Protein AF-A0A3A9SEF0-F1 (afdb_monomer_lite)

Foldseek 3Di:
DDDDDDDDPVRVVVVVVVVPPDDDDDDPPPDPPPPDDDDQAEQDDQHEAAEDDDPHEHAEYNYEYAEYNYEYAEYCEEYAEYCEEYAEFQDEYAEYVYEYAEQDCNGEYAEYPDEYAEYNHEYAEYCEEYAEYCEEYAEYCAEYAAYAQYEYAEYNYEYQEDLHEYAEFQDYYAAQNYEYAEQEANGEYAQHHPDPPDPGAGDYEYAEYHAYEYEFHQDQRGEYEHEHEDDHAYDQWDQDPNDIRGHNHAYEYAEYAAAPVRQPDPRYHYAWYKAFEAEPPCPFKDKDKDQWDQDPPPRTTIFIQDHGNHGDFTPMKMKIGGDPQKAKDAPPDQWDDDPQWGWGWDQDPNRIIMIDTRGHGHYDYDYCVSNRMDMAGADPPPVDGDGPDVDPDDDDDDDDDDDDDDDDDDDDDPLVVLLVLQVVQLQVVCVVQPNDLVSDQEGEAEPEAPFKDALSNVCSCQPVNQHWYWYWYQDPNFIKTWTQHRDDCVDPLNVQLNVVCCPDPVNIDGSVVSCVSSVVNPTDMDTDPPPPPPPPDD

Structure (mmCIF, N/CA/C/O backbone):
data_AF-A0A3A9SEF0-F1
#
_entry.id   AF-A0A3A9SEF0-F1
#
loop_
_atom_site.group_PDB
_atom_site.id
_atom_site.type_symbol
_atom_site.label_atom_id
_atom_site.label_alt_id
_atom_site.label_comp_id
_atom_site.label_asym_id
_atom_site.label_entity_id
_atom_site.label_seq_id
_atom_site.pdbx_PDB_ins_code
_atom_site.Cartn_x
_atom_site.Cartn_y
_atom_site.Cartn_z
_atom_site.occupancy
_atom_site.B_iso_or_equiv
_atom_site.auth_seq_id
_atom_site.auth_comp_id
_atom_site.auth_asym_id
_atom_site.auth_atom_id
_atom_site.pdbx_PDB_model_num
ATOM 1 N N . MET A 1 1 ? 21.571 -16.683 -48.144 1.00 37.19 1 MET A N 1
ATOM 2 C CA . MET A 1 1 ? 22.209 -15.752 -49.106 1.00 37.19 1 MET A CA 1
ATOM 3 C C . MET A 1 1 ? 23.625 -15.440 -48.639 1.00 37.19 1 MET A C 1
ATOM 5 O O . MET A 1 1 ? 23.860 -15.429 -47.441 1.00 37.19 1 MET A O 1
ATOM 9 N N . ARG A 1 2 ? 24.587 -15.261 -49.555 1.00 32.47 2 ARG A N 1
ATOM 10 C CA . ARG A 1 2 ? 25.983 -14.930 -49.212 1.00 32.47 2 ARG A CA 1
ATOM 11 C C . ARG A 1 2 ? 26.045 -13.504 -48.649 1.00 32.47 2 ARG A C 1
ATOM 13 O O . ARG A 1 2 ? 25.887 -12.568 -49.422 1.00 32.47 2 ARG A O 1
ATOM 20 N N . ARG A 1 3 ? 26.303 -13.353 -47.345 1.00 38.88 3 ARG A N 1
ATOM 21 C CA . ARG A 1 3 ? 26.643 -12.060 -46.728 1.00 38.88 3 ARG A CA 1
ATOM 22 C C . ARG A 1 3 ? 27.961 -11.555 -47.329 1.00 38.88 3 ARG A C 1
ATOM 24 O O . ARG A 1 3 ? 28.998 -12.214 -47.213 1.00 38.88 3 ARG A O 1
ATOM 31 N N . SER A 1 4 ? 27.924 -10.413 -48.009 1.00 37.19 4 SER A N 1
ATOM 32 C CA . SER A 1 4 ? 29.120 -9.624 -48.297 1.00 37.19 4 SER A CA 1
ATOM 33 C C . SER A 1 4 ? 29.639 -9.072 -46.973 1.00 37.19 4 SER A C 1
ATOM 35 O O . SER A 1 4 ? 28.920 -8.370 -46.275 1.00 37.19 4 SER A O 1
ATOM 37 N N . LYS A 1 5 ? 30.874 -9.420 -46.602 1.00 34.25 5 LYS A N 1
ATOM 38 C CA . LYS A 1 5 ? 31.543 -8.841 -45.431 1.00 34.25 5 LYS A CA 1
ATOM 39 C C . LYS A 1 5 ? 31.724 -7.343 -45.676 1.00 34.25 5 LYS A C 1
ATOM 41 O O . LYS A 1 5 ? 32.528 -6.972 -46.532 1.00 34.25 5 LYS A O 1
ATOM 46 N N . TYR A 1 6 ? 30.977 -6.502 -44.969 1.00 54.25 6 TYR A N 1
ATOM 47 C CA . TYR A 1 6 ? 31.164 -5.059 -45.034 1.00 54.25 6 TYR A CA 1
ATOM 48 C C . TYR A 1 6 ? 32.347 -4.653 -44.156 1.00 54.25 6 TYR A C 1
ATOM 50 O O . TYR A 1 6 ? 32.542 -5.135 -43.044 1.00 54.25 6 TYR A O 1
ATOM 58 N N . VAL A 1 7 ? 33.201 -3.806 -44.718 1.00 43.72 7 VAL A N 1
ATOM 59 C CA . VAL A 1 7 ? 34.386 -3.261 -44.057 1.00 43.72 7 VAL A CA 1
ATOM 60 C C . VAL A 1 7 ? 33.956 -1.996 -43.320 1.00 43.72 7 VAL A C 1
ATOM 62 O O . VAL A 1 7 ? 33.447 -1.074 -43.955 1.00 43.72 7 VAL A O 1
ATOM 65 N N . SER A 1 8 ? 34.153 -1.935 -41.998 1.00 49.50 8 SER A N 1
ATOM 66 C CA . SER A 1 8 ? 33.741 -0.771 -41.200 1.00 49.50 8 SER A CA 1
ATOM 67 C C . SER A 1 8 ? 34.411 0.525 -41.682 1.00 49.50 8 SER A C 1
ATOM 69 O O . SER A 1 8 ? 35.550 0.511 -42.166 1.00 49.50 8 SER A O 1
ATOM 71 N N . LYS A 1 9 ? 33.732 1.673 -41.513 1.00 48.47 9 LYS A N 1
ATOM 72 C CA . LYS A 1 9 ? 34.239 3.005 -41.913 1.00 48.47 9 LYS A CA 1
ATOM 73 C C . LYS A 1 9 ? 35.654 3.273 -41.379 1.00 48.47 9 LYS A C 1
ATOM 75 O O . LYS A 1 9 ? 36.483 3.825 -42.099 1.00 48.47 9 LYS A O 1
ATOM 80 N N . LYS A 1 10 ? 35.968 2.823 -40.156 1.00 51.12 10 LYS A N 1
ATOM 81 C CA . LYS A 1 10 ? 37.308 2.965 -39.558 1.00 51.12 10 LYS A CA 1
ATOM 82 C C . LYS A 1 10 ? 38.362 2.144 -40.310 1.00 51.12 10 LYS A C 1
ATOM 84 O O . LYS A 1 10 ? 39.450 2.653 -40.565 1.00 51.12 10 LYS A O 1
ATOM 89 N N . LEU A 1 11 ? 38.035 0.921 -40.734 1.00 54.00 11 LEU A N 1
ATOM 90 C CA . LEU A 1 11 ? 38.952 0.067 -41.492 1.00 54.00 11 LEU A CA 1
ATOM 91 C C . LEU A 1 11 ? 39.141 0.567 -42.937 1.00 54.00 11 LEU A C 1
ATOM 93 O O . LEU A 1 11 ? 40.259 0.541 -43.447 1.00 54.00 11 LEU A O 1
ATOM 97 N N . ALA A 1 12 ? 38.094 1.113 -43.566 1.00 57.62 12 ALA A N 1
ATOM 98 C CA . ALA A 1 12 ? 38.183 1.740 -44.888 1.00 57.62 12 ALA A CA 1
ATOM 99 C C . ALA A 1 12 ? 39.040 3.022 -44.879 1.00 57.62 12 ALA A C 1
ATOM 101 O O . ALA A 1 12 ? 39.875 3.211 -45.765 1.00 57.62 12 ALA A O 1
ATOM 102 N N . VAL A 1 13 ? 38.894 3.875 -43.858 1.00 53.94 13 VAL A N 1
ATOM 103 C CA . VAL A 1 13 ? 39.716 5.088 -43.692 1.00 53.94 13 VAL A CA 1
ATOM 104 C C . VAL A 1 13 ? 41.182 4.730 -43.439 1.00 53.94 13 VAL A C 1
ATOM 106 O O . VAL A 1 13 ? 42.063 5.349 -44.036 1.00 53.94 13 VAL A O 1
ATOM 109 N N . VAL A 1 14 ? 41.461 3.700 -42.632 1.00 59.03 14 VAL A N 1
ATOM 110 C CA . VAL A 1 14 ? 42.827 3.206 -42.385 1.00 59.03 14 VAL A CA 1
ATOM 111 C C . VAL A 1 14 ? 43.455 2.605 -43.649 1.00 59.03 14 VAL A C 1
ATOM 113 O O . VAL A 1 14 ? 44.611 2.891 -43.956 1.00 59.03 14 VAL A O 1
ATOM 116 N N . LEU A 1 15 ? 42.695 1.843 -44.441 1.00 55.06 15 LEU A N 1
ATOM 117 C CA . LEU A 1 15 ? 43.168 1.302 -45.721 1.00 55.06 15 LEU A CA 1
ATOM 118 C C . LEU A 1 15 ? 43.449 2.405 -46.757 1.00 55.06 15 LEU A C 1
ATOM 120 O O . LEU A 1 15 ? 44.452 2.330 -47.465 1.00 55.06 15 LEU A O 1
ATOM 124 N N . MET A 1 16 ? 42.621 3.454 -46.824 1.00 57.03 16 MET A N 1
ATOM 125 C CA . MET A 1 16 ? 42.856 4.580 -47.740 1.00 57.03 16 MET A CA 1
ATOM 126 C C . MET A 1 16 ? 44.027 5.470 -47.314 1.00 57.03 16 MET A C 1
ATOM 128 O O . MET A 1 16 ? 44.790 5.929 -48.163 1.00 57.03 16 MET A O 1
ATOM 132 N N . SER A 1 17 ? 44.213 5.699 -46.013 1.00 54.53 17 SER A N 1
ATOM 133 C CA . SER A 1 17 ? 45.344 6.493 -45.515 1.00 54.53 17 SER A CA 1
ATOM 134 C C . SER A 1 17 ? 46.676 5.738 -45.614 1.00 54.53 17 SER A C 1
ATOM 136 O O . SER A 1 17 ? 47.700 6.360 -45.894 1.00 54.53 17 SER A O 1
ATOM 138 N N . ALA A 1 18 ? 46.668 4.402 -45.527 1.00 53.19 18 ALA A N 1
ATOM 139 C CA . ALA A 1 18 ? 47.838 3.574 -45.828 1.00 53.19 18 ALA A CA 1
ATOM 140 C C . ALA A 1 18 ? 48.226 3.587 -47.324 1.00 53.19 18 ALA A C 1
ATOM 142 O O . ALA A 1 18 ? 49.409 3.503 -47.654 1.00 53.19 18 ALA A O 1
ATOM 143 N N . ALA A 1 19 ? 47.260 3.739 -48.238 1.00 53.31 19 ALA A N 1
ATOM 144 C CA . ALA A 1 19 ? 47.514 3.757 -49.682 1.00 53.31 19 ALA A CA 1
ATOM 145 C C . ALA A 1 19 ? 48.164 5.062 -50.192 1.00 53.31 19 ALA A C 1
ATOM 147 O O . ALA A 1 19 ? 48.805 5.057 -51.241 1.00 53.31 19 ALA A O 1
ATOM 148 N N . LEU A 1 20 ? 48.056 6.171 -49.450 1.00 53.03 20 LEU A N 1
ATOM 149 C CA . LEU A 1 20 ? 48.604 7.482 -49.841 1.00 53.03 20 LEU A CA 1
ATOM 150 C C . LEU A 1 20 ? 50.083 7.693 -49.448 1.00 53.03 20 LEU A C 1
ATOM 152 O O . LEU A 1 20 ? 50.646 8.755 -49.710 1.00 53.03 20 LEU A O 1
ATOM 156 N N . GLY A 1 21 ? 50.733 6.695 -48.842 1.00 49.75 21 GLY A N 1
ATOM 157 C CA . GLY A 1 21 ? 52.095 6.806 -48.306 1.00 49.75 21 GLY A CA 1
ATOM 158 C C . GLY A 1 21 ? 53.255 6.548 -49.277 1.00 49.75 21 GLY A C 1
ATOM 159 O O . GLY A 1 21 ? 54.403 6.597 -48.837 1.00 49.75 21 GLY A O 1
ATOM 160 N N . VAL A 1 22 ? 53.028 6.253 -50.567 1.00 48.91 22 VAL A N 1
ATOM 161 C CA . VAL A 1 22 ? 54.121 5.831 -51.469 1.00 48.91 22 VAL A CA 1
ATOM 162 C C . VAL A 1 22 ? 54.124 6.596 -52.805 1.00 48.91 22 VAL A C 1
ATOM 164 O O . VAL A 1 22 ? 53.328 6.335 -53.699 1.00 48.91 22 VAL A O 1
ATOM 167 N N . THR A 1 23 ? 55.132 7.470 -52.941 1.00 42.75 23 THR A N 1
ATOM 168 C CA . THR A 1 23 ? 55.696 8.159 -54.134 1.00 42.75 23 THR A CA 1
ATOM 169 C C . THR A 1 23 ? 54.981 9.377 -54.763 1.00 42.75 23 THR A C 1
ATOM 171 O O . THR A 1 23 ? 53.791 9.320 -55.052 1.00 42.75 23 THR A O 1
ATOM 174 N N . PRO A 1 24 ? 55.721 10.472 -55.080 1.00 51.75 24 PRO A N 1
ATOM 175 C CA . PRO A 1 24 ? 55.198 11.621 -55.814 1.00 51.75 24 PRO A CA 1
ATOM 176 C C . PRO A 1 24 ? 55.570 11.533 -57.304 1.00 51.75 24 PRO A C 1
ATOM 178 O O . PRO A 1 24 ? 56.721 11.765 -57.666 1.00 51.75 24 PRO A O 1
ATOM 181 N N . VAL A 1 25 ? 54.609 11.257 -58.190 1.00 41.94 25 VAL A N 1
ATOM 182 C CA . VAL A 1 25 ? 54.730 11.600 -59.619 1.00 41.94 25 VAL A CA 1
ATOM 183 C C . VAL A 1 25 ? 53.389 12.113 -60.145 1.00 41.94 25 VAL A C 1
ATOM 185 O O . VAL A 1 25 ? 52.321 11.578 -59.873 1.00 41.94 25 VAL A O 1
ATOM 188 N N . VAL A 1 26 ? 53.502 13.209 -60.880 1.00 46.34 26 VAL A N 1
ATOM 189 C CA . VAL A 1 26 ? 52.485 14.099 -61.434 1.00 46.34 26 VAL A CA 1
ATOM 190 C C . VAL A 1 26 ? 51.491 13.382 -62.360 1.00 46.34 26 VAL A C 1
ATOM 192 O O . VAL A 1 26 ? 51.874 12.929 -63.433 1.00 46.34 26 VAL A O 1
ATOM 195 N N . ALA A 1 27 ? 50.210 13.376 -61.985 1.00 40.53 27 ALA A N 1
ATOM 196 C CA . ALA A 1 27 ? 49.047 13.448 -62.877 1.00 40.53 27 ALA A CA 1
ATOM 197 C C . ALA A 1 27 ? 47.799 13.684 -62.010 1.00 40.53 27 ALA A C 1
ATOM 199 O O . ALA A 1 27 ? 47.290 12.767 -61.370 1.00 40.53 27 ALA A O 1
ATOM 200 N N . SER A 1 28 ? 47.314 14.925 -61.949 1.00 42.28 28 SER A N 1
ATOM 201 C CA . SER A 1 28 ? 46.067 15.274 -61.265 1.00 42.28 28 SER A CA 1
ATOM 202 C C . SER A 1 28 ? 44.870 14.725 -62.046 1.00 42.28 28 SER A C 1
ATOM 204 O O . SER A 1 28 ? 44.246 15.436 -62.833 1.00 42.28 28 SER A O 1
ATOM 206 N N . VAL A 1 29 ? 44.555 13.448 -61.843 1.00 45.22 29 VAL A N 1
ATOM 207 C CA . VAL A 1 29 ? 43.246 12.893 -62.184 1.00 45.22 29 VAL A CA 1
ATOM 208 C C . VAL A 1 29 ? 42.349 13.188 -60.988 1.00 45.22 29 VAL A C 1
ATOM 210 O O . VAL A 1 29 ? 42.370 12.468 -59.994 1.00 45.22 29 VAL A O 1
ATOM 213 N N . ALA A 1 30 ? 41.605 14.292 -61.048 1.00 43.69 30 ALA A N 1
ATOM 214 C CA . ALA A 1 30 ? 40.516 14.533 -60.112 1.00 43.69 30 ALA A CA 1
ATOM 215 C C . ALA A 1 30 ? 39.418 13.500 -60.406 1.00 43.69 30 ALA A C 1
ATOM 217 O O . ALA A 1 30 ? 38.529 13.743 -61.218 1.00 43.69 30 ALA A O 1
ATOM 218 N N . MET A 1 31 ? 39.521 12.312 -59.810 1.00 47.44 31 MET A N 1
ATOM 219 C CA . MET A 1 31 ? 38.380 11.409 -59.735 1.00 47.44 31 MET A CA 1
ATOM 220 C C . MET A 1 31 ? 37.443 11.984 -58.670 1.00 47.44 31 MET A C 1
ATOM 222 O O . MET A 1 31 ? 37.882 12.150 -57.529 1.00 47.44 31 MET A O 1
ATOM 226 N N . PRO A 1 32 ? 36.191 12.340 -59.001 1.00 46.97 32 PRO A N 1
ATOM 227 C CA . PRO A 1 32 ? 35.225 12.696 -57.979 1.00 46.97 32 PRO A CA 1
ATOM 228 C C . PRO A 1 32 ? 35.036 11.477 -57.074 1.00 46.97 32 PRO A C 1
ATOM 230 O O . PRO A 1 32 ? 34.514 10.448 -57.497 1.00 46.97 32 PRO A O 1
ATOM 233 N N . VAL A 1 33 ? 35.507 11.573 -55.832 1.00 48.97 33 VAL A N 1
ATOM 234 C CA . VAL A 1 33 ? 35.167 10.608 -54.791 1.00 48.97 33 VAL A CA 1
ATOM 235 C C . VAL A 1 33 ? 33.745 10.946 -54.365 1.00 48.97 33 VAL A C 1
ATOM 237 O O . VAL A 1 33 ? 33.521 11.814 -53.526 1.00 48.97 33 VAL A O 1
ATOM 240 N N . SER A 1 34 ? 32.766 10.309 -55.000 1.00 51.81 34 SER A N 1
ATOM 241 C CA . SER A 1 34 ? 31.396 10.294 -54.499 1.00 51.81 34 SER A CA 1
ATOM 242 C C . SER A 1 34 ? 31.394 9.471 -53.211 1.00 51.81 34 SER A C 1
ATOM 244 O O . SER A 1 34 ? 31.445 8.244 -53.249 1.00 51.81 34 SER A O 1
ATOM 246 N N . ALA A 1 35 ? 31.408 10.145 -52.062 1.00 48.34 35 ALA A N 1
ATOM 247 C CA . ALA A 1 35 ? 31.145 9.507 -50.781 1.00 48.34 35 ALA A CA 1
ATOM 248 C C . ALA A 1 35 ? 29.652 9.160 -50.735 1.00 48.34 35 ALA A C 1
ATOM 250 O O . ALA A 1 35 ? 28.824 10.001 -50.396 1.00 48.34 35 ALA A O 1
ATOM 251 N N . PHE A 1 36 ? 29.298 7.942 -51.138 1.00 52.25 36 PHE A N 1
ATOM 252 C CA . PHE A 1 36 ? 27.974 7.406 -50.852 1.00 52.25 36 PHE A CA 1
ATOM 253 C C . PHE A 1 36 ? 27.934 7.082 -49.358 1.00 52.25 36 PHE A C 1
ATOM 255 O O . PHE A 1 36 ? 28.758 6.306 -48.867 1.00 52.25 36 PHE A O 1
ATOM 262 N N . ALA A 1 37 ? 27.031 7.725 -48.618 1.00 56.84 37 ALA A N 1
ATOM 263 C CA . ALA A 1 37 ? 26.688 7.265 -47.283 1.00 56.84 37 ALA A CA 1
ATOM 264 C C . ALA A 1 37 ? 26.154 5.834 -47.433 1.00 56.84 37 ALA A C 1
ATOM 266 O O . ALA A 1 37 ? 25.241 5.606 -48.219 1.00 56.84 37 ALA A O 1
ATOM 267 N N . ALA A 1 38 ? 26.789 4.866 -46.771 1.00 66.19 38 ALA A N 1
ATOM 268 C CA . ALA A 1 38 ? 26.232 3.523 -46.695 1.00 66.19 38 ALA A CA 1
ATOM 269 C C . ALA A 1 38 ? 24.936 3.612 -45.883 1.00 66.19 38 ALA A C 1
ATOM 271 O O . ALA A 1 38 ? 24.984 4.095 -44.749 1.00 66.19 38 ALA A O 1
ATOM 272 N N . GLU A 1 39 ? 23.825 3.210 -46.496 1.00 76.50 39 GLU A N 1
ATOM 273 C CA . GLU A 1 39 ? 22.538 3.013 -45.826 1.00 76.50 39 GLU A CA 1
ATOM 274 C C . GLU A 1 39 ? 22.720 1.954 -44.731 1.00 76.50 39 GLU A C 1
ATOM 276 O O . GLU A 1 39 ? 23.462 0.979 -44.919 1.00 76.50 39 GLU A O 1
ATOM 281 N N . LEU A 1 40 ? 22.126 2.200 -43.563 1.00 84.19 40 LEU A N 1
ATOM 282 C CA . LEU A 1 40 ? 22.068 1.204 -42.503 1.00 84.19 40 LEU A CA 1
ATOM 283 C C . LEU A 1 40 ? 21.086 0.101 -42.935 1.00 84.19 40 LEU A C 1
ATOM 285 O O . LEU A 1 40 ? 20.120 0.393 -43.636 1.00 84.19 40 LEU A O 1
ATOM 289 N N . PRO A 1 41 ? 21.354 -1.171 -42.610 1.00 91.38 41 PRO A N 1
ATOM 290 C CA . PRO A 1 41 ? 20.435 -2.250 -42.945 1.00 91.38 41 PRO A CA 1
ATOM 291 C C . PRO A 1 41 ? 19.150 -2.166 -42.109 1.00 91.38 41 PRO A C 1
ATOM 293 O O . PRO A 1 41 ? 19.205 -1.806 -40.934 1.00 91.38 41 PRO A O 1
ATOM 296 N N . ASP A 1 42 ? 18.035 -2.586 -42.707 1.00 94.75 42 ASP A N 1
ATOM 297 C CA . ASP A 1 42 ? 16.758 -2.855 -42.037 1.00 94.75 42 ASP A CA 1
ATOM 298 C C . ASP A 1 42 ? 16.554 -4.376 -41.863 1.00 94.75 42 ASP A C 1
ATOM 300 O O . ASP A 1 42 ? 17.124 -5.176 -42.613 1.00 94.75 42 ASP A O 1
ATOM 304 N N . ASN A 1 43 ? 15.744 -4.779 -40.878 1.00 95.81 43 ASN A N 1
ATOM 305 C CA . ASN A 1 43 ? 15.188 -6.131 -40.747 1.00 95.81 43 ASN A CA 1
ATOM 306 C C . ASN A 1 43 ? 13.698 -6.080 -41.085 1.00 95.81 43 ASN A C 1
ATOM 308 O O . ASN A 1 43 ? 12.888 -5.618 -40.280 1.00 95.81 43 ASN A O 1
ATOM 312 N N . GLU A 1 44 ? 13.350 -6.536 -42.280 1.00 96.19 44 GLU A N 1
ATOM 313 C CA . GLU A 1 44 ? 12.012 -6.381 -42.846 1.00 96.19 44 GLU A CA 1
ATOM 314 C C . GLU A 1 44 ? 10.971 -7.260 -42.131 1.00 96.19 44 GLU A C 1
ATOM 316 O O . GLU A 1 44 ? 11.273 -8.292 -41.520 1.00 96.19 44 GLU A O 1
ATOM 321 N N . GLY A 1 45 ? 9.696 -6.892 -42.263 1.00 95.69 45 GLY A N 1
ATOM 322 C CA . GLY A 1 45 ? 8.588 -7.660 -41.697 1.00 95.69 45 GLY A CA 1
ATOM 323 C C . GLY A 1 45 ? 8.579 -9.128 -42.151 1.00 95.69 45 GLY A C 1
ATOM 324 O O . GLY A 1 45 ? 8.547 -9.436 -43.344 1.00 95.69 45 GLY A O 1
ATOM 325 N N . GLY A 1 46 ? 8.556 -10.050 -41.185 1.00 92.88 46 GLY A N 1
ATOM 326 C CA . GLY A 1 46 ? 8.582 -11.500 -41.422 1.00 92.88 46 GLY A CA 1
ATOM 327 C C . GLY A 1 46 ? 9.982 -12.105 -41.566 1.00 92.88 46 GLY A C 1
ATOM 328 O O . GLY A 1 46 ? 10.099 -13.326 -41.694 1.00 92.88 46 GLY A O 1
ATOM 329 N N . GLU A 1 47 ? 11.037 -11.290 -41.517 1.00 96.44 47 GLU A N 1
ATOM 330 C CA . GLU A 1 47 ? 12.411 -11.770 -41.416 1.00 96.44 47 GLU A CA 1
ATOM 331 C C . GLU A 1 47 ? 12.783 -12.103 -39.964 1.00 96.44 47 GLU A C 1
ATOM 333 O O . GLU A 1 47 ? 12.157 -11.660 -38.998 1.00 96.44 47 GLU A O 1
ATOM 338 N N . THR A 1 48 ? 13.787 -12.964 -39.801 1.00 97.56 48 THR A N 1
ATOM 339 C CA . THR A 1 48 ? 14.327 -13.325 -38.488 1.00 97.56 48 THR A CA 1
ATOM 340 C C . THR A 1 48 ? 15.842 -13.270 -38.524 1.00 97.56 48 THR A C 1
ATOM 342 O O . THR A 1 48 ? 16.484 -13.953 -39.329 1.00 97.56 48 THR A O 1
ATOM 345 N N . ILE A 1 49 ? 16.407 -12.484 -37.616 1.00 96.69 49 ILE A N 1
ATOM 346 C CA . ILE A 1 49 ? 17.836 -12.435 -37.340 1.00 96.69 49 ILE A CA 1
ATOM 347 C C . ILE A 1 49 ? 18.058 -13.151 -36.012 1.00 96.69 49 ILE A C 1
ATOM 349 O O . ILE A 1 49 ? 17.619 -12.683 -34.967 1.00 96.69 49 ILE A O 1
ATOM 353 N N . SER A 1 50 ? 18.747 -14.290 -36.039 1.00 96.88 50 SER A N 1
ATOM 354 C CA . SER A 1 50 ? 19.052 -15.005 -34.795 1.00 96.88 50 SER A CA 1
ATOM 355 C C . SER A 1 50 ? 19.979 -14.212 -33.872 1.00 96.88 50 SER A C 1
ATOM 357 O O . SER A 1 50 ? 19.817 -14.239 -32.662 1.00 96.88 50 SER A O 1
ATOM 359 N N . GLU A 1 51 ? 20.939 -13.476 -34.431 1.00 96.56 51 GLU A N 1
ATOM 360 C CA . GLU A 1 51 ? 21.896 -12.699 -33.643 1.00 96.56 51 GLU A CA 1
ATOM 361 C C . GLU A 1 51 ? 22.310 -11.442 -34.416 1.00 96.56 51 GLU A C 1
ATOM 363 O O . GLU A 1 51 ? 22.768 -11.539 -35.564 1.00 96.56 51 GLU A O 1
ATOM 368 N N . LEU A 1 52 ? 22.107 -10.272 -33.805 1.00 95.25 52 LEU A N 1
ATOM 369 C CA . LEU A 1 52 ? 22.718 -9.014 -34.229 1.00 95.25 52 LEU A CA 1
ATOM 370 C C . LEU A 1 52 ? 24.013 -8.833 -33.435 1.00 95.25 52 LEU A C 1
ATOM 372 O O . LEU A 1 52 ? 23.967 -8.699 -32.215 1.00 95.25 52 LEU A O 1
ATOM 376 N N . GLU A 1 53 ? 25.158 -8.877 -34.116 1.00 94.62 53 GLU A N 1
ATOM 377 C CA . GLU A 1 53 ? 26.470 -8.889 -33.466 1.00 94.62 53 GLU A CA 1
ATOM 378 C C . GLU A 1 53 ? 26.859 -7.504 -32.920 1.00 94.62 53 GLU A C 1
ATOM 380 O O . GLU A 1 53 ? 26.461 -6.454 -33.427 1.00 94.62 53 GLU A O 1
ATOM 385 N N . ASN A 1 54 ? 27.724 -7.493 -31.906 1.00 93.00 54 ASN A N 1
ATOM 386 C CA . ASN A 1 54 ? 28.251 -6.257 -31.339 1.00 93.00 54 ASN A CA 1
ATOM 387 C C . ASN A 1 54 ? 29.004 -5.405 -32.376 1.00 93.00 54 ASN A C 1
ATOM 389 O O . ASN A 1 54 ? 29.961 -5.852 -33.015 1.00 93.00 54 ASN A O 1
ATOM 393 N N . GLY A 1 55 ? 28.608 -4.136 -32.472 1.00 88.12 55 GLY A N 1
ATOM 394 C CA . GLY A 1 55 ? 29.146 -3.160 -33.414 1.00 88.12 55 GLY A CA 1
ATOM 395 C C . GLY A 1 55 ? 28.393 -3.095 -34.742 1.00 88.12 55 GLY A C 1
ATOM 396 O O . GLY A 1 55 ? 28.710 -2.212 -35.545 1.00 88.12 55 GLY A O 1
ATOM 397 N N . ASP A 1 56 ? 27.415 -3.980 -34.958 1.00 93.50 56 ASP A N 1
ATOM 398 C CA . ASP A 1 56 ? 26.420 -3.820 -36.011 1.00 93.50 56 ASP A CA 1
ATOM 399 C C . ASP A 1 56 ? 25.319 -2.854 -35.552 1.00 93.50 56 ASP A C 1
ATOM 401 O O . ASP A 1 56 ? 24.983 -2.771 -34.369 1.00 93.50 56 ASP A O 1
ATOM 405 N N . THR A 1 57 ? 24.760 -2.126 -36.518 1.00 95.00 57 THR A N 1
ATOM 406 C CA . THR A 1 57 ? 23.638 -1.207 -36.312 1.00 95.00 57 THR A CA 1
ATOM 407 C C . THR A 1 57 ? 22.564 -1.516 -37.349 1.00 95.00 57 THR A C 1
ATOM 409 O O . THR A 1 57 ? 22.885 -1.621 -38.537 1.00 95.00 57 THR A O 1
ATOM 412 N N . ILE A 1 58 ? 21.313 -1.633 -36.911 1.00 95.38 58 ILE A N 1
ATOM 413 C CA . ILE A 1 58 ? 20.118 -1.704 -37.759 1.00 95.38 58 ILE A CA 1
ATOM 414 C C . ILE A 1 58 ? 19.309 -0.423 -37.561 1.00 95.38 58 ILE A C 1
ATOM 416 O O . ILE A 1 58 ? 19.138 0.040 -36.432 1.00 95.38 58 ILE A O 1
ATOM 420 N N . GLU A 1 59 ? 18.819 0.157 -38.655 1.00 96.31 59 GLU A N 1
ATOM 421 C CA . GLU A 1 59 ? 17.986 1.360 -38.585 1.00 96.31 59 GLU A CA 1
ATOM 422 C C . GLU A 1 59 ? 16.561 1.008 -38.154 1.00 96.31 59 GLU A C 1
ATOM 424 O O . GLU A 1 59 ? 16.099 1.519 -37.134 1.00 96.31 59 GLU A O 1
ATOM 429 N N . ASN A 1 60 ? 15.901 0.078 -38.850 1.00 97.50 60 ASN A N 1
ATOM 430 C CA . ASN A 1 60 ? 14.560 -0.383 -38.493 1.00 97.50 60 ASN A CA 1
ATOM 431 C C . ASN A 1 60 ? 14.500 -1.905 -38.336 1.00 97.50 60 ASN A C 1
ATOM 433 O O . ASN A 1 60 ? 14.893 -2.659 -39.225 1.00 97.50 60 ASN A O 1
ATOM 437 N N . ASN A 1 61 ? 13.966 -2.363 -37.208 1.00 97.94 61 ASN A N 1
ATOM 438 C CA . ASN A 1 61 ? 13.546 -3.742 -37.011 1.00 97.94 61 ASN A CA 1
ATOM 439 C C . ASN A 1 61 ? 12.022 -3.833 -37.102 1.00 97.94 61 ASN A C 1
ATOM 441 O O . ASN A 1 61 ? 11.342 -3.560 -36.119 1.00 97.94 61 ASN A O 1
ATOM 445 N N . ASP A 1 62 ? 11.499 -4.253 -38.251 1.00 98.06 62 ASP A N 1
ATOM 446 C CA . ASP A 1 62 ? 10.081 -4.580 -38.458 1.00 98.06 62 ASP A CA 1
ATOM 447 C C . ASP A 1 62 ? 9.818 -6.101 -38.366 1.00 98.06 62 ASP A C 1
ATOM 449 O O . ASP A 1 62 ? 8.669 -6.550 -38.343 1.00 98.06 62 ASP A O 1
ATOM 453 N N . GLY A 1 63 ? 10.885 -6.908 -38.339 1.00 97.69 63 GLY A N 1
ATOM 454 C CA . GLY A 1 63 ? 10.864 -8.363 -38.198 1.00 97.69 63 GLY A CA 1
ATOM 455 C C . GLY A 1 63 ? 11.127 -8.850 -36.769 1.00 97.69 63 GLY A C 1
ATOM 456 O O . GLY A 1 63 ? 10.766 -8.215 -35.779 1.00 97.69 63 GLY A O 1
ATOM 457 N N . LYS A 1 64 ? 11.757 -10.023 -36.653 1.00 98.31 64 LYS A N 1
ATOM 458 C CA . LYS A 1 64 ? 12.152 -10.628 -35.373 1.00 98.31 64 LYS A CA 1
ATOM 459 C C . LYS A 1 64 ? 13.672 -10.646 -35.207 1.00 98.31 64 LYS A C 1
ATOM 461 O O . LYS A 1 64 ? 14.385 -11.034 -36.134 1.00 98.31 64 LYS A O 1
ATOM 466 N N . ILE A 1 65 ? 14.159 -10.323 -34.013 1.00 98.25 65 ILE A N 1
ATOM 467 C CA . ILE A 1 65 ? 15.551 -10.527 -33.595 1.00 98.25 65 ILE A CA 1
ATOM 468 C C . ILE A 1 65 ? 15.559 -11.405 -32.336 1.00 98.25 65 ILE A C 1
ATOM 470 O O . ILE A 1 65 ? 14.934 -11.059 -31.340 1.00 98.25 65 ILE A O 1
ATOM 474 N N . GLU A 1 66 ? 16.238 -12.554 -32.362 1.00 98.25 66 GLU A N 1
ATOM 475 C CA . GLU A 1 66 ? 16.287 -13.458 -31.192 1.00 98.25 66 GLU A CA 1
ATOM 476 C C . GLU A 1 66 ? 17.284 -12.943 -30.139 1.00 98.25 66 GLU A C 1
ATOM 478 O O . GLU A 1 66 ? 17.021 -12.972 -28.941 1.00 98.25 66 GLU A O 1
ATOM 483 N N . THR A 1 67 ? 18.438 -12.422 -30.557 1.00 98.06 67 THR A N 1
ATOM 484 C CA . THR A 1 67 ? 19.403 -11.783 -29.651 1.00 98.06 67 THR A CA 1
ATOM 485 C C . THR A 1 67 ? 20.011 -10.544 -30.291 1.00 98.06 67 THR A C 1
ATOM 487 O O . THR A 1 67 ? 20.556 -10.602 -31.393 1.00 98.06 67 THR A O 1
ATOM 490 N N . ASN A 1 68 ? 19.913 -9.416 -29.592 1.00 96.94 68 ASN A N 1
ATOM 491 C CA . ASN A 1 68 ? 20.533 -8.158 -29.967 1.00 96.94 68 ASN A CA 1
ATOM 492 C C . ASN A 1 68 ? 21.738 -7.848 -29.070 1.00 96.94 68 ASN A C 1
ATOM 494 O O . ASN A 1 68 ? 21.563 -7.377 -27.945 1.00 96.94 68 ASN A O 1
ATOM 498 N N . ASP A 1 69 ? 22.940 -8.035 -29.610 1.00 96.31 69 ASP A N 1
ATOM 499 C CA . ASP A 1 69 ? 24.197 -7.569 -29.018 1.00 96.31 69 ASP A CA 1
ATOM 500 C C . ASP A 1 69 ? 24.722 -6.288 -29.705 1.00 96.31 69 ASP A C 1
ATOM 502 O O . ASP A 1 69 ? 25.789 -5.787 -29.341 1.00 96.31 69 ASP A O 1
ATOM 506 N N . GLY A 1 70 ? 23.985 -5.757 -30.690 1.00 93.62 70 GLY A N 1
ATOM 507 C CA . GLY A 1 70 ? 24.281 -4.543 -31.453 1.00 93.62 70 GLY A CA 1
ATOM 508 C C . GLY A 1 70 ? 23.306 -3.389 -31.176 1.00 93.62 70 GLY A C 1
ATOM 509 O O . GLY A 1 70 ? 22.632 -3.327 -30.149 1.00 93.62 70 GLY A O 1
ATOM 510 N N . GLU A 1 71 ? 23.253 -2.411 -32.074 1.00 97.31 71 GLU A N 1
ATOM 511 C CA . GLU A 1 71 ? 22.419 -1.212 -31.920 1.00 97.31 71 GLU A CA 1
ATOM 512 C C . GLU A 1 71 ? 21.198 -1.258 -32.848 1.00 97.31 71 GLU A C 1
ATOM 514 O O . GLU A 1 71 ? 21.332 -1.471 -34.053 1.00 97.31 71 GLU A O 1
ATOM 519 N N . ILE A 1 72 ? 20.002 -1.041 -32.300 1.00 98.06 72 ILE A N 1
ATOM 520 C CA . ILE A 1 72 ? 18.756 -0.913 -33.067 1.00 98.06 72 ILE A CA 1
ATOM 521 C C . ILE A 1 72 ? 18.219 0.501 -32.856 1.00 98.06 72 ILE A C 1
ATOM 523 O O . ILE A 1 72 ? 17.930 0.883 -31.723 1.00 98.06 72 ILE A O 1
ATOM 527 N N . LEU A 1 73 ? 18.053 1.281 -33.925 1.00 98.00 73 LEU A N 1
ATOM 528 C CA . LEU A 1 73 ? 17.532 2.647 -33.791 1.00 98.00 73 LEU A CA 1
ATOM 529 C C . LEU A 1 73 ? 16.009 2.644 -33.577 1.00 98.00 73 LEU A C 1
ATOM 531 O O . LEU A 1 73 ? 15.502 3.319 -32.682 1.00 98.00 73 LEU A O 1
ATOM 535 N N . ASN A 1 74 ? 15.274 1.836 -34.345 1.00 98.12 74 ASN A N 1
ATOM 536 C CA . ASN A 1 74 ? 13.823 1.691 -34.214 1.00 98.12 74 ASN A CA 1
ATOM 537 C C . ASN A 1 74 ? 13.424 0.213 -34.176 1.00 98.12 74 ASN A C 1
ATOM 539 O O . ASN A 1 74 ? 13.573 -0.500 -35.165 1.00 98.12 74 ASN A O 1
ATOM 543 N N . ASN A 1 75 ? 12.875 -0.253 -33.057 1.00 98.38 75 ASN A N 1
ATOM 544 C CA . ASN A 1 75 ? 12.239 -1.561 -32.965 1.00 98.38 75 ASN A CA 1
ATOM 545 C C . ASN A 1 75 ? 10.726 -1.420 -33.146 1.00 98.38 75 ASN A C 1
ATOM 547 O O . ASN A 1 75 ? 10.055 -0.975 -32.225 1.00 98.38 75 ASN A O 1
ATOM 551 N N . ASN A 1 76 ? 10.184 -1.807 -34.298 1.00 98.19 76 ASN A N 1
ATOM 552 C CA . ASN A 1 76 ? 8.737 -1.900 -34.536 1.00 98.19 76 ASN A CA 1
ATOM 553 C C . ASN A 1 76 ? 8.228 -3.355 -34.512 1.00 98.19 76 ASN A C 1
ATOM 555 O O . ASN A 1 76 ? 7.021 -3.583 -34.474 1.00 98.19 76 ASN A O 1
ATOM 559 N N . GLY A 1 77 ? 9.140 -4.326 -34.578 1.00 97.94 77 GLY A N 1
ATOM 560 C CA . GLY A 1 77 ? 8.875 -5.757 -34.509 1.00 97.94 77 GLY A CA 1
ATOM 561 C C . GLY A 1 77 ? 9.157 -6.330 -33.121 1.00 97.94 77 GLY A C 1
ATOM 562 O O . GLY A 1 77 ? 8.814 -5.728 -32.106 1.00 97.94 77 GLY A O 1
ATOM 563 N N . THR A 1 78 ? 9.786 -7.503 -33.072 1.00 98.56 78 THR A N 1
ATOM 564 C CA . THR A 1 78 ? 10.054 -8.228 -31.819 1.00 98.56 78 THR A CA 1
ATOM 565 C C . THR A 1 78 ? 11.553 -8.406 -31.600 1.00 98.56 78 THR A C 1
ATOM 567 O O . THR A 1 78 ? 12.270 -8.821 -32.515 1.00 98.56 78 THR A O 1
ATOM 570 N N . VAL A 1 79 ? 12.018 -8.170 -30.374 1.00 98.62 79 VAL A N 1
ATOM 571 C CA . VAL A 1 79 ? 13.353 -8.552 -29.896 1.00 98.62 79 VAL A CA 1
ATOM 572 C C . VAL A 1 79 ? 13.194 -9.467 -28.683 1.00 98.62 79 VAL A C 1
ATOM 574 O O . VAL A 1 79 ? 12.750 -9.024 -27.632 1.00 98.62 79 VAL A O 1
ATOM 577 N N . GLU A 1 80 ? 13.570 -10.742 -28.784 1.00 98.56 80 GLU A N 1
ATOM 578 C CA . GLU A 1 80 ? 13.435 -11.654 -27.632 1.00 98.56 80 GLU A CA 1
ATOM 579 C C . GLU A 1 80 ? 14.427 -11.280 -26.520 1.00 98.56 80 GLU A C 1
ATOM 581 O O . GLU A 1 80 ? 14.097 -11.277 -25.337 1.00 98.56 80 GLU A O 1
ATOM 586 N N . LYS A 1 81 ? 15.658 -10.916 -26.888 1.00 98.56 81 LYS A N 1
ATOM 587 C CA . LYS A 1 81 ? 16.685 -10.548 -25.916 1.00 98.56 81 LYS A CA 1
ATOM 588 C C . LYS A 1 81 ? 17.528 -9.376 -26.383 1.00 98.56 81 LYS A C 1
ATOM 590 O O . LYS A 1 81 ? 18.297 -9.505 -27.329 1.00 98.56 81 LYS A O 1
ATOM 595 N N . ASN A 1 82 ? 17.448 -8.254 -25.679 1.00 97.88 82 ASN A N 1
ATOM 596 C CA . ASN A 1 82 ? 18.329 -7.109 -25.882 1.00 97.88 82 ASN A CA 1
ATOM 597 C C . ASN A 1 82 ? 19.457 -7.118 -24.850 1.00 97.88 82 ASN A C 1
ATOM 599 O O . ASN A 1 82 ? 19.181 -7.045 -23.659 1.00 97.88 82 ASN A O 1
ATOM 603 N N . THR A 1 83 ? 20.720 -7.169 -25.266 1.00 96.94 83 THR A N 1
ATOM 604 C CA . THR A 1 83 ? 21.878 -7.045 -24.358 1.00 96.94 83 THR A CA 1
ATOM 605 C C . THR A 1 83 ? 22.643 -5.735 -24.549 1.00 96.94 83 THR A C 1
ATOM 607 O O . THR A 1 83 ? 23.442 -5.354 -23.685 1.00 96.94 83 THR A O 1
ATOM 610 N N . TRP A 1 84 ? 22.371 -5.020 -25.646 1.00 96.50 84 TRP A N 1
ATOM 611 C CA . TRP A 1 84 ? 23.038 -3.773 -25.990 1.00 96.50 84 TRP A CA 1
ATOM 612 C C . TRP A 1 84 ? 22.080 -2.582 -26.036 1.00 96.50 84 TRP A C 1
ATOM 614 O O . TRP A 1 84 ? 21.620 -2.198 -24.968 1.00 96.50 84 TRP A O 1
ATOM 624 N N . ILE A 1 85 ? 21.816 -1.943 -27.180 1.00 97.50 85 ILE A N 1
ATOM 625 C CA . ILE A 1 85 ? 21.054 -0.681 -27.234 1.00 97.50 85 ILE A CA 1
ATOM 626 C C . ILE A 1 85 ? 19.878 -0.803 -28.203 1.00 97.50 85 ILE A C 1
ATOM 628 O O . ILE A 1 85 ? 20.054 -1.212 -29.351 1.00 97.50 85 ILE A O 1
ATOM 632 N N . ILE A 1 86 ? 18.701 -0.377 -27.741 1.00 98.44 86 ILE A N 1
ATOM 633 C CA . ILE A 1 86 ? 17.556 -0.009 -28.577 1.00 98.44 86 ILE A CA 1
ATOM 634 C C . ILE A 1 86 ? 17.264 1.472 -28.311 1.00 98.44 86 ILE A C 1
ATOM 636 O O . ILE A 1 86 ? 16.990 1.844 -27.171 1.00 98.44 86 ILE A O 1
ATOM 640 N N . GLU A 1 87 ? 17.323 2.336 -29.322 1.00 98.25 87 GLU A N 1
ATOM 641 C CA . GLU A 1 87 ? 16.996 3.752 -29.112 1.00 98.25 87 GLU A CA 1
ATOM 642 C C . GLU A 1 87 ? 15.486 3.940 -28.919 1.00 98.25 87 GLU A C 1
ATOM 644 O O . GLU A 1 87 ? 15.069 4.472 -27.895 1.00 98.25 87 GLU A O 1
ATOM 649 N N . ASN A 1 88 ? 14.663 3.448 -29.850 1.00 98.38 88 ASN A N 1
ATOM 650 C CA . ASN A 1 88 ? 13.206 3.581 -29.793 1.00 98.38 88 ASN A CA 1
ATOM 651 C C . ASN A 1 88 ? 12.524 2.214 -29.891 1.00 98.38 88 ASN A C 1
ATOM 653 O O . ASN A 1 88 ? 12.593 1.553 -30.927 1.00 98.38 88 ASN A O 1
ATOM 657 N N . ASN A 1 89 ? 11.823 1.800 -28.838 1.00 98.56 89 ASN A N 1
ATOM 658 C CA . ASN A 1 89 ? 10.988 0.607 -28.842 1.00 98.56 89 ASN A CA 1
ATOM 659 C C . ASN A 1 89 ? 9.520 0.965 -29.103 1.00 98.56 89 ASN A C 1
ATOM 661 O O . ASN A 1 89 ? 8.830 1.464 -28.220 1.00 98.56 89 ASN A O 1
ATOM 665 N N . ASN A 1 90 ? 9.044 0.689 -30.312 1.00 98.12 90 ASN A N 1
ATOM 666 C CA . ASN A 1 90 ? 7.638 0.774 -30.719 1.00 98.12 90 ASN A CA 1
ATOM 667 C C . ASN A 1 90 ? 6.961 -0.607 -30.812 1.00 98.12 90 ASN A C 1
ATOM 669 O O . ASN A 1 90 ? 5.757 -0.672 -31.046 1.00 98.12 90 ASN A O 1
ATOM 673 N N . GLY A 1 91 ? 7.732 -1.688 -30.698 1.00 98.12 91 GLY A N 1
ATOM 674 C CA . GLY A 1 91 ? 7.274 -3.070 -30.766 1.00 98.12 91 GLY A CA 1
ATOM 675 C C . GLY A 1 91 ? 7.435 -3.783 -29.426 1.00 98.12 91 GLY A C 1
ATOM 676 O O . GLY A 1 91 ? 7.184 -3.210 -28.368 1.00 98.12 91 GLY A O 1
ATOM 677 N N . GLU A 1 92 ? 7.865 -5.037 -29.469 1.00 98.69 92 GLU A N 1
ATOM 678 C CA . GLU A 1 92 ? 7.947 -5.910 -28.296 1.00 98.69 92 GLU A CA 1
ATOM 679 C C . GLU A 1 92 ? 9.405 -6.243 -27.961 1.00 98.69 92 GLU A C 1
ATOM 681 O O . GLU A 1 92 ? 10.203 -6.561 -28.851 1.00 98.69 92 GLU A O 1
ATOM 686 N N . VAL A 1 93 ? 9.747 -6.196 -26.672 1.00 98.75 93 VAL A N 1
ATOM 687 C CA . VAL A 1 93 ? 11.010 -6.712 -26.129 1.00 98.75 93 VAL A CA 1
ATOM 688 C C . VAL A 1 93 ? 10.710 -7.671 -24.980 1.00 98.75 93 VAL A C 1
ATOM 690 O O . VAL A 1 93 ? 10.151 -7.255 -23.967 1.00 98.75 93 VAL A O 1
ATOM 693 N N . ASP A 1 94 ? 11.103 -8.940 -25.085 1.00 98.56 94 ASP A N 1
ATOM 694 C CA . ASP A 1 94 ? 10.829 -9.897 -24.001 1.00 98.56 94 ASP A CA 1
ATOM 695 C C . ASP A 1 94 ? 11.784 -9.686 -22.816 1.00 98.56 94 ASP A C 1
ATOM 697 O O . ASP A 1 94 ? 11.348 -9.492 -21.680 1.00 98.56 94 ASP A O 1
ATOM 701 N N . GLU A 1 95 ? 13.094 -9.670 -23.063 1.00 98.38 95 GLU A N 1
ATOM 702 C CA . GLU A 1 95 ? 14.106 -9.462 -22.026 1.00 98.38 95 GLU A CA 1
ATOM 703 C C . GLU A 1 95 ? 15.074 -8.329 -22.396 1.00 98.38 95 GLU A C 1
ATOM 705 O O . GLU A 1 95 ? 15.879 -8.446 -23.322 1.00 98.38 95 GLU A O 1
ATOM 710 N N . ASN A 1 96 ? 15.062 -7.242 -21.622 1.00 97.31 96 ASN A N 1
ATOM 711 C CA . ASN A 1 96 ? 16.042 -6.165 -21.726 1.00 97.31 96 ASN A CA 1
ATOM 712 C C . ASN A 1 96 ? 17.161 -6.326 -20.684 1.00 97.31 96 ASN A C 1
ATOM 714 O O . ASN A 1 96 ? 17.025 -5.916 -19.535 1.00 97.31 96 ASN A O 1
ATOM 718 N N . LEU A 1 97 ? 18.296 -6.884 -21.101 1.00 96.69 97 LEU A N 1
ATOM 719 C CA . LEU A 1 97 ? 19.580 -6.863 -20.383 1.00 96.69 97 LEU A CA 1
ATOM 720 C C . LEU A 1 97 ? 20.480 -5.685 -20.812 1.00 96.69 97 LEU A C 1
ATOM 722 O O . LEU A 1 97 ? 21.622 -5.573 -20.356 1.00 96.69 97 LEU A O 1
ATOM 726 N N . GLY A 1 98 ? 20.000 -4.859 -21.743 1.00 95.69 98 GLY A N 1
ATOM 727 C CA . GLY A 1 98 ? 20.684 -3.731 -22.360 1.00 95.69 98 GLY A CA 1
ATOM 728 C C . GLY A 1 98 ? 20.104 -2.382 -21.929 1.00 95.69 98 GLY A C 1
ATOM 729 O O . GLY A 1 98 ? 19.617 -2.207 -20.819 1.00 95.69 98 GLY A O 1
ATOM 730 N N . PHE A 1 99 ? 20.181 -1.395 -22.803 1.00 97.94 99 PHE A N 1
ATOM 731 C CA . PHE A 1 99 ? 19.567 -0.090 -22.627 1.00 97.94 99 PHE A CA 1
ATOM 732 C C . PHE A 1 99 ? 18.443 0.063 -23.643 1.00 97.94 99 PHE A C 1
ATOM 734 O O . PHE A 1 99 ? 18.621 -0.260 -24.820 1.00 97.94 99 PHE A O 1
ATOM 741 N N . ILE A 1 100 ? 17.312 0.587 -23.183 1.00 98.62 100 ILE A N 1
ATOM 742 C CA . ILE A 1 100 ? 16.284 1.151 -24.052 1.00 98.62 100 ILE A CA 1
ATOM 743 C C . ILE A 1 100 ? 16.230 2.645 -23.752 1.00 98.62 100 ILE A C 1
ATOM 745 O O . ILE A 1 100 ? 15.987 3.037 -22.610 1.00 98.62 100 ILE A O 1
ATOM 749 N N . THR A 1 101 ? 16.476 3.497 -24.743 1.00 98.56 101 THR A N 1
ATOM 750 C CA . THR A 1 101 ? 16.388 4.946 -24.509 1.00 98.56 101 THR A CA 1
ATOM 751 C C . THR A 1 101 ? 14.925 5.350 -24.345 1.00 98.56 101 THR A C 1
ATOM 753 O O . THR A 1 101 ? 14.556 5.931 -23.330 1.00 98.56 101 THR A O 1
ATOM 756 N N . THR A 1 102 ? 14.061 4.958 -25.278 1.00 98.69 102 THR A N 1
ATOM 757 C CA . THR A 1 102 ? 12.633 5.273 -25.227 1.00 98.69 102 THR A CA 1
ATOM 758 C C . THR A 1 102 ? 11.799 4.029 -25.504 1.00 98.69 102 THR A C 1
ATOM 760 O O . THR A 1 102 ? 11.884 3.444 -26.580 1.00 98.69 102 THR A O 1
ATOM 763 N N . ASN A 1 103 ? 10.957 3.637 -24.549 1.00 98.56 103 ASN A N 1
ATOM 764 C CA . ASN A 1 103 ? 9.859 2.704 -24.781 1.00 98.56 103 ASN A CA 1
ATOM 765 C C . ASN A 1 103 ? 8.604 3.510 -25.124 1.00 98.56 103 ASN A C 1
ATOM 767 O O . ASN A 1 103 ? 8.011 4.139 -24.250 1.00 98.56 103 ASN A O 1
ATOM 771 N N . SER A 1 104 ? 8.236 3.551 -26.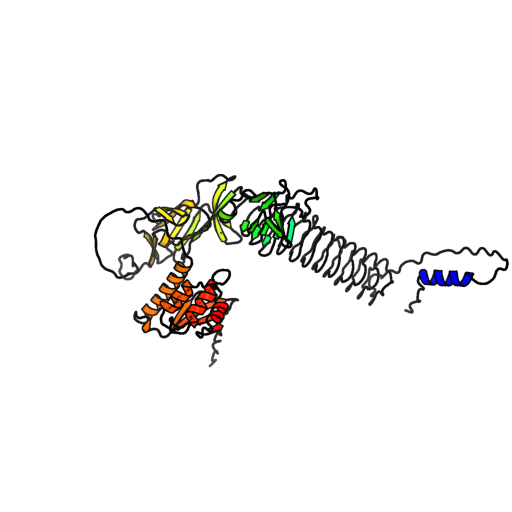400 1.00 98.00 104 SER A N 1
ATOM 772 C CA . SER A 1 104 ? 7.139 4.372 -26.915 1.00 98.00 104 SER A CA 1
ATOM 773 C C . SER A 1 104 ? 5.775 3.906 -26.407 1.00 98.00 104 SER A C 1
ATOM 775 O O . SER A 1 104 ? 5.623 2.806 -25.895 1.00 98.00 104 SER A O 1
ATOM 777 N N . ASN A 1 105 ? 4.738 4.716 -26.621 1.00 96.50 105 ASN A N 1
ATOM 778 C CA . ASN A 1 105 ? 3.367 4.458 -26.157 1.00 96.50 105 ASN A CA 1
ATOM 779 C C . ASN A 1 105 ? 2.707 3.160 -26.657 1.00 96.50 105 ASN A C 1
ATOM 781 O O . ASN A 1 105 ? 1.713 2.720 -26.086 1.00 96.50 105 ASN A O 1
ATOM 785 N N . VAL A 1 106 ? 3.223 2.579 -27.737 1.00 96.19 106 VAL A N 1
ATOM 786 C CA . VAL A 1 106 ? 2.795 1.282 -28.282 1.00 96.19 106 VAL A CA 1
ATOM 787 C C . VAL A 1 106 ? 3.793 0.160 -27.985 1.00 96.19 106 VAL A C 1
ATOM 789 O O . VAL A 1 106 ? 3.494 -0.997 -28.260 1.00 96.19 106 VAL A O 1
ATOM 792 N N . GLY A 1 107 ? 4.956 0.504 -27.427 1.00 97.88 107 GLY A N 1
ATOM 793 C CA . GLY A 1 107 ? 6.017 -0.430 -27.098 1.00 97.88 107 GLY A CA 1
ATOM 794 C C . GLY A 1 107 ? 5.735 -1.196 -25.810 1.00 97.88 107 GLY A C 1
ATOM 795 O O . GLY A 1 107 ? 5.179 -0.663 -24.841 1.00 97.88 107 GLY A O 1
ATOM 796 N N . THR A 1 108 ? 6.146 -2.457 -25.791 1.00 98.56 108 THR A N 1
ATOM 797 C CA . THR A 1 108 ? 6.075 -3.319 -24.613 1.00 98.56 108 THR A CA 1
ATOM 798 C C . THR A 1 108 ? 7.453 -3.873 -24.269 1.00 98.56 108 THR A C 1
ATOM 800 O O . THR A 1 108 ? 8.257 -4.198 -25.148 1.00 98.56 108 THR A O 1
ATOM 803 N N . VAL A 1 109 ? 7.733 -3.965 -22.970 1.00 98.75 109 VAL A N 1
ATOM 804 C CA . VAL A 1 109 ? 8.905 -4.651 -22.423 1.00 98.75 109 VAL A CA 1
ATOM 805 C C . VAL A 1 109 ? 8.427 -5.622 -21.350 1.00 98.75 109 VAL A C 1
ATOM 807 O O . VAL A 1 109 ? 7.912 -5.199 -20.315 1.00 98.75 109 VAL A O 1
ATOM 810 N N . SER A 1 110 ? 8.592 -6.924 -21.565 1.00 98.56 110 SER A N 1
ATOM 811 C CA . SER A 1 110 ? 8.127 -7.917 -20.589 1.00 98.56 110 SER A CA 1
ATOM 812 C C . SER A 1 110 ? 8.985 -7.877 -19.319 1.00 98.56 110 SER A C 1
ATOM 814 O O . SER A 1 110 ? 8.454 -7.799 -18.210 1.00 98.56 110 SER A O 1
ATOM 816 N N . VAL A 1 111 ? 10.316 -7.864 -19.460 1.00 98.44 111 VAL A N 1
ATOM 817 C CA . VAL A 1 111 ? 11.250 -7.777 -18.328 1.00 98.44 111 VAL A CA 1
ATOM 818 C C . VAL A 1 111 ? 12.381 -6.791 -18.614 1.00 98.44 111 VAL A C 1
ATOM 820 O O . VAL A 1 111 ? 13.177 -6.987 -19.530 1.00 98.44 111 VAL A O 1
ATOM 823 N N . ASN A 1 112 ? 12.511 -5.764 -17.775 1.00 97.69 112 ASN A N 1
ATOM 824 C CA . ASN A 1 112 ? 13.659 -4.867 -17.748 1.00 97.69 112 ASN A CA 1
ATOM 825 C C . ASN A 1 112 ? 14.639 -5.271 -16.642 1.00 97.69 112 ASN A C 1
ATOM 827 O O . ASN A 1 112 ? 14.376 -5.068 -15.462 1.00 97.69 112 ASN A O 1
ATOM 831 N N . ASN A 1 113 ? 15.795 -5.801 -17.026 1.00 97.50 113 ASN A N 1
ATOM 832 C CA . ASN A 1 113 ? 16.884 -6.201 -16.133 1.00 97.50 113 ASN A CA 1
ATOM 833 C C . ASN A 1 113 ? 18.086 -5.254 -16.234 1.00 97.50 113 ASN A C 1
ATOM 835 O O . ASN A 1 113 ? 19.204 -5.665 -15.920 1.00 97.50 113 ASN A O 1
ATOM 839 N N . LYS A 1 114 ? 17.896 -4.026 -16.733 1.00 97.19 114 LYS A N 1
ATOM 840 C CA . LYS A 1 114 ? 18.948 -3.007 -16.778 1.00 97.19 114 LYS A CA 1
ATOM 841 C C . LYS A 1 114 ? 18.402 -1.591 -16.744 1.00 97.19 114 LYS A C 1
ATOM 843 O O . LYS A 1 114 ? 18.195 -1.080 -15.651 1.00 97.19 114 LYS A O 1
ATOM 848 N N . GLU A 1 115 ? 18.203 -0.940 -17.884 1.00 98.44 115 GLU A N 1
ATOM 849 C CA . GLU A 1 115 ? 17.769 0.456 -17.886 1.00 98.44 115 GLU A CA 1
ATOM 850 C C . GLU A 1 115 ? 16.814 0.761 -19.039 1.00 98.44 115 GLU A C 1
ATOM 852 O O . GLU A 1 115 ? 17.085 0.420 -20.196 1.00 98.44 115 GLU A O 1
ATOM 857 N N . ILE A 1 116 ? 15.733 1.467 -18.701 1.00 98.69 116 ILE A N 1
ATOM 858 C CA . ILE A 1 116 ? 14.905 2.231 -19.636 1.00 98.69 116 ILE A CA 1
ATOM 859 C C . ILE A 1 116 ? 15.014 3.707 -19.241 1.00 98.69 116 ILE A C 1
ATOM 861 O O . ILE A 1 116 ? 14.802 4.044 -18.075 1.00 98.69 116 ILE A O 1
ATOM 865 N N . THR A 1 117 ? 15.356 4.599 -20.174 1.00 98.69 117 THR A N 1
ATOM 866 C CA . THR A 1 117 ? 15.397 6.037 -19.850 1.00 98.69 117 THR A CA 1
ATOM 867 C C . THR A 1 117 ? 13.984 6.611 -19.772 1.00 98.69 117 THR A C 1
ATOM 869 O O . THR A 1 117 ? 13.582 7.044 -18.699 1.00 98.69 117 THR A O 1
ATOM 872 N N . ASP A 1 118 ? 13.197 6.523 -20.843 1.00 98.62 118 ASP A N 1
ATOM 873 C CA . ASP A 1 118 ? 11.819 7.020 -20.859 1.00 98.62 118 ASP A CA 1
ATOM 874 C C . ASP A 1 118 ? 10.829 5.897 -21.186 1.00 98.62 118 ASP A C 1
ATOM 876 O O . ASP A 1 118 ? 10.910 5.272 -22.246 1.00 98.62 118 ASP A O 1
ATOM 880 N N . ASN A 1 119 ? 9.871 5.649 -20.294 1.00 98.62 119 ASN A N 1
ATOM 881 C CA . ASN A 1 119 ? 8.795 4.686 -20.499 1.00 98.62 119 ASN A CA 1
ATOM 882 C C . ASN A 1 119 ? 7.453 5.383 -20.747 1.00 98.62 119 ASN A C 1
ATOM 884 O O . ASN A 1 119 ? 6.767 5.788 -19.813 1.00 98.62 119 ASN A O 1
ATOM 888 N N . PHE A 1 120 ? 7.046 5.458 -22.010 1.00 98.38 120 PHE A N 1
ATOM 889 C CA . PHE A 1 120 ? 5.693 5.834 -22.427 1.00 98.38 120 PHE A CA 1
ATOM 890 C C . PHE A 1 120 ? 4.805 4.613 -22.710 1.00 98.38 120 PHE A C 1
ATOM 892 O O . PHE A 1 120 ? 3.590 4.757 -22.845 1.00 98.38 120 PHE A O 1
ATOM 899 N N . GLY A 1 121 ? 5.401 3.427 -22.827 1.00 98.06 121 GLY A N 1
ATOM 900 C CA . GLY A 1 121 ? 4.727 2.165 -23.109 1.00 98.06 121 GLY A CA 1
ATOM 901 C C . GLY A 1 121 ? 4.377 1.360 -21.863 1.00 98.06 121 GLY A C 1
ATOM 902 O O . GLY A 1 121 ? 4.119 1.903 -20.789 1.00 98.06 121 GLY A O 1
ATOM 903 N N . ILE A 1 122 ? 4.358 0.040 -22.025 1.00 98.38 122 ILE A N 1
ATOM 904 C CA . ILE A 1 122 ? 4.086 -0.913 -20.945 1.00 98.38 122 ILE A CA 1
ATOM 905 C C . ILE A 1 122 ? 5.377 -1.634 -20.569 1.00 98.38 122 ILE A C 1
ATOM 907 O O . ILE A 1 122 ? 6.065 -2.168 -21.441 1.00 98.38 122 ILE A O 1
ATOM 911 N N . VAL A 1 123 ? 5.666 -1.705 -19.271 1.00 98.75 123 VAL A N 1
ATOM 912 C CA . VAL A 1 123 ? 6.697 -2.587 -18.712 1.00 98.75 123 VAL A CA 1
ATOM 913 C C . VAL A 1 123 ? 6.041 -3.534 -17.715 1.00 98.75 123 VAL A C 1
ATOM 915 O O . VAL A 1 123 ? 5.491 -3.082 -16.715 1.00 98.75 123 VAL A O 1
ATOM 918 N N . SER A 1 124 ? 6.097 -4.845 -17.947 1.00 98.44 124 SER A N 1
ATOM 919 C CA . SER A 1 124 ? 5.513 -5.797 -16.989 1.00 98.44 124 SER A CA 1
ATOM 920 C C . SER A 1 124 ? 6.374 -5.931 -15.731 1.00 98.44 124 SER A C 1
ATOM 922 O O . SER A 1 124 ? 5.872 -5.848 -14.618 1.00 98.44 124 SER A O 1
ATOM 924 N N . LYS A 1 125 ? 7.693 -6.081 -15.864 1.00 98.56 125 LYS A N 1
ATOM 925 C CA . LYS A 1 125 ? 8.569 -6.220 -14.694 1.00 98.56 125 LYS A CA 1
ATOM 926 C C . LYS A 1 125 ? 9.814 -5.360 -14.820 1.00 98.56 125 LYS A C 1
ATOM 928 O O . LYS A 1 125 ? 10.631 -5.586 -15.709 1.00 98.56 125 LYS A O 1
ATOM 933 N N . ASN A 1 126 ? 9.995 -4.415 -13.905 1.00 98.19 126 ASN A N 1
ATOM 934 C CA . ASN A 1 126 ? 11.233 -3.663 -13.753 1.00 98.19 126 ASN A CA 1
ATOM 935 C C . ASN A 1 126 ? 12.073 -4.243 -12.610 1.00 98.19 126 ASN A C 1
ATOM 937 O O . ASN A 1 126 ? 11.693 -4.134 -11.451 1.00 98.19 126 ASN A O 1
ATOM 941 N N . ASN A 1 127 ? 13.216 -4.845 -12.928 1.00 97.19 127 ASN A N 1
ATOM 942 C CA . ASN A 1 127 ? 14.144 -5.418 -11.949 1.00 97.19 127 ASN A CA 1
ATOM 943 C C . ASN A 1 127 ? 15.391 -4.567 -11.711 1.00 97.19 127 ASN A C 1
ATOM 945 O O . ASN A 1 127 ? 16.186 -4.939 -10.857 1.00 97.19 127 ASN A O 1
ATOM 949 N N . LEU A 1 128 ? 15.595 -3.498 -12.485 1.00 97.12 128 LEU A N 1
ATOM 950 C CA . LEU A 1 128 ? 16.639 -2.505 -12.238 1.00 97.12 128 LEU A CA 1
ATOM 951 C C . LEU A 1 128 ? 16.047 -1.096 -12.385 1.00 97.12 128 LEU A C 1
ATOM 953 O O . LEU A 1 128 ? 15.185 -0.714 -11.598 1.00 97.12 128 LEU A O 1
ATOM 957 N N . VAL A 1 129 ? 16.452 -0.318 -13.390 1.00 98.38 129 VAL A N 1
ATOM 958 C CA . VAL A 1 129 ? 16.144 1.117 -13.429 1.00 98.38 129 VAL A CA 1
ATOM 959 C C . VAL A 1 129 ? 15.178 1.476 -14.555 1.00 98.38 129 VAL A C 1
ATOM 961 O O . VAL A 1 129 ? 15.389 1.124 -15.718 1.00 98.38 129 VAL A O 1
ATOM 964 N N . ILE A 1 130 ? 14.165 2.274 -14.221 1.00 98.75 130 ILE A N 1
ATOM 965 C CA . ILE A 1 130 ? 13.480 3.168 -15.163 1.00 98.75 130 ILE A CA 1
ATOM 966 C C . ILE A 1 130 ? 13.744 4.599 -14.695 1.00 98.75 130 ILE A C 1
ATOM 968 O O . ILE A 1 130 ? 13.503 4.913 -13.531 1.00 98.75 130 ILE A O 1
ATOM 972 N N . LYS A 1 131 ? 14.243 5.484 -15.564 1.00 98.69 131 LYS A N 1
ATOM 973 C CA . LYS A 1 131 ? 14.471 6.880 -15.153 1.00 98.69 131 LYS A CA 1
ATOM 974 C C . LYS A 1 131 ? 13.157 7.648 -15.084 1.00 98.69 131 LYS A C 1
ATOM 976 O O . LYS A 1 131 ? 12.802 8.134 -14.020 1.00 98.69 131 LYS A O 1
ATOM 981 N N . ASN A 1 132 ? 12.406 7.680 -16.180 1.00 98.56 132 ASN A N 1
ATOM 982 C CA . ASN A 1 132 ? 11.135 8.389 -16.260 1.00 98.56 132 ASN A CA 1
ATOM 983 C C . ASN A 1 132 ? 10.022 7.425 -16.667 1.00 98.56 132 ASN A C 1
ATOM 985 O O . ASN A 1 132 ? 10.025 6.893 -17.778 1.00 98.56 132 ASN A O 1
ATOM 989 N N . ASN A 1 133 ? 9.054 7.203 -15.782 1.00 98.69 133 ASN A N 1
ATOM 990 C CA . ASN A 1 133 ? 7.830 6.491 -16.116 1.00 98.69 133 ASN A CA 1
ATOM 991 C C . ASN A 1 133 ? 6.698 7.481 -16.400 1.00 98.69 133 ASN A C 1
ATOM 993 O O . ASN A 1 133 ? 6.328 8.257 -15.524 1.00 98.69 133 ASN A O 1
ATOM 997 N N . HIS A 1 134 ? 6.132 7.403 -17.603 1.00 98.38 134 HIS A N 1
ATOM 998 C CA . HIS A 1 134 ? 5.016 8.223 -18.083 1.00 98.38 134 HIS A CA 1
ATOM 999 C C . HIS A 1 134 ? 3.752 7.416 -18.387 1.00 98.38 134 HIS A C 1
ATOM 1001 O O . HIS A 1 134 ? 2.760 7.952 -18.877 1.00 98.38 134 HIS A O 1
ATOM 1007 N N . SER A 1 135 ? 3.803 6.105 -18.174 1.00 98.12 135 SER A N 1
ATOM 1008 C CA . SER A 1 135 ? 2.731 5.186 -18.532 1.00 98.12 135 SER A CA 1
ATOM 1009 C C . SER A 1 135 ? 2.719 4.039 -17.533 1.00 98.12 135 SER A C 1
ATOM 1011 O O . SER A 1 135 ? 2.736 4.300 -16.336 1.00 98.12 135 SER A O 1
ATOM 1013 N N . PHE A 1 136 ? 2.668 2.784 -17.962 1.00 98.38 136 PHE A N 1
ATOM 1014 C CA . PHE A 1 136 ? 2.370 1.674 -17.069 1.00 98.38 136 PHE A CA 1
ATOM 1015 C C . PHE A 1 136 ? 3.597 0.820 -16.743 1.00 98.38 136 PHE A C 1
ATOM 1017 O O . PHE A 1 136 ? 4.291 0.335 -17.642 1.00 98.38 136 PHE A O 1
ATOM 1024 N N . VAL A 1 137 ? 3.800 0.582 -15.447 1.00 98.69 137 VAL A N 1
ATOM 1025 C CA . VAL A 1 137 ? 4.675 -0.462 -14.909 1.00 98.69 137 VAL A CA 1
ATOM 1026 C C . VAL A 1 137 ? 3.825 -1.385 -14.043 1.00 98.69 137 VAL A C 1
ATOM 1028 O O . VAL A 1 137 ? 3.209 -0.941 -13.075 1.00 98.69 137 VAL A O 1
ATOM 1031 N N . GLU A 1 138 ? 3.764 -2.669 -14.375 1.00 97.88 138 GLU A N 1
ATOM 1032 C CA . GLU A 1 138 ? 2.981 -3.627 -13.587 1.00 97.88 138 GLU A CA 1
ATOM 1033 C C . GLU A 1 138 ? 3.681 -3.931 -12.253 1.00 97.88 138 GLU A C 1
ATOM 1035 O O . GLU A 1 138 ? 3.080 -3.776 -11.193 1.00 97.88 138 GLU A O 1
ATOM 1040 N N . GLU A 1 139 ? 4.972 -4.267 -12.282 1.00 98.12 139 GLU A N 1
ATOM 1041 C CA . GLU A 1 139 ? 5.759 -4.587 -11.088 1.00 98.12 139 GLU A CA 1
ATOM 1042 C C . GLU A 1 139 ? 7.117 -3.867 -11.108 1.00 98.12 139 GLU A C 1
ATOM 1044 O O . GLU A 1 139 ? 7.941 -4.092 -11.999 1.00 98.12 139 GLU A O 1
ATOM 1049 N N . ASN A 1 140 ? 7.379 -3.027 -10.105 1.00 98.56 140 ASN A N 1
ATOM 1050 C CA . ASN A 1 140 ? 8.690 -2.429 -9.854 1.00 98.56 140 ASN A CA 1
ATOM 1051 C C . ASN A 1 140 ? 9.396 -3.138 -8.692 1.00 98.56 140 ASN A C 1
ATOM 1053 O O . ASN A 1 140 ? 8.927 -3.066 -7.562 1.00 98.56 140 ASN A O 1
ATOM 1057 N N . ASN A 1 141 ? 10.534 -3.780 -8.951 1.00 98.00 141 ASN A N 1
ATOM 1058 C CA . ASN A 1 141 ? 11.314 -4.528 -7.958 1.00 98.00 141 ASN A CA 1
ATOM 1059 C C . ASN A 1 141 ? 12.634 -3.875 -7.558 1.00 98.00 141 ASN A C 1
ATOM 1061 O O . ASN A 1 141 ? 13.269 -4.361 -6.626 1.00 98.00 141 ASN A O 1
ATOM 1065 N N . ASP A 1 142 ? 13.060 -2.821 -8.251 1.00 98.19 142 ASP A N 1
ATOM 1066 C CA . ASP A 1 142 ? 14.273 -2.091 -7.885 1.00 98.19 142 ASP A CA 1
ATOM 1067 C C . ASP A 1 142 ? 14.012 -0.591 -7.875 1.00 98.19 142 ASP A C 1
ATOM 1069 O O . ASP A 1 142 ? 13.598 -0.091 -6.838 1.00 98.19 142 ASP A O 1
ATOM 1073 N N . PHE A 1 143 ? 14.169 0.144 -8.979 1.00 98.50 143 PHE A N 1
ATOM 1074 C CA . PHE A 1 143 ? 14.068 1.601 -8.899 1.00 98.50 143 PHE A CA 1
ATOM 1075 C C . PHE A 1 143 ? 13.382 2.266 -10.094 1.00 98.50 143 PHE A C 1
ATOM 1077 O O . PHE A 1 143 ? 13.732 2.036 -11.255 1.00 98.50 143 PHE A O 1
ATOM 1084 N N . ILE A 1 144 ? 12.445 3.168 -9.791 1.00 98.69 144 ILE A N 1
ATOM 1085 C CA . ILE A 1 144 ? 11.946 4.183 -10.723 1.00 98.69 144 ILE A CA 1
ATOM 1086 C C . ILE A 1 144 ? 12.406 5.543 -10.203 1.00 98.69 144 ILE A C 1
ATOM 1088 O O . ILE A 1 144 ? 12.009 5.957 -9.119 1.00 98.69 144 ILE A O 1
ATOM 1092 N N . GLN A 1 145 ? 13.231 6.260 -10.964 1.00 98.31 145 GLN A N 1
ATOM 1093 C CA . GLN A 1 145 ? 13.746 7.553 -10.507 1.00 98.31 145 GLN A CA 1
ATOM 1094 C C . GLN A 1 145 ? 12.643 8.615 -10.445 1.00 98.31 145 GLN A C 1
ATOM 1096 O O . GLN A 1 145 ? 12.582 9.396 -9.496 1.00 98.31 145 GLN A O 1
ATOM 1101 N N . THR A 1 146 ? 11.769 8.657 -11.447 1.00 98.25 146 THR A N 1
ATOM 1102 C CA . THR A 1 146 ? 10.667 9.613 -11.516 1.00 98.25 146 THR A CA 1
ATOM 1103 C C . THR A 1 146 ? 9.452 8.954 -12.167 1.00 98.25 146 THR A C 1
ATOM 1105 O O . THR A 1 146 ? 9.520 8.464 -13.294 1.00 98.25 146 THR A O 1
ATOM 1108 N N . ASN A 1 147 ? 8.326 8.933 -11.461 1.00 98.38 147 ASN A N 1
ATOM 1109 C CA . ASN A 1 147 ? 7.031 8.500 -11.971 1.00 98.38 147 ASN A CA 1
ATOM 1110 C C . ASN A 1 147 ? 6.154 9.737 -12.197 1.00 98.38 147 ASN A C 1
ATOM 1112 O O . ASN A 1 147 ? 5.621 10.284 -11.236 1.00 98.38 147 ASN A O 1
ATOM 1116 N N . VAL A 1 148 ? 6.024 10.190 -13.445 1.00 96.06 148 VAL A N 1
ATOM 1117 C CA . VAL A 1 148 ? 5.301 11.419 -13.820 1.00 96.06 148 VAL A CA 1
ATOM 1118 C C . VAL A 1 148 ? 4.108 11.043 -14.675 1.00 96.06 148 VAL A C 1
ATOM 1120 O O . VAL A 1 148 ? 4.305 10.552 -15.782 1.00 96.06 148 VAL A O 1
ATOM 1123 N N . ASP A 1 149 ? 2.885 11.246 -14.185 1.00 94.25 149 ASP A N 1
ATOM 1124 C CA . ASP A 1 149 ? 1.633 10.820 -14.842 1.00 94.25 149 ASP A CA 1
ATOM 1125 C C . ASP A 1 149 ? 1.498 9.299 -15.092 1.00 94.25 149 ASP A C 1
ATOM 1127 O O . ASP A 1 149 ? 0.445 8.825 -15.526 1.00 94.25 149 ASP A O 1
ATOM 1131 N N . GLY A 1 150 ? 2.542 8.516 -14.808 1.00 97.56 150 GLY A N 1
ATOM 1132 C CA . GLY A 1 150 ? 2.555 7.070 -14.945 1.00 97.56 150 GLY A CA 1
ATOM 1133 C C . GLY A 1 150 ? 1.834 6.346 -13.808 1.00 97.56 150 GLY A C 1
ATOM 1134 O O . GLY A 1 150 ? 1.633 6.874 -12.714 1.00 97.56 150 GLY A O 1
ATOM 1135 N N . VAL A 1 151 ? 1.464 5.097 -14.069 1.00 98.56 151 VAL A N 1
ATOM 1136 C CA . VAL A 1 151 ? 0.865 4.167 -13.117 1.00 98.56 151 VAL A CA 1
ATOM 1137 C C . VAL A 1 151 ? 1.851 3.041 -12.817 1.00 98.56 151 VAL A C 1
ATOM 1139 O O . VAL A 1 151 ? 2.314 2.360 -13.732 1.00 98.56 151 VAL A O 1
ATOM 1142 N N . VAL A 1 152 ? 2.118 2.806 -11.535 1.00 98.69 152 VAL A N 1
ATOM 1143 C CA . VAL A 1 152 ? 2.831 1.624 -11.038 1.00 98.69 152 VAL A CA 1
ATOM 1144 C C . VAL A 1 152 ? 1.828 0.755 -10.286 1.00 98.69 152 VAL A C 1
ATOM 1146 O O . VAL A 1 152 ? 1.273 1.185 -9.275 1.00 98.69 152 VAL A O 1
ATOM 1149 N N . SER A 1 153 ? 1.550 -0.455 -10.771 1.00 98.06 153 SER A N 1
ATOM 1150 C CA . SER A 1 153 ? 0.561 -1.312 -10.106 1.00 98.06 153 SER A CA 1
ATOM 1151 C C . SER A 1 153 ? 1.097 -1.853 -8.781 1.00 98.06 153 SER A C 1
ATOM 1153 O O . SER A 1 153 ? 0.408 -1.766 -7.769 1.00 98.06 153 SER A O 1
ATOM 1155 N N . VAL A 1 154 ? 2.323 -2.375 -8.765 1.00 98.19 154 VAL A N 1
ATOM 1156 C CA . VAL A 1 154 ? 2.972 -2.901 -7.559 1.00 98.19 154 VAL A CA 1
ATOM 1157 C C . VAL A 1 154 ? 4.381 -2.336 -7.440 1.00 98.19 154 VAL A C 1
ATOM 1159 O O . VAL A 1 154 ? 5.208 -2.535 -8.330 1.00 98.19 154 VAL A O 1
ATOM 1162 N N . ASN A 1 155 ? 4.669 -1.661 -6.329 1.00 98.56 155 ASN A N 1
ATOM 1163 C CA . ASN A 1 155 ? 5.998 -1.166 -5.995 1.00 98.56 155 ASN A CA 1
ATOM 1164 C C . ASN A 1 155 ? 6.619 -1.971 -4.843 1.00 98.56 155 ASN A C 1
ATOM 1166 O O . ASN A 1 155 ? 6.273 -1.763 -3.684 1.00 98.56 155 ASN A O 1
ATOM 1170 N N . ASN A 1 156 ? 7.556 -2.861 -5.170 1.00 97.75 156 ASN A N 1
ATOM 1171 C CA . ASN A 1 156 ? 8.416 -3.581 -4.222 1.00 97.75 156 ASN A CA 1
ATOM 1172 C C . ASN A 1 156 ? 9.809 -2.936 -4.080 1.00 97.75 156 ASN A C 1
ATOM 1174 O O . ASN A 1 156 ? 10.582 -3.340 -3.212 1.00 97.75 156 ASN A O 1
ATOM 1178 N N . GLY A 1 157 ? 10.147 -1.982 -4.949 1.00 97.44 157 GLY A N 1
ATOM 1179 C CA . GLY A 1 157 ? 11.404 -1.239 -4.955 1.00 97.44 157 GLY A CA 1
ATOM 1180 C C . GLY A 1 157 ? 11.249 0.211 -4.476 1.00 97.44 157 GLY A C 1
ATOM 1181 O O . GLY A 1 157 ? 10.283 0.561 -3.808 1.00 97.44 157 GLY A O 1
ATOM 1182 N N . GLY A 1 158 ? 12.186 1.081 -4.831 1.00 97.88 158 GLY A N 1
ATOM 1183 C CA . GLY A 1 158 ? 12.072 2.520 -4.618 1.00 97.88 158 GLY A CA 1
ATOM 1184 C C . GLY A 1 158 ? 11.397 3.236 -5.789 1.00 97.88 158 GLY A C 1
ATOM 1185 O O . GLY A 1 158 ? 11.652 2.929 -6.959 1.00 97.88 158 GLY A O 1
ATOM 1186 N N . VAL A 1 159 ? 10.586 4.240 -5.476 1.00 98.56 159 VAL A N 1
ATOM 1187 C CA . VAL A 1 159 ? 10.238 5.321 -6.400 1.00 98.56 159 VAL A CA 1
ATOM 1188 C C . VAL A 1 159 ? 10.812 6.604 -5.819 1.00 98.56 159 VAL A C 1
ATOM 1190 O O . VAL A 1 159 ? 10.440 6.970 -4.710 1.00 98.56 159 VAL A O 1
ATOM 1193 N N . GLY A 1 160 ? 11.721 7.254 -6.550 1.00 96.62 160 GLY A N 1
ATOM 1194 C CA . GLY A 1 160 ? 12.281 8.550 -6.167 1.00 96.62 160 GLY A CA 1
ATOM 1195 C C . GLY A 1 160 ? 11.170 9.591 -6.143 1.00 96.62 160 GLY A C 1
ATOM 1196 O O . GLY A 1 160 ? 10.453 9.704 -5.169 1.00 96.62 160 GLY A O 1
ATOM 1197 N N . LEU A 1 161 ? 10.932 10.289 -7.250 1.00 97.00 161 LEU A N 1
ATOM 1198 C CA . LEU A 1 161 ? 9.875 11.301 -7.312 1.00 97.00 161 LEU A CA 1
ATOM 1199 C C . LEU A 1 161 ? 8.572 10.715 -7.866 1.00 97.00 161 LEU A C 1
ATOM 1201 O O . LEU A 1 161 ? 8.516 10.318 -9.031 1.00 97.00 161 LEU A O 1
ATOM 1205 N N . ASN A 1 162 ? 7.509 10.700 -7.065 1.00 98.25 162 ASN A N 1
ATOM 1206 C CA . ASN A 1 162 ? 6.175 10.303 -7.507 1.00 98.25 162 ASN A CA 1
ATOM 1207 C C . ASN A 1 162 ? 5.248 11.515 -7.700 1.00 98.25 162 ASN A C 1
ATOM 1209 O O . ASN A 1 162 ? 4.843 12.176 -6.743 1.00 98.25 162 ASN A O 1
ATOM 1213 N N . ASP A 1 163 ? 4.871 11.746 -8.955 1.00 97.50 163 ASP A N 1
ATOM 1214 C CA . ASP A 1 163 ? 3.812 12.663 -9.404 1.00 97.50 163 ASP A CA 1
ATOM 1215 C C . ASP A 1 163 ? 2.734 11.922 -10.231 1.00 97.50 163 ASP A C 1
ATOM 1217 O O . ASP A 1 163 ? 1.843 12.511 -10.833 1.00 97.50 163 ASP A O 1
ATOM 1221 N N . GLY A 1 164 ? 2.823 10.590 -10.290 1.00 98.12 164 GLY A N 1
ATOM 1222 C CA . GLY A 1 164 ? 1.864 9.708 -10.950 1.00 98.12 164 GLY A CA 1
ATOM 1223 C C . GLY A 1 164 ? 0.952 8.994 -9.952 1.00 98.12 164 GLY A C 1
ATOM 1224 O O . GLY A 1 164 ? 0.515 9.551 -8.944 1.00 98.12 164 GLY A O 1
ATOM 1225 N N . HIS A 1 165 ? 0.644 7.729 -10.223 1.00 98.62 165 HIS A N 1
ATOM 1226 C CA . HIS A 1 165 ? -0.194 6.890 -9.369 1.00 98.62 165 HIS A CA 1
ATOM 1227 C C . HIS A 1 165 ? 0.496 5.559 -9.062 1.00 98.62 165 HIS A C 1
ATOM 1229 O O . HIS A 1 165 ? 0.938 4.857 -9.963 1.00 98.62 165 HIS A O 1
ATOM 1235 N N . ILE A 1 166 ? 0.555 5.186 -7.788 1.00 98.75 166 ILE A N 1
ATOM 1236 C CA . ILE A 1 166 ? 0.969 3.859 -7.332 1.00 98.75 166 ILE A CA 1
ATOM 1237 C C . ILE A 1 166 ? -0.252 3.162 -6.726 1.00 98.75 166 ILE A C 1
ATOM 1239 O O . ILE A 1 166 ? -0.933 3.730 -5.872 1.00 98.75 166 ILE A O 1
ATOM 1243 N N . ILE A 1 167 ? -0.570 1.945 -7.163 1.00 97.88 167 ILE A N 1
ATOM 1244 C CA . ILE A 1 167 ? -1.733 1.219 -6.632 1.00 97.88 167 ILE A CA 1
ATOM 1245 C C . ILE A 1 167 ? -1.362 0.550 -5.309 1.00 97.88 167 ILE A C 1
ATOM 1247 O O . ILE A 1 167 ? -1.959 0.868 -4.283 1.00 97.88 167 ILE A O 1
ATOM 1251 N N . ASP A 1 168 ? -0.360 -0.325 -5.314 1.00 97.56 168 ASP A N 1
ATOM 1252 C CA . ASP A 1 168 ? 0.129 -1.008 -4.120 1.00 97.56 168 ASP A CA 1
ATOM 1253 C C . ASP A 1 168 ? 1.599 -0.672 -3.868 1.00 97.56 168 ASP A C 1
ATOM 1255 O O . ASP A 1 168 ? 2.472 -1.003 -4.670 1.00 97.56 168 ASP A O 1
ATOM 1259 N N . ASN A 1 169 ? 1.872 -0.031 -2.733 1.00 98.62 169 ASN A N 1
ATOM 1260 C CA . ASN A 1 169 ? 3.218 0.276 -2.280 1.00 98.62 169 ASN A CA 1
ATOM 1261 C C . ASN A 1 169 ? 3.642 -0.649 -1.134 1.00 98.62 169 ASN A C 1
ATOM 1263 O O . ASN A 1 169 ? 2.957 -0.718 -0.113 1.00 98.62 169 ASN A O 1
ATOM 1267 N N . TYR A 1 170 ? 4.779 -1.319 -1.304 1.00 98.00 170 TYR A N 1
ATOM 1268 C CA . TYR A 1 170 ? 5.396 -2.219 -0.326 1.00 98.00 170 TYR A CA 1
ATOM 1269 C C . TYR A 1 170 ? 6.808 -1.781 0.082 1.00 98.00 170 TYR A C 1
ATOM 1271 O O . TYR A 1 170 ? 7.469 -2.502 0.824 1.00 98.00 170 TYR A O 1
ATOM 1279 N N . ASN A 1 171 ? 7.297 -0.649 -0.432 1.00 98.00 171 ASN A N 1
ATOM 1280 C CA . ASN A 1 171 ? 8.638 -0.143 -0.143 1.00 98.00 171 ASN A CA 1
ATOM 1281 C C . ASN A 1 171 ? 8.654 1.401 -0.277 1.00 98.00 171 ASN A C 1
ATOM 1283 O O . ASN A 1 171 ? 7.632 2.039 -0.032 1.00 98.00 171 ASN A O 1
ATOM 1287 N N . GLN A 1 172 ? 9.785 2.028 -0.583 1.00 97.69 172 GLN A N 1
ATOM 1288 C CA . GLN A 1 172 ? 9.987 3.473 -0.472 1.00 97.69 172 GLN A CA 1
ATOM 1289 C C . GLN A 1 172 ? 9.399 4.281 -1.643 1.00 97.69 172 GLN A C 1
ATOM 1291 O O . GLN A 1 172 ? 9.592 3.932 -2.809 1.00 97.69 172 GLN A O 1
ATOM 1296 N N . VAL A 1 173 ? 8.742 5.405 -1.328 1.00 98.44 173 VAL A N 1
ATOM 1297 C CA . VAL A 1 173 ? 8.241 6.403 -2.291 1.00 98.44 173 VAL A CA 1
ATOM 1298 C C . VAL A 1 173 ? 8.437 7.830 -1.764 1.00 98.44 173 VAL A C 1
ATOM 1300 O O . VAL A 1 173 ? 7.906 8.150 -0.700 1.00 98.44 173 VAL A O 1
ATOM 1303 N N . GLU A 1 174 ? 9.087 8.723 -2.521 1.00 97.38 174 GLU A N 1
ATOM 1304 C CA . GLU A 1 174 ? 9.006 10.177 -2.271 1.00 97.38 174 GLU A CA 1
ATOM 1305 C C . GLU A 1 174 ? 7.806 10.756 -3.033 1.00 97.38 174 GLU A C 1
ATOM 1307 O O . GLU A 1 174 ? 7.800 10.907 -4.259 1.00 97.38 174 GLU A O 1
ATOM 1312 N N . ASN A 1 175 ? 6.720 11.025 -2.312 1.00 95.38 175 ASN A N 1
ATOM 1313 C CA . ASN A 1 175 ? 5.445 11.397 -2.905 1.00 95.38 175 ASN A CA 1
ATOM 1314 C C . ASN A 1 175 ? 5.288 12.917 -2.987 1.00 95.38 175 ASN A C 1
ATOM 1316 O O . ASN A 1 175 ? 4.806 13.559 -2.053 1.00 95.38 175 ASN A O 1
ATOM 1320 N N . ILE A 1 176 ? 5.683 13.479 -4.130 1.00 94.00 176 ILE A N 1
ATOM 1321 C CA . ILE A 1 176 ? 5.651 14.922 -4.367 1.00 94.00 176 ILE A CA 1
ATOM 1322 C C . ILE A 1 176 ? 4.239 15.389 -4.674 1.00 94.00 176 ILE A C 1
ATOM 1324 O O . ILE A 1 176 ? 3.739 16.239 -3.969 1.00 94.00 176 ILE A O 1
ATOM 1328 N N . GLY A 1 177 ? 3.576 14.839 -5.684 1.00 94.75 177 GLY A N 1
ATOM 1329 C CA . GLY A 1 177 ? 2.202 15.226 -6.042 1.00 94.75 177 GLY A CA 1
ATOM 1330 C C . GLY A 1 177 ? 1.334 14.055 -6.468 1.00 94.75 177 GLY A C 1
ATOM 1331 O O . GLY A 1 177 ? 0.164 14.213 -6.828 1.00 94.75 177 GLY A O 1
ATOM 1332 N N . GLY A 1 178 ? 1.903 12.855 -6.392 1.00 97.38 178 GLY A N 1
ATOM 1333 C CA . GLY A 1 178 ? 1.257 11.648 -6.835 1.00 97.38 178 GLY A CA 1
ATOM 1334 C C . GLY A 1 178 ? 0.254 11.091 -5.833 1.00 97.38 178 GLY A C 1
ATOM 1335 O O . GLY A 1 178 ? 0.066 11.550 -4.701 1.00 97.38 178 GLY A O 1
ATOM 1336 N N . LYS A 1 179 ? -0.407 10.036 -6.291 1.00 98.38 179 LYS A N 1
ATOM 1337 C CA . LYS A 1 179 ? -1.416 9.295 -5.539 1.00 98.38 179 LYS A CA 1
ATOM 1338 C C . LYS A 1 179 ? -0.898 7.912 -5.209 1.00 98.38 179 LYS A C 1
ATOM 1340 O O . LYS A 1 179 ? -0.279 7.266 -6.052 1.00 98.38 179 LYS A O 1
ATOM 1345 N N . ILE A 1 180 ? -1.228 7.426 -4.023 1.00 98.69 180 ILE A N 1
ATOM 1346 C CA . ILE A 1 180 ? -0.989 6.048 -3.604 1.00 98.69 180 ILE A CA 1
ATOM 1347 C C . ILE A 1 180 ? -2.329 5.461 -3.168 1.00 98.69 180 ILE A C 1
ATOM 1349 O O . ILE A 1 180 ? -3.001 6.031 -2.315 1.00 98.69 180 ILE A O 1
ATOM 1353 N N . THR A 1 181 ? -2.773 4.346 -3.749 1.00 97.69 181 THR A N 1
ATOM 1354 C CA . THR A 1 181 ? -4.041 3.729 -3.320 1.00 97.69 181 THR A CA 1
ATOM 1355 C C . THR A 1 181 ? -3.860 2.984 -2.004 1.00 97.69 181 THR A C 1
ATOM 1357 O O . THR A 1 181 ? -4.588 3.257 -1.054 1.00 97.69 181 THR A O 1
ATOM 1360 N N . ASN A 1 182 ? -2.874 2.094 -1.928 1.00 96.12 182 ASN A N 1
ATOM 1361 C CA . ASN A 1 182 ? -2.590 1.288 -0.750 1.00 96.12 182 ASN A CA 1
ATOM 1362 C C . ASN A 1 182 ? -1.113 1.425 -0.377 1.00 96.12 182 ASN A C 1
ATOM 1364 O O . ASN A 1 182 ? -0.252 0.915 -1.092 1.00 96.12 182 ASN A O 1
ATOM 1368 N N . ASN A 1 183 ? -0.816 2.054 0.756 1.00 97.81 183 ASN A N 1
ATOM 1369 C CA . ASN A 1 183 ? 0.494 1.930 1.388 1.00 97.81 183 ASN A CA 1
ATOM 1370 C C . ASN A 1 183 ? 0.449 0.774 2.387 1.00 97.81 183 ASN A C 1
ATOM 1372 O O . ASN A 1 183 ? -0.260 0.852 3.389 1.00 97.81 183 ASN A O 1
ATOM 1376 N N . ARG A 1 184 ? 1.118 -0.333 2.079 1.00 95.00 184 ARG A N 1
ATOM 1377 C CA . ARG A 1 184 ? 1.005 -1.588 2.832 1.00 95.00 184 ARG A CA 1
ATOM 1378 C C . ARG A 1 184 ? 2.141 -1.731 3.837 1.00 95.00 184 ARG A C 1
ATOM 1380 O O . ARG A 1 184 ? 3.070 -0.934 3.851 1.00 95.00 184 ARG A O 1
ATOM 1387 N N . GLU A 1 185 ? 2.061 -2.756 4.678 1.00 94.75 185 GLU A N 1
ATOM 1388 C CA . GLU A 1 185 ? 3.150 -3.137 5.581 1.00 94.75 185 GLU A CA 1
ATOM 1389 C C . GLU A 1 185 ? 4.482 -3.276 4.818 1.00 94.75 185 GLU A C 1
ATOM 1391 O O . GLU A 1 185 ? 4.544 -3.928 3.773 1.00 94.75 185 GLU A O 1
ATOM 1396 N N . GLY A 1 186 ? 5.529 -2.627 5.336 1.00 95.06 186 GLY A N 1
ATOM 1397 C CA . GLY A 1 186 ? 6.838 -2.487 4.683 1.00 95.06 186 GLY A CA 1
ATOM 1398 C C . GLY A 1 186 ? 6.963 -1.280 3.744 1.00 95.06 186 GLY A C 1
ATOM 1399 O O . GLY A 1 186 ? 8.078 -0.875 3.432 1.00 95.06 186 GLY A O 1
ATOM 1400 N N . GLY A 1 187 ? 5.845 -0.676 3.332 1.00 98.00 187 GLY A N 1
ATOM 1401 C CA . GLY A 1 187 ? 5.823 0.543 2.531 1.00 98.00 187 GLY A CA 1
ATOM 1402 C C . GLY A 1 187 ? 6.167 1.786 3.344 1.00 98.00 187 GLY A C 1
ATOM 1403 O O . GLY A 1 187 ? 5.627 1.997 4.430 1.00 98.00 187 GLY A O 1
ATOM 1404 N N . GLU A 1 188 ? 7.033 2.630 2.787 1.00 98.00 188 GLU A N 1
ATOM 1405 C CA . GLU A 1 188 ? 7.455 3.907 3.361 1.00 98.00 188 GLU A CA 1
ATOM 1406 C C . GLU A 1 188 ? 7.099 5.031 2.384 1.00 98.00 188 GLU A C 1
ATOM 1408 O O . GLU A 1 188 ? 7.522 5.012 1.227 1.00 98.00 188 GLU A O 1
ATOM 1413 N N . VAL A 1 189 ? 6.318 6.014 2.832 1.00 98.25 189 VAL A N 1
ATOM 1414 C CA . VAL A 1 189 ? 5.922 7.159 2.001 1.00 98.25 189 VAL A CA 1
ATOM 1415 C C . VAL A 1 189 ? 6.408 8.450 2.630 1.00 98.25 189 VAL A C 1
ATOM 1417 O O . VAL A 1 189 ? 6.016 8.788 3.745 1.00 98.25 189 VAL A O 1
ATOM 1420 N N . PHE A 1 190 ? 7.214 9.197 1.887 1.00 97.31 190 PHE A N 1
ATOM 1421 C CA . PHE A 1 190 ? 7.733 10.497 2.289 1.00 97.31 190 PHE A CA 1
ATOM 1422 C C . PHE A 1 190 ? 6.897 11.591 1.637 1.00 97.31 190 PHE A C 1
ATOM 1424 O O . PHE A 1 190 ? 6.699 11.585 0.424 1.00 97.31 190 PHE A O 1
ATOM 1431 N N . GLY A 1 191 ? 6.379 12.522 2.434 1.00 96.31 191 GLY A N 1
ATOM 1432 C CA . GLY A 1 191 ? 5.525 13.611 1.963 1.00 96.31 191 GLY A CA 1
ATOM 1433 C C . GLY A 1 191 ? 6.246 14.728 1.211 1.00 96.31 191 GLY A C 1
ATOM 1434 O O . GLY A 1 191 ? 5.908 15.878 1.431 1.00 96.31 191 GLY A O 1
ATOM 1435 N N . GLY A 1 192 ? 7.257 14.437 0.398 1.00 93.56 192 GLY A N 1
ATOM 1436 C CA . GLY A 1 192 ? 8.113 15.432 -0.250 1.00 93.56 192 GLY A CA 1
ATOM 1437 C C . GLY A 1 192 ? 9.450 14.826 -0.676 1.00 93.56 192 GLY A C 1
ATOM 1438 O O . GLY A 1 192 ? 9.685 13.645 -0.439 1.00 93.56 192 GLY A O 1
ATOM 1439 N N . SER A 1 193 ? 10.303 15.636 -1.309 1.00 91.62 193 SER A N 1
ATOM 1440 C CA . SER A 1 193 ? 11.629 15.230 -1.808 1.00 91.62 193 SER A CA 1
ATOM 1441 C C . SER A 1 193 ? 12.626 15.075 -0.657 1.00 91.62 193 SER A C 1
ATOM 1443 O O . SER A 1 193 ? 12.597 15.870 0.286 1.00 91.62 193 SER A O 1
ATOM 1445 N N . PHE A 1 194 ? 13.532 14.094 -0.740 1.00 87.75 194 PHE A N 1
ATOM 1446 C CA . PHE A 1 194 ? 14.660 13.969 0.197 1.00 87.75 194 PHE A CA 1
ATOM 1447 C C . PHE A 1 194 ? 15.715 15.062 0.028 1.00 87.75 194 PHE A C 1
ATOM 1449 O O . PHE A 1 194 ? 16.520 15.271 0.938 1.00 87.75 194 PHE A O 1
ATOM 1456 N N . ASP A 1 195 ? 15.759 15.722 -1.129 1.00 87.19 195 ASP A N 1
ATOM 1457 C CA . ASP A 1 195 ? 16.719 16.786 -1.387 1.00 87.19 195 ASP A CA 1
ATOM 1458 C C . ASP A 1 195 ? 16.195 18.113 -0.802 1.00 87.19 195 ASP A C 1
ATOM 1460 O O . ASP A 1 195 ? 15.247 18.695 -1.338 1.00 87.19 195 ASP A O 1
ATOM 1464 N N . PRO A 1 196 ? 16.784 18.625 0.299 1.00 76.31 196 PRO A N 1
ATOM 1465 C CA . PRO A 1 196 ? 16.328 19.866 0.917 1.00 76.31 196 PRO A CA 1
ATOM 1466 C C . PRO A 1 196 ? 16.589 21.099 0.039 1.00 76.31 196 PRO A C 1
ATOM 1468 O O . PRO A 1 196 ? 15.996 22.148 0.300 1.00 76.31 196 PRO A O 1
ATOM 1471 N N . ASP A 1 197 ? 17.473 20.986 -0.961 1.00 85.69 197 ASP A N 1
ATOM 1472 C CA . ASP A 1 197 ? 17.774 22.045 -1.926 1.00 85.69 197 ASP A CA 1
ATOM 1473 C C . ASP A 1 197 ? 16.841 22.001 -3.152 1.00 85.69 197 ASP A C 1
ATOM 1475 O O . ASP A 1 197 ? 16.872 22.921 -3.976 1.00 85.69 197 ASP A O 1
ATOM 1479 N N . ASP A 1 198 ? 16.008 20.963 -3.288 1.00 87.94 198 ASP A N 1
ATOM 1480 C CA . ASP A 1 198 ? 14.939 20.927 -4.285 1.00 87.94 198 ASP A CA 1
ATOM 1481 C C . ASP A 1 198 ? 13.931 22.049 -3.988 1.00 87.94 198 ASP A C 1
ATOM 1483 O O . ASP A 1 198 ? 13.715 22.401 -2.833 1.00 87.94 198 ASP A O 1
ATOM 1487 N N . ASP A 1 199 ? 13.272 22.611 -5.000 1.00 90.69 199 ASP A N 1
ATOM 1488 C CA . ASP A 1 199 ? 12.213 23.620 -4.846 1.00 90.69 199 ASP A CA 1
ATOM 1489 C C . ASP A 1 199 ? 10.805 22.984 -4.847 1.00 90.69 199 ASP A C 1
ATOM 1491 O O . ASP A 1 199 ? 9.819 23.667 -4.560 1.00 90.69 199 ASP A O 1
ATOM 1495 N N . LEU A 1 200 ? 10.689 21.682 -5.136 1.00 93.44 200 LEU A N 1
ATOM 1496 C CA . LEU A 1 200 ? 9.416 20.956 -5.154 1.00 93.44 200 LEU A CA 1
ATOM 1497 C C . LEU A 1 200 ? 8.762 20.905 -3.766 1.00 93.44 200 LEU A C 1
ATOM 1499 O O . LEU A 1 200 ? 9.429 20.642 -2.766 1.00 93.44 200 LEU A O 1
ATOM 1503 N N . ILE A 1 201 ? 7.454 21.156 -3.712 1.00 93.75 201 ILE A N 1
ATOM 1504 C CA . ILE A 1 201 ? 6.644 21.057 -2.492 1.00 93.75 201 ILE A CA 1
ATOM 1505 C C . ILE A 1 201 ? 5.796 19.795 -2.575 1.00 93.75 201 ILE A C 1
ATOM 1507 O O . ILE A 1 201 ? 5.079 19.607 -3.560 1.00 93.75 201 ILE A O 1
ATOM 1511 N N . GLY A 1 202 ? 5.866 18.966 -1.539 1.00 94.12 202 GLY A N 1
ATOM 1512 C CA . GLY A 1 202 ? 5.036 17.785 -1.379 1.00 94.12 202 GLY A CA 1
ATOM 1513 C C . GLY A 1 202 ? 3.571 18.149 -1.128 1.00 94.12 202 GLY A C 1
ATOM 1514 O O . GLY A 1 202 ? 3.249 18.919 -0.231 1.00 94.12 202 GLY A O 1
ATOM 1515 N N . ASN A 1 203 ? 2.669 17.607 -1.930 1.00 96.69 203 ASN A N 1
ATOM 1516 C CA . ASN A 1 203 ? 1.218 17.672 -1.812 1.00 96.69 203 ASN A CA 1
ATOM 1517 C C . ASN A 1 203 ? 0.540 16.345 -2.223 1.00 96.69 203 ASN A C 1
ATOM 1519 O O . ASN A 1 203 ? -0.628 16.343 -2.623 1.00 96.69 203 ASN A O 1
ATOM 1523 N N . GLY A 1 204 ? 1.270 15.226 -2.155 1.00 97.50 204 GLY A N 1
ATOM 1524 C CA . GLY A 1 204 ? 0.774 13.905 -2.532 1.00 97.50 204 GLY A CA 1
ATOM 1525 C C . GLY A 1 204 ? -0.342 13.376 -1.621 1.00 97.50 204 GLY A C 1
ATOM 1526 O O . GLY A 1 204 ? -0.599 13.892 -0.526 1.00 97.50 204 GLY A O 1
ATOM 1527 N N . SER A 1 205 ? -1.005 12.300 -2.055 1.00 98.00 205 SER A N 1
ATOM 1528 C CA . SER A 1 205 ? -2.038 11.635 -1.252 1.00 98.00 205 SER A CA 1
ATOM 1529 C C . SER A 1 205 ? -1.922 10.113 -1.199 1.00 98.00 205 SER A C 1
ATOM 1531 O O . SER A 1 205 ? -1.388 9.467 -2.101 1.00 98.00 205 SER A O 1
ATOM 1533 N N . ILE A 1 206 ? -2.449 9.544 -0.117 1.00 98.12 206 ILE A N 1
ATOM 1534 C CA . ILE A 1 206 ? -2.586 8.118 0.157 1.00 98.12 206 ILE A CA 1
ATOM 1535 C C . ILE A 1 206 ? -4.069 7.858 0.435 1.00 98.12 206 ILE A C 1
ATOM 1537 O O . ILE A 1 206 ? -4.645 8.456 1.340 1.00 98.12 206 ILE A O 1
ATOM 1541 N N . LEU A 1 207 ? -4.712 6.958 -0.305 1.00 94.88 207 LEU A N 1
ATOM 1542 C CA . LEU A 1 207 ? -6.106 6.611 -0.028 1.00 94.88 207 LEU A CA 1
ATOM 1543 C C . LEU A 1 207 ? -6.209 5.762 1.246 1.00 94.88 207 LEU A C 1
ATOM 1545 O O . LEU A 1 207 ? -6.977 6.096 2.150 1.00 94.88 207 LEU A O 1
ATOM 1549 N N . LEU A 1 208 ? -5.432 4.676 1.313 1.00 92.94 208 LEU A N 1
ATOM 1550 C CA . LEU A 1 208 ? -5.405 3.724 2.421 1.00 92.94 208 LEU A CA 1
ATOM 1551 C C . LEU A 1 208 ? -3.956 3.494 2.880 1.00 92.94 208 LEU A C 1
ATOM 1553 O O . LEU A 1 208 ? -3.147 2.939 2.139 1.00 92.94 208 LEU A O 1
ATOM 1557 N N . ASN A 1 209 ? -3.631 3.871 4.116 1.00 94.38 209 ASN A N 1
ATOM 1558 C CA . ASN A 1 209 ? -2.422 3.421 4.805 1.00 94.38 209 ASN A CA 1
ATOM 1559 C C . ASN A 1 209 ? -2.771 2.187 5.649 1.00 94.38 209 ASN A C 1
ATOM 1561 O O . ASN A 1 209 ? -3.529 2.290 6.611 1.00 94.38 209 ASN A O 1
ATOM 1565 N N . ILE A 1 210 ? -2.269 1.019 5.253 1.00 91.06 210 ILE A N 1
ATOM 1566 C CA . ILE A 1 210 ? -2.620 -0.307 5.779 1.00 91.06 210 ILE A CA 1
ATOM 1567 C C . ILE A 1 210 ? -1.352 -0.986 6.321 1.00 91.06 210 ILE A C 1
ATOM 1569 O O . ILE A 1 210 ? -0.882 -1.997 5.801 1.00 91.06 210 ILE A O 1
ATOM 1573 N N . GLY A 1 211 ? -0.783 -0.396 7.366 1.00 90.38 211 GLY A N 1
ATOM 1574 C CA . GLY A 1 211 ? 0.389 -0.891 8.090 1.00 90.38 211 GLY A CA 1
ATOM 1575 C C . GLY A 1 211 ? 1.722 -0.288 7.645 1.00 90.38 211 GLY A C 1
ATOM 1576 O O . GLY A 1 211 ? 2.741 -0.610 8.246 1.00 90.38 211 GLY A O 1
ATOM 1577 N N . GLY A 1 212 ? 1.734 0.564 6.618 1.00 95.38 212 GLY A N 1
ATOM 1578 C CA . GLY A 1 212 ? 2.943 1.256 6.168 1.00 95.38 212 GLY A CA 1
ATOM 1579 C C . GLY A 1 212 ? 3.323 2.455 7.043 1.00 95.38 212 GLY A C 1
ATOM 1580 O O . GLY A 1 212 ? 2.521 2.942 7.850 1.00 95.38 212 GLY A O 1
ATOM 1581 N N . ALA A 1 213 ? 4.546 2.942 6.855 1.00 96.50 213 ALA A N 1
ATOM 1582 C CA . ALA A 1 213 ? 5.053 4.162 7.468 1.00 96.50 213 ALA A CA 1
ATOM 1583 C C . ALA A 1 213 ? 4.806 5.374 6.559 1.00 96.50 213 ALA A C 1
ATOM 1585 O O . ALA A 1 213 ? 4.979 5.301 5.338 1.00 96.50 213 ALA A O 1
ATOM 1586 N N . VAL A 1 214 ? 4.406 6.494 7.158 1.00 97.44 214 VAL A N 1
ATOM 1587 C CA . VAL A 1 214 ? 4.211 7.776 6.475 1.00 97.44 214 VAL A CA 1
ATOM 1588 C C . VAL A 1 214 ? 4.996 8.857 7.206 1.00 97.44 214 VAL A C 1
ATOM 1590 O O . VAL A 1 214 ? 4.836 9.042 8.415 1.00 97.44 214 VAL A O 1
ATOM 1593 N N . TYR A 1 215 ? 5.816 9.586 6.457 1.00 97.25 215 TYR A N 1
ATOM 1594 C CA . TYR A 1 215 ? 6.666 10.651 6.968 1.00 97.25 215 TYR A CA 1
ATOM 1595 C C . TYR A 1 215 ? 6.132 12.021 6.544 1.00 97.25 215 TYR A C 1
ATOM 1597 O O . TYR A 1 215 ? 5.776 12.212 5.374 1.00 97.25 215 TYR A O 1
ATOM 1605 N N . SER A 1 216 ? 6.079 12.981 7.474 1.00 93.06 216 SER A N 1
ATOM 1606 C CA . SER A 1 216 ? 5.875 14.393 7.122 1.00 93.06 216 SER A CA 1
ATOM 1607 C C . SER A 1 216 ? 7.013 14.825 6.183 1.00 93.06 216 SER A C 1
ATOM 1609 O O . SER A 1 216 ? 8.107 14.288 6.269 1.00 93.06 216 SER A O 1
ATOM 1611 N N . GLY A 1 217 ? 6.793 15.693 5.194 1.00 92.88 217 GLY A N 1
ATOM 1612 C CA . GLY A 1 217 ? 7.871 16.063 4.258 1.00 92.88 217 GLY A CA 1
ATOM 1613 C C . GLY A 1 217 ? 9.000 16.875 4.915 1.00 92.88 217 GLY A C 1
ATOM 1614 O O . GLY A 1 217 ? 8.884 17.328 6.055 1.00 92.88 217 GLY A O 1
ATOM 1615 N N . PHE A 1 218 ? 10.120 17.085 4.219 1.00 92.12 218 PHE A N 1
ATOM 1616 C CA . PHE A 1 218 ? 11.264 17.825 4.777 1.00 92.12 218 PHE A CA 1
ATOM 1617 C C . PHE A 1 218 ? 10.943 19.292 5.061 1.00 92.12 218 PHE A C 1
ATOM 1619 O O . PHE A 1 218 ?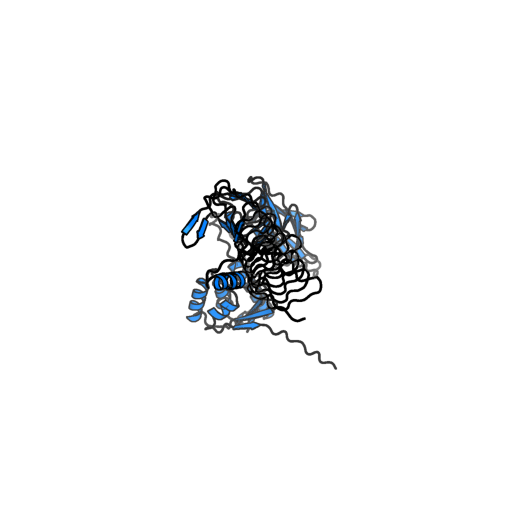 11.469 19.876 6.020 1.00 92.12 218 PHE A O 1
ATOM 1626 N N . LYS A 1 219 ? 10.091 19.896 4.232 1.00 93.50 219 LYS A N 1
ATOM 1627 C CA . LYS A 1 219 ? 9.789 21.323 4.280 1.00 93.50 219 LYS A CA 1
ATOM 1628 C C . LYS A 1 219 ? 8.513 21.597 5.068 1.00 93.50 219 LYS A C 1
ATOM 1630 O O . LYS A 1 219 ? 7.578 20.808 5.006 1.00 93.50 219 LYS A O 1
ATOM 1635 N N . PRO A 1 220 ? 8.416 22.749 5.748 1.00 94.88 220 PRO A N 1
ATOM 1636 C CA . PRO A 1 220 ? 7.187 23.161 6.425 1.00 94.88 220 PRO A CA 1
ATOM 1637 C C . PRO A 1 220 ? 5.951 23.246 5.520 1.00 94.88 220 PRO A C 1
ATOM 1639 O O . PRO A 1 220 ? 4.826 23.131 5.998 1.00 94.88 220 PRO A O 1
ATOM 1642 N N . GLU A 1 221 ? 6.150 23.496 4.227 1.00 95.75 221 GLU A N 1
ATOM 1643 C CA . GLU A 1 221 ? 5.088 23.586 3.227 1.00 95.75 221 GLU A CA 1
ATOM 1644 C C . GLU A 1 221 ? 4.627 22.222 2.700 1.00 95.75 221 GLU A C 1
ATOM 1646 O O . GLU A 1 221 ? 3.587 22.160 2.043 1.00 95.75 221 GLU A O 1
ATOM 1651 N N . ASP A 1 222 ? 5.383 21.158 2.974 1.00 97.06 222 ASP A N 1
ATOM 1652 C CA . ASP A 1 222 ? 5.066 19.813 2.522 1.00 97.06 222 ASP A CA 1
ATOM 1653 C C . ASP A 1 222 ? 3.847 19.264 3.271 1.00 97.06 222 ASP A C 1
ATOM 1655 O O . ASP A 1 222 ? 3.784 19.280 4.504 1.00 97.06 222 ASP A O 1
ATOM 1659 N N . ILE A 1 223 ? 2.876 18.742 2.526 1.00 97.56 223 ILE A N 1
ATOM 1660 C CA . ILE A 1 223 ? 1.654 18.138 3.049 1.00 97.56 223 ILE A CA 1
ATOM 1661 C C . ILE A 1 223 ? 1.448 16.781 2.378 1.00 97.56 223 ILE A C 1
ATOM 1663 O O . ILE A 1 223 ? 1.219 16.706 1.176 1.00 97.56 223 ILE A O 1
ATOM 1667 N N . ILE A 1 224 ? 1.432 15.703 3.158 1.00 98.12 224 ILE A N 1
ATOM 1668 C CA . ILE A 1 224 ? 0.962 14.393 2.691 1.00 98.12 224 ILE A CA 1
ATOM 1669 C C . ILE A 1 224 ? -0.438 14.144 3.235 1.00 98.12 224 ILE A C 1
ATOM 1671 O O . ILE A 1 224 ? -0.669 14.243 4.440 1.00 98.12 224 ILE A O 1
ATOM 1675 N N . THR A 1 225 ? -1.389 13.835 2.353 1.00 98.00 225 THR A N 1
ATOM 1676 C CA . THR A 1 225 ? -2.783 13.598 2.759 1.00 98.00 225 THR A CA 1
ATOM 1677 C C . THR A 1 225 ? -3.098 12.107 2.830 1.00 98.00 225 THR A C 1
ATOM 1679 O O . THR A 1 225 ? -2.796 11.374 1.896 1.00 98.00 225 THR A O 1
ATOM 1682 N N . ILE A 1 226 ? -3.741 11.654 3.905 1.00 96.50 226 ILE A N 1
ATOM 1683 C CA . ILE A 1 226 ? -4.352 10.327 4.017 1.00 96.50 226 ILE A CA 1
ATOM 1684 C C . ILE A 1 226 ? -5.874 10.496 3.948 1.00 96.50 226 ILE A C 1
ATOM 1686 O O . ILE A 1 226 ? -6.496 11.038 4.866 1.00 96.50 226 ILE A O 1
ATOM 1690 N N . ASP A 1 227 ? -6.476 10.054 2.845 1.00 92.56 227 ASP A N 1
ATOM 1691 C CA . ASP A 1 227 ? -7.856 10.410 2.494 1.00 92.56 227 ASP A CA 1
ATOM 1692 C C . ASP A 1 227 ? -8.903 9.583 3.251 1.00 92.56 227 ASP A C 1
ATOM 1694 O O . ASP A 1 227 ? -9.941 10.107 3.672 1.00 92.56 227 ASP A O 1
ATOM 1698 N N . ASN A 1 228 ? -8.676 8.275 3.393 1.00 86.69 228 ASN A N 1
ATOM 1699 C CA . ASN A 1 228 ? -9.693 7.375 3.922 1.00 86.69 228 ASN A CA 1
ATOM 1700 C C . ASN A 1 228 ? -9.215 6.597 5.139 1.00 86.69 228 ASN A C 1
ATOM 1702 O O . ASN A 1 228 ? -9.676 6.893 6.224 1.00 86.69 228 ASN A O 1
ATOM 1706 N N . TYR A 1 229 ? -8.327 5.618 5.003 1.00 85.38 229 TYR A N 1
ATOM 1707 C CA . TYR A 1 229 ? -7.987 4.729 6.119 1.00 85.38 229 TYR A CA 1
ATOM 1708 C C . TYR A 1 229 ? -6.541 4.911 6.561 1.00 85.38 229 TYR A C 1
ATOM 1710 O O . TYR A 1 229 ? -5.646 4.995 5.722 1.00 85.38 229 TYR A O 1
ATOM 1718 N N . TYR A 1 230 ? -6.316 4.918 7.876 1.00 88.69 230 TYR A N 1
ATOM 1719 C CA . TYR A 1 230 ? -4.983 4.936 8.464 1.00 88.69 230 TYR A CA 1
ATOM 1720 C C . TYR A 1 230 ? -4.829 3.859 9.543 1.00 88.69 230 TYR A C 1
ATOM 1722 O O . TYR A 1 230 ? -5.558 3.829 10.537 1.00 88.69 230 TYR A O 1
ATOM 1730 N N . TYR A 1 231 ? -3.812 3.031 9.342 1.00 85.56 231 TYR A N 1
ATOM 1731 C CA . TYR A 1 231 ? -3.189 2.124 10.292 1.00 85.56 231 TYR A CA 1
ATOM 1732 C C . TYR A 1 231 ? -1.704 2.036 9.923 1.00 85.56 231 TYR A C 1
ATOM 1734 O O . TYR A 1 231 ? -1.405 1.896 8.740 1.00 85.56 231 TYR A O 1
ATOM 1742 N N . GLY A 1 232 ? -0.773 2.133 10.872 1.00 89.12 232 GLY A N 1
ATOM 1743 C CA . GLY A 1 232 ? 0.665 2.075 10.584 1.00 89.12 232 GLY A CA 1
ATOM 1744 C C . GLY A 1 232 ? 1.487 3.020 11.451 1.00 89.12 232 GLY A C 1
ATOM 1745 O O . GLY A 1 232 ? 1.115 3.280 12.592 1.00 89.12 232 GLY A O 1
ATOM 1746 N N . GLU A 1 233 ? 2.600 3.512 10.912 1.00 92.88 233 GLU A N 1
ATOM 1747 C CA . GLU A 1 233 ? 3.484 4.468 11.584 1.00 92.88 233 GLU A CA 1
ATOM 1748 C C . GLU A 1 233 ? 3.344 5.863 10.958 1.00 92.88 233 GLU A C 1
ATOM 1750 O O . GLU A 1 233 ? 3.303 6.004 9.736 1.00 92.88 233 GLU A O 1
ATOM 1755 N N . LEU A 1 234 ? 3.294 6.898 11.800 1.00 95.38 234 LEU A N 1
ATOM 1756 C CA . LEU A 1 234 ? 3.443 8.302 11.402 1.00 95.38 234 LEU A CA 1
ATOM 1757 C C . LEU A 1 234 ? 4.702 8.847 12.057 1.00 95.38 234 LEU A C 1
ATOM 1759 O O . LEU A 1 234 ? 4.813 8.766 13.284 1.00 95.38 234 LEU A O 1
ATOM 1763 N N . SER A 1 235 ? 5.602 9.446 11.290 1.00 95.56 235 SER A N 1
ATOM 1764 C CA . SER A 1 235 ? 6.843 10.000 11.832 1.00 95.56 235 SER A CA 1
ATOM 1765 C C . SER A 1 235 ? 7.207 11.328 11.175 1.00 95.56 235 SER A C 1
ATOM 1767 O O . SER A 1 235 ? 6.868 11.587 10.026 1.00 95.56 235 SER A O 1
ATOM 1769 N N . ASP A 1 236 ? 7.910 12.170 11.912 1.00 95.94 236 ASP A N 1
ATOM 1770 C CA . ASP A 1 236 ? 8.633 13.343 11.432 1.00 95.94 236 ASP A CA 1
ATOM 1771 C C . ASP A 1 236 ? 10.147 13.170 11.615 1.00 95.94 236 ASP A C 1
ATOM 1773 O O . ASP A 1 236 ? 10.920 14.118 11.494 1.00 95.94 236 ASP A O 1
ATOM 1777 N N . GLU A 1 237 ? 10.599 11.938 11.854 1.00 95.12 237 GLU A N 1
ATOM 1778 C CA . GLU A 1 237 ? 12.009 11.581 11.959 1.00 95.12 237 GLU A CA 1
ATOM 1779 C C . GLU A 1 237 ? 12.308 10.253 11.243 1.00 95.12 237 GLU A C 1
ATOM 1781 O O . GLU A 1 237 ? 11.511 9.312 11.269 1.00 95.12 237 GLU A O 1
ATOM 1786 N N . MET A 1 238 ? 13.492 10.143 10.637 1.00 93.12 238 MET A N 1
ATOM 1787 C CA . MET A 1 238 ? 14.011 8.900 10.051 1.00 93.12 238 MET A CA 1
ATOM 1788 C C . MET A 1 238 ? 15.491 8.747 10.388 1.00 93.12 238 MET A C 1
ATOM 1790 O O . MET A 1 238 ? 16.253 9.709 10.344 1.00 93.12 238 MET A O 1
ATOM 1794 N N . VAL A 1 239 ? 15.930 7.522 10.680 1.00 91.19 239 VAL A N 1
ATOM 1795 C CA . VAL A 1 239 ? 17.357 7.215 10.831 1.00 91.19 239 VAL A CA 1
ATOM 1796 C C . VAL A 1 239 ? 17.915 6.726 9.498 1.00 91.19 239 VAL A C 1
ATOM 1798 O O . VAL A 1 239 ? 17.655 5.597 9.089 1.00 91.19 239 VAL A O 1
ATOM 1801 N N . TYR A 1 240 ? 18.734 7.547 8.846 1.00 87.56 240 TYR A N 1
ATOM 1802 C CA . TYR A 1 240 ? 19.396 7.212 7.588 1.00 87.56 240 TYR A CA 1
ATOM 1803 C C . TYR A 1 240 ? 20.914 7.229 7.765 1.00 87.56 240 TYR A C 1
ATOM 1805 O O . TYR A 1 240 ? 21.494 8.208 8.227 1.00 87.56 240 TYR A O 1
ATOM 1813 N N . ASN A 1 241 ? 21.582 6.117 7.442 1.00 90.69 241 ASN A N 1
ATOM 1814 C CA . ASN A 1 241 ? 23.032 5.948 7.627 1.00 90.69 241 ASN A CA 1
ATOM 1815 C C . ASN A 1 241 ? 23.549 6.292 9.045 1.00 90.69 241 ASN A C 1
ATOM 1817 O O . ASN A 1 241 ? 24.706 6.670 9.222 1.00 90.69 241 ASN A O 1
ATOM 1821 N N . GLY A 1 242 ? 22.705 6.110 10.067 1.00 92.12 242 GLY A N 1
ATOM 1822 C CA . GLY A 1 242 ? 23.032 6.397 11.468 1.00 92.12 242 GLY A CA 1
ATOM 1823 C C . GLY A 1 242 ? 22.854 7.860 11.885 1.00 92.12 242 GLY A C 1
ATOM 1824 O O . GLY A 1 242 ? 23.147 8.188 13.033 1.00 92.12 242 GLY A O 1
ATOM 1825 N N . GLU A 1 243 ? 22.364 8.717 10.991 1.00 93.25 243 GLU A N 1
ATOM 1826 C CA . GLU A 1 243 ? 21.984 10.097 11.281 1.00 93.25 243 GLU A CA 1
ATOM 1827 C C . GLU A 1 243 ? 20.457 10.215 11.332 1.00 93.25 243 GLU A C 1
ATOM 1829 O O . GLU A 1 243 ? 19.753 9.597 10.535 1.00 93.25 243 GLU A O 1
ATOM 1834 N N . THR A 1 244 ? 19.940 10.993 12.284 1.00 94.06 244 THR A N 1
ATOM 1835 C CA . THR A 1 244 ? 18.510 11.312 12.350 1.00 94.06 244 THR A CA 1
ATOM 1836 C C . THR A 1 244 ? 18.220 12.487 11.426 1.00 94.06 244 THR A C 1
ATOM 1838 O O . THR A 1 244 ? 18.710 13.598 11.646 1.00 94.06 244 THR A O 1
ATOM 1841 N N . LEU A 1 245 ? 17.416 12.232 10.403 1.00 92.56 245 LEU A N 1
ATOM 1842 C CA . LEU A 1 245 ? 16.803 13.234 9.549 1.00 92.56 245 LEU A CA 1
ATOM 1843 C C . LEU A 1 245 ? 15.495 13.675 10.205 1.00 92.56 245 LEU A C 1
ATOM 1845 O O . LEU A 1 245 ? 14.719 12.826 10.633 1.00 92.56 245 LEU A O 1
ATOM 1849 N N . ASN A 1 246 ? 15.285 14.988 10.296 1.00 94.00 246 ASN A N 1
ATOM 1850 C CA . ASN A 1 246 ? 14.059 15.573 10.837 1.00 94.00 246 ASN A CA 1
ATOM 1851 C C . ASN A 1 246 ? 13.266 16.182 9.689 1.00 94.00 246 ASN A C 1
ATOM 1853 O O . ASN A 1 246 ? 13.826 16.889 8.844 1.00 94.00 246 ASN A O 1
ATOM 1857 N N . PHE A 1 247 ? 11.973 15.940 9.715 1.00 94.38 247 PHE A N 1
ATOM 1858 C CA . PHE A 1 247 ? 11.003 16.397 8.751 1.00 94.38 247 PHE A CA 1
ATOM 1859 C C . PHE A 1 247 ? 10.126 17.474 9.393 1.00 94.38 247 PHE A C 1
ATOM 1861 O O . PHE A 1 247 ? 9.860 17.439 10.589 1.00 94.38 247 PHE A O 1
ATOM 1868 N N . ASN A 1 248 ? 9.705 18.473 8.619 1.00 94.44 248 ASN A N 1
ATOM 1869 C CA . ASN A 1 248 ? 8.973 19.633 9.149 1.00 94.44 248 ASN A CA 1
ATOM 1870 C C . ASN A 1 248 ? 7.587 19.815 8.523 1.00 94.44 248 ASN A C 1
ATOM 1872 O O . ASN A 1 248 ? 6.910 20.792 8.838 1.00 94.44 248 ASN A O 1
ATOM 1876 N N . GLY A 1 249 ? 7.190 18.926 7.615 1.00 96.25 249 GLY A N 1
ATOM 1877 C CA . GLY A 1 249 ? 5.912 18.989 6.923 1.00 96.25 249 GLY A CA 1
ATOM 1878 C C . GLY A 1 249 ? 4.735 18.580 7.803 1.00 96.25 249 GLY A C 1
ATOM 1879 O O . GLY A 1 249 ? 4.849 18.368 9.009 1.00 96.25 249 GLY A O 1
ATOM 1880 N N . THR A 1 250 ? 3.579 18.423 7.169 1.00 97.62 250 THR A N 1
ATOM 1881 C CA . THR A 1 250 ? 2.336 18.011 7.824 1.00 97.62 250 THR A CA 1
ATOM 1882 C C . THR A 1 250 ? 1.800 16.724 7.210 1.00 97.62 250 THR A C 1
ATOM 1884 O O . THR A 1 250 ? 1.709 16.585 5.993 1.00 97.62 250 THR A O 1
ATOM 1887 N N . ILE A 1 251 ? 1.370 15.797 8.058 1.00 97.69 251 ILE A N 1
ATOM 1888 C CA . ILE A 1 251 ? 0.533 14.667 7.662 1.00 97.69 251 ILE A CA 1
ATOM 1889 C C . ILE A 1 251 ? -0.919 15.061 7.931 1.00 97.69 251 ILE A C 1
ATOM 1891 O O . ILE A 1 251 ? -1.318 15.265 9.079 1.00 97.69 251 ILE A O 1
ATOM 1895 N N . TYR A 1 252 ? -1.718 15.181 6.874 1.00 97.12 252 TYR A N 1
ATOM 1896 C CA . TYR A 1 252 ? -3.129 15.530 6.970 1.00 97.12 252 TYR A CA 1
ATOM 1897 C C . TYR A 1 252 ? -4.018 14.301 6.796 1.00 97.12 252 TYR A C 1
ATOM 1899 O O . TYR A 1 252 ? -4.022 13.678 5.745 1.00 97.12 252 TYR A O 1
ATOM 1907 N N . ILE A 1 253 ? -4.803 13.949 7.808 1.00 95.62 253 ILE A N 1
ATOM 1908 C CA . ILE A 1 253 ? -5.695 12.788 7.793 1.00 95.62 253 ILE A CA 1
ATOM 1909 C C . ILE A 1 253 ? -7.137 13.280 7.701 1.00 95.62 253 ILE A C 1
ATOM 1911 O O . ILE A 1 253 ? -7.660 13.873 8.648 1.00 95.62 253 ILE A O 1
ATOM 1915 N N . ILE A 1 254 ? -7.809 13.007 6.581 1.00 93.56 254 ILE A N 1
ATOM 1916 C CA . ILE A 1 254 ? -9.204 13.426 6.386 1.00 93.56 254 ILE A CA 1
ATOM 1917 C C . ILE A 1 254 ? -10.132 12.577 7.251 1.00 93.56 254 ILE A C 1
ATOM 1919 O O . ILE A 1 254 ? -10.999 13.116 7.937 1.00 93.56 254 ILE A O 1
ATOM 1923 N N . ASN A 1 255 ? -9.954 11.256 7.241 1.00 89.06 255 ASN A N 1
ATOM 1924 C CA . ASN A 1 255 ? -10.727 10.330 8.061 1.00 89.06 255 ASN A CA 1
ATOM 1925 C C . ASN A 1 255 ? -9.772 9.434 8.858 1.00 89.06 255 ASN A C 1
ATOM 1927 O O . ASN A 1 255 ? -9.047 8.616 8.308 1.00 89.06 255 ASN A O 1
ATOM 1931 N N . SER A 1 256 ? -9.748 9.598 10.177 1.00 86.75 256 SER A N 1
ATOM 1932 C CA . SER A 1 256 ? -8.965 8.749 11.070 1.00 86.75 256 SER A CA 1
ATOM 1933 C C . SER A 1 256 ? -9.846 7.636 11.619 1.00 86.75 256 SER A C 1
ATOM 1935 O O . SER A 1 256 ? -10.732 7.896 12.430 1.00 86.75 256 SER A O 1
ATOM 1937 N N . TYR A 1 257 ? -9.595 6.403 11.180 1.00 81.88 257 TYR A N 1
ATOM 1938 C CA . TYR A 1 257 ? -10.241 5.177 11.676 1.00 81.88 257 TYR A CA 1
ATOM 1939 C C . TYR A 1 257 ? -9.341 4.396 12.664 1.00 81.88 257 TYR A C 1
ATOM 1941 O O . TYR A 1 257 ? -9.589 3.220 12.945 1.00 81.88 257 TYR A O 1
ATOM 1949 N N . GLY A 1 258 ? -8.275 5.032 13.165 1.00 69.75 258 GLY A N 1
ATOM 1950 C CA . GLY A 1 258 ? -7.259 4.437 14.041 1.00 69.75 258 GLY A CA 1
ATOM 1951 C C . GLY A 1 258 ? -7.381 4.829 15.521 1.00 69.75 258 GLY A C 1
ATOM 1952 O O . GLY A 1 258 ? -8.338 5.477 15.952 1.00 69.75 258 GLY A O 1
ATOM 1953 N N . GLU A 1 259 ? -6.392 4.423 16.321 1.00 64.19 259 GLU A N 1
ATOM 1954 C CA . GLU A 1 259 ? -6.283 4.811 17.733 1.00 64.19 259 GLU A CA 1
ATOM 1955 C C . GLU A 1 259 ? -5.818 6.272 17.882 1.00 64.19 259 GLU A C 1
ATOM 1957 O O . GLU A 1 259 ? -4.996 6.771 17.117 1.00 64.19 259 GLU A O 1
ATOM 1962 N N . GLU A 1 260 ? -6.348 6.983 18.882 1.00 60.62 260 GLU A N 1
ATOM 1963 C CA . GLU A 1 260 ? -6.105 8.425 19.069 1.00 60.62 260 GLU A CA 1
ATOM 1964 C C . GLU A 1 260 ? -4.641 8.751 19.423 1.00 60.62 260 GLU A C 1
ATOM 1966 O O . GLU A 1 260 ? -4.161 9.839 19.096 1.00 60.62 260 GLU A O 1
ATOM 1971 N N . SER A 1 261 ? -3.922 7.823 20.068 1.00 59.59 261 SER A N 1
ATOM 1972 C CA . SER A 1 261 ? -2.564 8.054 20.584 1.00 59.59 261 SER A CA 1
ATOM 1973 C C . SER A 1 261 ? -1.558 8.431 19.504 1.00 59.59 261 SER A C 1
ATOM 1975 O O . SER A 1 261 ? -0.684 9.255 19.764 1.00 59.59 261 SER A O 1
ATOM 1977 N N . ASP A 1 262 ? -1.710 7.889 18.297 1.00 70.38 262 ASP A N 1
ATOM 1978 C CA . ASP A 1 262 ? -0.732 8.084 17.223 1.00 70.38 262 ASP A CA 1
ATOM 1979 C C . ASP A 1 262 ? -0.974 9.373 16.437 1.00 70.38 262 ASP A C 1
ATOM 1981 O O . ASP A 1 262 ? -0.088 9.856 15.736 1.00 70.38 262 ASP A O 1
ATOM 1985 N N . THR A 1 263 ? -2.159 9.964 16.599 1.00 79.44 263 THR A N 1
ATOM 1986 C CA . THR A 1 263 ? -2.571 11.191 15.908 1.00 79.44 263 THR A CA 1
ATOM 1987 C C . THR A 1 263 ? -2.375 12.470 16.719 1.00 79.44 263 THR A C 1
ATOM 1989 O O . THR A 1 263 ? -2.508 13.560 16.174 1.00 79.44 263 THR A O 1
ATOM 1992 N N . ASN A 1 264 ? -2.034 12.372 18.009 1.00 82.69 264 ASN A N 1
ATOM 1993 C CA . ASN A 1 264 ? -1.779 13.534 18.865 1.00 82.69 264 ASN A CA 1
ATOM 1994 C C . ASN A 1 264 ? -0.315 13.998 18.761 1.00 82.69 264 AS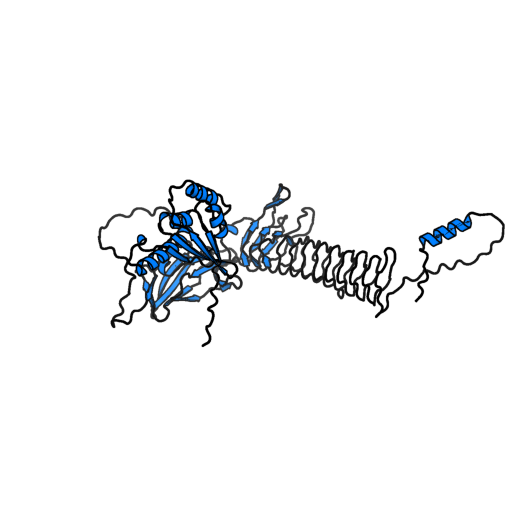N A C 1
ATOM 1996 O O . ASN A 1 264 ? 0.421 14.011 19.752 1.00 82.69 264 ASN A O 1
ATOM 2000 N N . LYS A 1 265 ? 0.105 14.327 17.540 1.00 88.94 265 LYS A N 1
ATOM 2001 C CA . LYS A 1 265 ? 1.440 14.837 17.209 1.00 88.94 265 LYS A CA 1
ATOM 2002 C C . LYS A 1 265 ? 1.292 16.209 16.558 1.00 88.94 265 LYS A C 1
ATOM 2004 O O . LYS A 1 265 ? 0.289 16.477 15.909 1.00 88.94 265 LYS A O 1
ATOM 2009 N N . ASP A 1 266 ? 2.262 17.091 16.750 1.00 93.75 266 ASP A N 1
ATOM 2010 C CA . ASP A 1 266 ? 2.231 18.459 16.219 1.00 93.75 266 ASP A CA 1
ATOM 2011 C C . ASP A 1 266 ? 2.329 18.524 14.687 1.00 93.75 266 ASP A C 1
ATOM 2013 O O . ASP A 1 266 ? 1.768 19.439 14.088 1.00 93.75 266 ASP A O 1
ATOM 2017 N N . PHE A 1 267 ? 2.955 17.527 14.060 1.00 94.81 267 PHE A N 1
ATOM 2018 C CA . PHE A 1 267 ? 3.010 17.357 12.604 1.00 94.81 267 PHE A CA 1
ATOM 2019 C C . PHE A 1 267 ? 1.809 16.600 12.007 1.00 94.81 267 PHE A C 1
ATOM 2021 O O . PHE A 1 267 ? 1.779 16.356 10.800 1.00 94.81 267 PHE A O 1
ATOM 2028 N N . VAL A 1 268 ? 0.818 16.205 12.816 1.00 95.62 268 VAL A N 1
ATOM 2029 C CA . VAL A 1 268 ? -0.378 15.483 12.354 1.00 95.62 268 VAL A CA 1
ATOM 2030 C C . VAL A 1 268 ? -1.617 16.352 12.539 1.00 95.62 268 VAL A C 1
ATOM 2032 O O . VAL A 1 268 ? -1.908 16.839 13.628 1.00 95.62 268 VAL A O 1
ATOM 2035 N N . MET A 1 269 ? -2.401 16.504 11.474 1.00 94.75 269 MET A N 1
ATOM 2036 C CA . MET A 1 269 ? -3.700 17.170 11.514 1.00 94.75 269 MET A CA 1
ATOM 2037 C C . MET A 1 269 ? -4.796 16.177 11.135 1.00 94.75 269 MET A C 1
ATOM 2039 O O . MET A 1 269 ? -4.733 15.564 10.076 1.00 94.75 269 MET A O 1
ATOM 2043 N N . VAL A 1 270 ? -5.819 16.035 11.981 1.00 93.69 270 VAL A N 1
ATOM 2044 C CA . VAL A 1 270 ? -6.966 15.146 11.733 1.00 93.69 270 VAL A CA 1
ATOM 2045 C C . VAL A 1 270 ? -8.230 15.973 11.523 1.00 93.69 270 VAL A C 1
ATOM 2047 O O . VAL A 1 270 ? -8.619 16.750 12.395 1.00 93.69 270 VAL A O 1
ATOM 2050 N N . GLU A 1 271 ? -8.897 15.789 10.384 1.00 94.00 271 GLU A N 1
ATOM 2051 C CA . GLU A 1 271 ? -10.167 16.456 10.094 1.00 94.00 271 GLU A CA 1
ATOM 2052 C C . GLU A 1 271 ? -11.333 15.729 10.771 1.00 94.00 271 GLU A C 1
ATOM 2054 O O . GLU A 1 271 ? -12.047 16.313 11.585 1.00 94.00 271 GLU A O 1
ATOM 2059 N N . ASN A 1 272 ? -11.518 14.444 10.475 1.00 91.94 272 ASN A N 1
ATOM 2060 C CA . ASN A 1 272 ? -12.613 13.638 11.003 1.00 91.94 272 ASN A CA 1
ATOM 2061 C C . ASN A 1 272 ? -12.064 12.450 11.783 1.00 91.94 272 ASN A C 1
ATOM 2063 O O . ASN A 1 272 ? -11.236 11.700 11.271 1.00 91.94 272 ASN A O 1
ATOM 2067 N N . GLN A 1 273 ? -12.556 12.249 13.004 1.00 91.12 273 GLN A N 1
ATOM 2068 C CA . GLN A 1 273 ? -12.151 11.120 13.836 1.00 91.12 273 GLN A CA 1
ATOM 2069 C C . GLN A 1 273 ? -13.290 10.121 13.970 1.00 91.12 273 GLN A C 1
ATOM 2071 O O . GLN A 1 273 ? -14.436 10.501 14.222 1.00 91.12 273 GLN A O 1
ATOM 2076 N N . TYR A 1 274 ? -12.952 8.848 13.809 1.00 91.81 274 TYR A N 1
ATOM 2077 C CA . TYR A 1 274 ? -13.843 7.715 13.941 1.00 91.81 274 TYR A CA 1
ATOM 2078 C C . TYR A 1 274 ? -13.266 6.718 14.937 1.00 91.81 274 TYR A C 1
ATOM 2080 O O . TYR A 1 274 ? -12.060 6.495 15.016 1.00 91.81 274 TYR A O 1
ATOM 2088 N N . HIS A 1 275 ? -14.156 6.074 15.679 1.00 92.00 275 HIS A N 1
ATOM 2089 C CA . HIS A 1 275 ? -13.803 5.030 16.628 1.00 92.00 275 HIS A CA 1
ATOM 2090 C C . HIS A 1 275 ? -14.662 3.794 16.402 1.00 92.00 275 HIS A C 1
ATOM 2092 O O . HIS A 1 275 ? -15.812 3.900 15.969 1.00 92.00 275 HIS A O 1
ATOM 2098 N N . ALA A 1 276 ? -14.087 2.624 16.666 1.00 92.44 276 ALA A N 1
ATOM 2099 C CA . ALA A 1 276 ? -14.719 1.345 16.388 1.00 92.44 276 ALA A CA 1
ATOM 2100 C C . ALA A 1 276 ? -15.275 0.691 17.650 1.00 92.44 276 ALA A C 1
ATOM 2102 O O . ALA A 1 276 ? -14.701 0.780 18.738 1.00 92.44 276 ALA A O 1
ATOM 2103 N N . LEU A 1 277 ? -16.369 -0.047 17.466 1.00 91.38 277 LEU A N 1
ATOM 2104 C CA . LEU A 1 277 ? -16.885 -0.978 18.460 1.00 91.38 277 LEU A CA 1
ATOM 2105 C C . LEU A 1 277 ? -16.940 -2.391 17.893 1.00 91.38 277 LEU A C 1
ATOM 2107 O O . LEU A 1 277 ? -17.482 -2.620 16.813 1.00 91.38 277 LEU A O 1
ATOM 2111 N N . LEU A 1 278 ? -16.418 -3.347 18.659 1.00 91.50 278 LEU A N 1
ATOM 2112 C CA . LEU A 1 278 ? -16.472 -4.769 18.337 1.00 91.50 278 LEU A CA 1
ATOM 2113 C C . LEU A 1 278 ? -17.303 -5.498 19.390 1.00 91.50 278 LEU A C 1
ATOM 2115 O O . LEU A 1 278 ? -17.020 -5.418 20.587 1.00 91.50 278 LEU A O 1
ATOM 2119 N N . VAL A 1 279 ? -18.310 -6.246 18.943 1.00 92.12 279 VAL A N 1
ATOM 2120 C CA . VAL A 1 279 ? -19.128 -7.085 19.827 1.00 92.12 279 VAL A CA 1
ATOM 2121 C C . VAL A 1 279 ? -18.637 -8.525 19.741 1.00 92.12 279 VAL A C 1
ATOM 2123 O O . VAL A 1 279 ? -18.925 -9.248 18.792 1.00 92.12 279 VAL A O 1
ATOM 2126 N N . ASN A 1 280 ? -17.894 -8.943 20.758 1.00 89.56 280 ASN A N 1
ATOM 2127 C CA . ASN A 1 280 ? -17.360 -10.291 20.890 1.00 89.56 280 ASN A CA 1
ATOM 2128 C C . ASN A 1 280 ? -18.386 -11.246 21.517 1.00 89.56 280 ASN A C 1
ATOM 2130 O O . ASN A 1 280 ? -19.275 -10.842 22.273 1.00 89.56 280 ASN A O 1
ATOM 2134 N N . SER A 1 281 ? -18.210 -12.545 21.250 1.00 77.12 281 SER A N 1
ATOM 2135 C CA . SER A 1 281 ? -19.020 -13.632 21.825 1.00 77.12 281 SER A CA 1
ATOM 2136 C C . SER A 1 281 ? -20.528 -13.470 21.583 1.00 77.12 281 SER A C 1
ATOM 2138 O O . SER A 1 281 ? -21.351 -13.781 22.446 1.00 77.12 281 SER A O 1
ATOM 2140 N N . ALA A 1 282 ? -20.895 -12.988 20.393 1.00 73.38 282 ALA A N 1
ATOM 2141 C CA . ALA A 1 282 ? -22.276 -12.757 19.977 1.00 73.38 282 ALA A CA 1
ATOM 2142 C C . ALA A 1 282 ? -22.951 -14.000 19.358 1.00 73.38 282 ALA A C 1
ATOM 2144 O O . ALA A 1 282 ? -23.972 -13.886 18.688 1.00 73.38 282 ALA A O 1
ATOM 2145 N N . ASP A 1 283 ? -22.442 -15.215 19.580 1.00 87.31 283 ASP A N 1
ATOM 2146 C CA .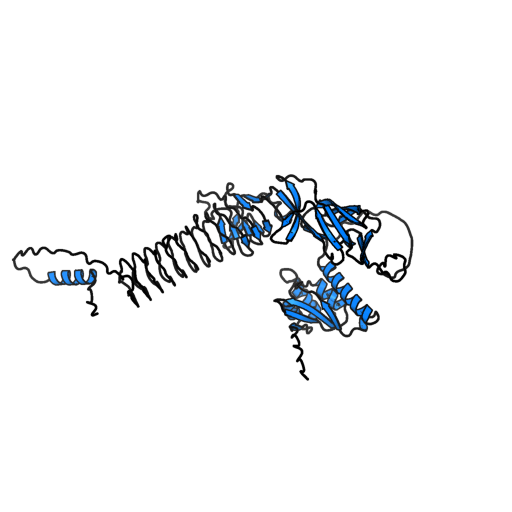 ASP A 1 283 ? -22.977 -16.421 18.922 1.00 87.31 283 ASP A CA 1
ATOM 2147 C C . ASP A 1 283 ? -24.477 -16.630 19.185 1.00 87.31 283 ASP A C 1
ATOM 2149 O O . ASP A 1 283 ? -25.201 -17.113 18.313 1.00 87.31 283 ASP A O 1
ATOM 2153 N N . ASN A 1 284 ? -24.956 -16.182 20.349 1.00 93.44 284 ASN A N 1
ATOM 2154 C CA . ASN A 1 284 ? -26.345 -16.300 20.802 1.00 93.44 284 ASN A CA 1
ATOM 2155 C C . ASN A 1 284 ? -27.132 -14.978 20.731 1.00 93.44 284 ASN A C 1
ATOM 2157 O O . ASN A 1 284 ? -28.241 -14.890 21.263 1.00 93.44 284 ASN A O 1
ATOM 2161 N N . VAL A 1 285 ? -26.552 -13.939 20.123 1.00 95.06 285 VAL A N 1
ATOM 2162 C CA . VAL A 1 285 ? -27.111 -12.586 20.070 1.00 95.06 285 VAL A CA 1
ATOM 2163 C C . VAL A 1 285 ? -26.981 -12.032 18.653 1.00 95.06 285 VAL A C 1
ATOM 2165 O O . VAL A 1 285 ? -25.894 -11.983 18.093 1.00 95.06 285 VAL A O 1
ATOM 2168 N N . ASP A 1 286 ? -28.082 -11.583 18.072 1.00 96.12 286 ASP A N 1
ATOM 2169 C CA . ASP A 1 286 ? -28.060 -10.753 16.878 1.00 96.12 286 ASP A CA 1
ATOM 2170 C C . ASP A 1 286 ? -27.683 -9.319 17.266 1.00 96.12 286 ASP A C 1
ATOM 2172 O O . ASP A 1 286 ? -28.247 -8.736 18.198 1.00 96.12 286 ASP A O 1
ATOM 2176 N N . VAL A 1 287 ? -26.712 -8.759 16.547 1.00 96.19 287 VAL A N 1
ATOM 2177 C CA . VAL A 1 287 ? -26.184 -7.412 16.776 1.00 96.19 287 VAL A CA 1
ATOM 2178 C C . VAL A 1 287 ? -26.573 -6.533 15.598 1.00 96.19 287 VAL A C 1
ATOM 2180 O O . VAL A 1 287 ? -26.375 -6.903 14.444 1.00 96.19 287 VAL A O 1
ATOM 2183 N N . THR A 1 288 ? -27.140 -5.364 15.873 1.00 96.62 288 THR A N 1
ATOM 2184 C CA . THR A 1 288 ? -27.479 -4.370 14.848 1.00 96.62 288 THR A CA 1
ATOM 2185 C C . THR A 1 288 ? -26.865 -3.029 15.209 1.00 96.62 288 THR A C 1
ATOM 2187 O O . THR A 1 288 ? -27.099 -2.518 16.302 1.00 96.62 288 THR A O 1
ATOM 2190 N N . PHE A 1 289 ? -26.108 -2.454 14.281 1.00 96.38 289 PHE A N 1
ATOM 2191 C CA . PHE A 1 289 ? -25.476 -1.148 14.426 1.00 96.38 289 PHE A CA 1
ATOM 2192 C C . PHE A 1 289 ? -26.303 -0.092 13.686 1.00 96.38 289 PHE A C 1
ATOM 2194 O O . PHE A 1 289 ? -26.655 -0.282 12.525 1.00 96.38 289 PHE A O 1
ATOM 2201 N N . ASN A 1 290 ? -26.617 1.022 14.348 1.00 96.31 290 ASN A N 1
ATOM 2202 C CA . ASN A 1 290 ? -27.308 2.164 13.748 1.00 96.31 290 ASN A CA 1
ATOM 2203 C C . ASN A 1 290 ? -26.449 3.419 13.898 1.00 96.31 290 ASN A C 1
ATOM 2205 O O . ASN A 1 290 ? -26.031 3.739 15.010 1.00 96.31 290 ASN A O 1
ATOM 2209 N N . GLY A 1 291 ? -26.228 4.152 12.805 1.00 94.00 291 GLY A N 1
ATOM 2210 C CA . GLY A 1 291 ? -25.352 5.332 12.809 1.00 94.00 291 GLY A CA 1
ATOM 2211 C C . GLY A 1 291 ? -23.859 4.991 12.794 1.00 94.00 291 GLY A C 1
ATOM 2212 O O . GLY A 1 291 ? -23.050 5.819 13.201 1.00 94.00 291 GLY A O 1
ATOM 2213 N N . PHE A 1 292 ? -23.515 3.783 12.342 1.00 94.56 292 PHE A N 1
ATOM 2214 C CA . PHE A 1 292 ? -22.145 3.345 12.103 1.00 94.56 292 PHE A CA 1
ATOM 2215 C C . PHE A 1 292 ? -21.890 3.210 10.602 1.00 94.56 292 PHE A C 1
ATOM 2217 O O . PHE A 1 292 ? -22.808 2.912 9.833 1.00 94.56 292 PHE A O 1
ATOM 2224 N N . THR A 1 293 ? -20.637 3.403 10.214 1.00 91.00 293 THR A N 1
ATOM 2225 C CA . THR A 1 293 ? -20.104 3.079 8.895 1.00 91.00 293 THR A CA 1
ATOM 2226 C C . THR A 1 293 ? -19.286 1.803 9.028 1.00 91.00 293 THR A C 1
ATOM 2228 O O . THR A 1 293 ? -18.385 1.736 9.864 1.00 91.00 293 THR A O 1
ATOM 2231 N N . GLU A 1 294 ? -19.600 0.789 8.227 1.00 88.31 294 GLU A N 1
ATOM 2232 C CA . GLU A 1 294 ? -18.750 -0.395 8.125 1.00 88.31 294 GLU A CA 1
ATOM 2233 C C . GLU A 1 294 ? -17.535 -0.061 7.261 1.00 88.31 294 GLU A C 1
ATOM 2235 O O . GLU A 1 294 ? -17.689 0.413 6.134 1.00 88.31 294 GLU A O 1
ATOM 2240 N N . ASP A 1 295 ? -16.339 -0.305 7.783 1.00 81.94 295 ASP A N 1
ATOM 2241 C CA . ASP A 1 295 ? -15.118 -0.182 6.999 1.00 81.94 295 ASP A CA 1
ATOM 2242 C C . ASP A 1 295 ? -14.964 -1.375 6.049 1.00 81.94 295 ASP A C 1
ATOM 2244 O O . ASP A 1 295 ? -15.149 -2.538 6.421 1.00 81.94 295 ASP A O 1
ATOM 2248 N N . GLU A 1 296 ? -14.615 -1.102 4.794 1.00 76.56 296 GLU A N 1
ATOM 2249 C CA . GLU A 1 296 ? -14.525 -2.153 3.785 1.00 76.56 296 GLU A CA 1
ATOM 2250 C C . GLU A 1 296 ? -13.313 -3.072 3.985 1.00 76.56 296 GLU A C 1
ATOM 2252 O O . GLU A 1 296 ? -13.376 -4.225 3.541 1.00 76.56 296 GLU A O 1
ATOM 2257 N N . VAL A 1 297 ? -12.260 -2.598 4.663 1.00 73.50 297 VAL A N 1
ATOM 2258 C CA . VAL A 1 297 ? -10.975 -3.287 4.834 1.00 73.50 297 VAL A CA 1
ATOM 2259 C C . VAL A 1 297 ? -11.032 -4.261 6.008 1.00 73.50 297 VAL A C 1
ATOM 2261 O O . VAL A 1 297 ? -10.788 -5.453 5.824 1.00 73.50 297 VAL A O 1
ATOM 2264 N N . ASN A 1 298 ? -11.384 -3.788 7.205 1.00 80.00 298 ASN A N 1
ATOM 2265 C CA . ASN A 1 298 ? -11.381 -4.595 8.430 1.00 80.00 298 ASN A CA 1
ATOM 2266 C C . ASN A 1 298 ? -12.776 -5.059 8.885 1.00 80.00 298 ASN A C 1
ATOM 2268 O O . ASN A 1 298 ? -12.874 -5.866 9.811 1.00 80.00 298 ASN A O 1
ATOM 2272 N N . LYS A 1 299 ? -13.847 -4.597 8.222 1.00 83.81 299 LYS A N 1
ATOM 2273 C CA . LYS A 1 299 ? -15.254 -4.905 8.551 1.00 83.81 299 LYS A CA 1
ATOM 2274 C C . LYS A 1 299 ? -15.689 -4.442 9.942 1.00 83.81 299 LYS A C 1
ATOM 2276 O O . LYS A 1 299 ? -16.685 -4.930 10.477 1.00 83.81 299 LYS A O 1
ATOM 2281 N N . PHE A 1 300 ? -14.958 -3.513 10.554 1.00 88.12 300 PHE A N 1
ATOM 2282 C CA . PHE A 1 300 ? -15.352 -2.927 11.827 1.00 88.12 300 PHE A CA 1
ATOM 2283 C C . PHE A 1 300 ? -16.434 -1.878 11.611 1.00 88.12 300 PHE A C 1
ATOM 2285 O O . PHE A 1 300 ? -16.563 -1.275 10.547 1.00 88.12 300 PHE A O 1
ATOM 2292 N N . GLN A 1 301 ? -17.217 -1.663 12.661 1.00 92.00 301 GLN A N 1
ATOM 2293 C CA . GLN A 1 301 ? -18.287 -0.681 12.686 1.00 92.00 301 GLN A CA 1
ATOM 2294 C C . GLN A 1 301 ? -17.761 0.577 13.366 1.00 92.00 301 GLN A C 1
ATOM 2296 O O . GLN A 1 301 ? -17.481 0.575 14.569 1.00 92.00 301 GLN A O 1
ATOM 2301 N N . TYR A 1 302 ? -17.632 1.644 12.588 1.00 92.44 302 TYR A N 1
ATOM 2302 C CA . TYR A 1 302 ? -17.075 2.918 13.012 1.00 92.44 302 TYR A CA 1
ATOM 2303 C C . TYR A 1 302 ? -18.150 3.968 13.226 1.00 92.44 302 TYR A C 1
ATOM 2305 O O . TYR A 1 302 ? -19.091 4.081 12.447 1.00 92.44 302 TYR A O 1
ATOM 2313 N N . VAL A 1 303 ? -17.988 4.786 14.257 1.00 94.38 303 VAL A N 1
ATOM 2314 C CA . VAL A 1 303 ? -18.830 5.957 14.500 1.00 94.38 303 VAL A CA 1
ATOM 2315 C C . VAL A 1 303 ? -17.959 7.200 14.589 1.00 94.38 303 VAL A C 1
ATOM 2317 O O . VAL A 1 303 ? -16.875 7.169 15.171 1.00 94.38 303 VAL A O 1
ATOM 2320 N N . LYS A 1 304 ? -18.430 8.292 13.986 1.00 93.81 304 LYS A N 1
ATOM 2321 C CA . LYS A 1 304 ? -17.744 9.585 14.000 1.00 93.81 304 LYS A CA 1
ATOM 2322 C C . LYS A 1 304 ? -17.797 10.185 15.406 1.00 93.81 304 LYS A C 1
ATOM 2324 O O . LYS A 1 304 ? -18.875 10.290 15.989 1.00 93.81 304 LYS A O 1
ATOM 2329 N N . THR A 1 305 ? -16.646 10.580 15.935 1.00 92.81 305 THR A N 1
ATOM 2330 C CA . THR A 1 305 ? -16.479 11.153 17.281 1.00 92.81 305 THR A CA 1
ATOM 2331 C C . THR A 1 305 ? -15.888 12.559 17.262 1.00 92.81 305 THR A C 1
ATOM 2333 O O . THR A 1 305 ? -16.055 13.294 18.235 1.00 92.81 305 THR A O 1
ATOM 2336 N N . ALA A 1 306 ? -15.289 12.984 16.144 1.00 92.00 306 ALA A N 1
ATOM 2337 C CA . ALA A 1 306 ? -14.912 14.375 15.904 1.00 92.00 306 ALA A CA 1
ATOM 2338 C C . ALA A 1 306 ? -15.126 14.790 14.439 1.00 92.00 306 ALA A C 1
ATOM 2340 O O . ALA A 1 306 ? -15.050 13.970 13.522 1.00 92.00 306 ALA A O 1
ATOM 2341 N N . GLU A 1 307 ? -15.376 16.080 14.223 1.00 93.31 307 GLU A N 1
ATOM 2342 C CA . GLU A 1 307 ? -15.550 16.705 12.911 1.00 93.31 307 GLU A CA 1
ATOM 2343 C C . GLU A 1 307 ? -14.810 18.047 12.856 1.00 93.31 307 GLU A C 1
ATOM 2345 O O . GLU A 1 307 ? -14.957 18.894 13.742 1.00 93.31 307 GLU A O 1
ATOM 2350 N N . ASN A 1 308 ? -14.011 18.248 11.808 1.00 90.19 308 ASN A N 1
ATOM 2351 C CA . ASN A 1 308 ? -13.088 19.378 11.669 1.00 90.19 308 ASN A CA 1
ATOM 2352 C C . ASN A 1 308 ? -12.199 19.571 12.915 1.00 90.19 308 ASN A C 1
ATOM 2354 O O . ASN A 1 308 ? -12.064 20.687 13.421 1.00 90.19 308 ASN A O 1
ATOM 2358 N N . GLY A 1 309 ? -11.690 18.470 13.473 1.00 86.69 309 GLY A N 1
ATOM 2359 C CA . GLY A 1 309 ? -10.883 18.447 14.697 1.00 86.69 309 GLY A CA 1
ATOM 2360 C C . GLY A 1 309 ? -11.647 18.737 15.997 1.00 86.69 309 GLY A C 1
ATOM 2361 O O . GLY A 1 309 ? -11.040 18.767 17.065 1.00 86.69 309 GLY A O 1
ATOM 2362 N N . ASN A 1 310 ? -12.968 18.949 15.951 1.00 90.06 310 ASN A N 1
ATOM 2363 C CA . ASN A 1 310 ? -13.776 19.234 17.138 1.00 90.06 310 ASN A CA 1
ATOM 2364 C C . ASN A 1 310 ? -14.563 17.991 17.576 1.00 90.06 310 ASN A C 1
ATOM 2366 O O . ASN A 1 310 ? -15.268 17.417 16.744 1.00 90.06 310 ASN A O 1
ATOM 2370 N N . PRO A 1 311 ? -14.519 17.597 18.862 1.00 91.19 311 PRO A N 1
ATOM 2371 C CA . PRO A 1 311 ? -15.346 16.508 19.373 1.00 91.19 311 PRO A CA 1
ATOM 2372 C C . PRO A 1 311 ? -16.841 16.752 19.131 1.00 91.19 311 PRO A C 1
ATOM 2374 O O . PRO A 1 311 ? -17.339 17.861 19.343 1.00 91.19 311 PRO A O 1
ATOM 2377 N N . ILE A 1 312 ? -17.560 15.703 18.733 1.00 92.81 312 ILE A N 1
ATOM 2378 C CA . ILE A 1 312 ? -19.014 15.706 18.537 1.00 92.81 312 ILE A CA 1
ATOM 2379 C C . ILE A 1 312 ? -19.690 14.669 19.440 1.00 92.81 312 ILE A C 1
ATOM 2381 O O . ILE A 1 312 ? -19.050 13.766 19.978 1.00 92.81 312 ILE A O 1
ATOM 2385 N N . GLU A 1 313 ? -21.004 14.795 19.620 1.00 91.94 313 GLU A N 1
ATOM 2386 C CA . GLU A 1 313 ? -21.797 13.774 20.308 1.00 91.94 313 GLU A CA 1
ATOM 2387 C C . GLU A 1 313 ? -21.842 12.480 19.479 1.00 91.94 313 GLU A C 1
ATOM 2389 O O . GLU A 1 313 ? -22.084 12.512 18.270 1.00 91.94 313 GLU A O 1
ATOM 2394 N N . VAL A 1 314 ? -21.631 11.332 20.131 1.00 92.69 314 VAL A N 1
ATOM 2395 C CA . VAL A 1 314 ? -21.645 10.025 19.466 1.00 92.69 314 VAL A CA 1
ATOM 2396 C C . VAL A 1 314 ? -23.091 9.615 19.180 1.00 92.69 314 VAL A C 1
ATOM 2398 O O . VAL A 1 314 ? -23.814 9.164 20.061 1.00 92.69 314 VAL A O 1
ATOM 2401 N N . ALA A 1 315 ? -23.521 9.751 17.927 1.00 90.12 315 ALA A N 1
ATOM 2402 C CA . ALA A 1 315 ? -24.900 9.456 17.522 1.00 90.12 315 ALA A CA 1
ATOM 2403 C C . ALA A 1 315 ? -25.206 7.950 17.331 1.00 90.12 315 ALA A C 1
ATOM 2405 O O . ALA A 1 315 ? -26.357 7.580 17.086 1.00 90.12 315 ALA A O 1
ATOM 2406 N N . GLY A 1 316 ? -24.192 7.081 17.405 1.00 92.56 316 GLY A N 1
ATOM 2407 C CA . GLY A 1 316 ? -24.319 5.644 17.158 1.00 92.56 316 GLY A CA 1
ATOM 2408 C C . GLY A 1 316 ? -25.055 4.891 18.273 1.00 92.56 316 GLY A C 1
ATOM 2409 O O . GLY A 1 316 ? -24.866 5.160 19.460 1.00 92.56 316 GLY A O 1
ATOM 2410 N N . THR A 1 317 ? -25.868 3.899 17.900 1.00 96.69 317 THR A N 1
ATOM 2411 C CA . THR A 1 317 ? -26.492 2.954 18.847 1.00 96.69 317 THR A CA 1
ATOM 2412 C C . THR A 1 317 ? -26.314 1.507 18.400 1.00 96.69 317 THR A C 1
ATOM 2414 O O . THR A 1 317 ? -26.256 1.219 17.203 1.00 96.69 317 THR A O 1
ATOM 2417 N N . ILE A 1 318 ? -26.251 0.584 19.361 1.00 97.44 318 ILE A N 1
ATOM 2418 C CA . ILE A 1 318 ? -26.120 -0.857 19.099 1.00 97.44 318 ILE A CA 1
ATOM 2419 C C . ILE A 1 318 ? -27.307 -1.580 19.722 1.00 97.44 318 ILE A C 1
ATOM 2421 O O . ILE A 1 318 ? -27.562 -1.438 20.910 1.00 97.44 318 ILE A O 1
ATOM 2425 N N . THR A 1 319 ? -28.038 -2.370 18.943 1.00 97.81 319 THR A N 1
ATOM 2426 C CA . THR A 1 319 ? -29.114 -3.225 19.460 1.00 97.81 319 THR A CA 1
ATOM 2427 C C . THR A 1 319 ? -28.622 -4.658 19.583 1.00 97.81 319 THR A C 1
ATOM 2429 O O . THR A 1 319 ? -28.110 -5.225 18.621 1.00 97.81 319 THR A O 1
ATOM 2432 N N . LEU A 1 320 ? -28.795 -5.236 20.769 1.00 97.50 320 LEU A N 1
ATOM 2433 C CA . LEU A 1 320 ? -28.466 -6.616 21.102 1.00 97.50 320 LEU A CA 1
ATOM 2434 C C . LEU A 1 320 ? -29.763 -7.393 21.304 1.00 97.50 320 LEU A C 1
ATOM 2436 O O . LEU A 1 320 ? -30.530 -7.105 22.229 1.00 97.50 320 LEU A O 1
ATOM 2440 N N . LYS A 1 321 ? -30.013 -8.388 20.457 1.00 97.31 321 LYS A N 1
ATOM 2441 C CA . LYS A 1 321 ? -31.217 -9.218 20.508 1.00 97.31 321 LYS A CA 1
ATOM 2442 C C . LYS A 1 321 ? -30.853 -10.685 20.663 1.00 97.31 321 LYS A C 1
ATOM 2444 O O . LYS A 1 321 ? -30.026 -11.192 19.925 1.00 97.31 321 LYS A O 1
ATOM 2449 N N . ALA A 1 322 ? -31.462 -11.382 21.617 1.00 96.25 322 ALA A N 1
ATOM 2450 C CA . ALA A 1 322 ? -31.228 -12.817 21.761 1.00 96.25 322 ALA A CA 1
ATOM 2451 C C . ALA A 1 322 ? -31.708 -13.562 20.505 1.00 96.25 322 ALA A C 1
ATOM 2453 O O . ALA A 1 322 ? -32.797 -13.272 20.006 1.00 96.25 322 ALA A O 1
ATOM 2454 N N . LYS A 1 323 ? -30.930 -14.542 20.041 1.00 96.12 323 LYS A N 1
ATOM 2455 C CA . LYS A 1 323 ? -31.382 -15.478 19.004 1.00 96.12 323 LYS A CA 1
ATOM 2456 C C . LYS A 1 323 ? -32.459 -16.419 19.544 1.00 96.12 323 LYS A C 1
ATOM 2458 O O . LYS A 1 323 ? -32.617 -16.583 20.757 1.00 96.12 323 LYS A O 1
ATOM 2463 N N . ASP A 1 324 ? -33.161 -17.093 18.637 1.00 94.06 324 ASP A N 1
ATOM 2464 C CA . ASP A 1 324 ? -34.165 -18.098 18.990 1.00 94.06 324 ASP A CA 1
ATOM 2465 C C . ASP A 1 324 ? -33.603 -19.152 19.961 1.00 94.06 324 ASP A C 1
ATOM 2467 O O . ASP A 1 324 ? -32.527 -19.716 19.762 1.00 94.06 324 ASP A O 1
ATOM 2471 N N . GLY A 1 325 ? -34.348 -19.422 21.038 1.00 94.12 325 GLY A N 1
ATOM 2472 C CA . GLY A 1 325 ? -33.922 -20.330 22.108 1.00 94.12 325 GLY A CA 1
ATOM 2473 C C . GLY A 1 325 ? -33.041 -19.689 23.186 1.00 94.12 325 GLY A C 1
ATOM 2474 O O . GLY A 1 325 ? -32.651 -20.384 24.125 1.00 94.12 325 GLY A O 1
ATOM 2475 N N . TYR A 1 326 ? -32.770 -18.384 23.100 1.00 95.44 326 TYR A N 1
ATOM 2476 C CA . TYR A 1 326 ? -32.035 -17.611 24.102 1.00 95.44 326 TYR A CA 1
ATOM 2477 C C . TYR A 1 326 ? -32.846 -16.409 24.601 1.00 95.44 326 TYR A C 1
ATOM 2479 O O . TYR A 1 326 ? -33.831 -15.994 23.995 1.00 95.44 326 TYR A O 1
ATOM 2487 N N . ALA A 1 327 ? -32.436 -15.863 25.743 1.00 94.62 327 ALA A N 1
ATOM 2488 C CA . ALA A 1 327 ? -32.973 -14.642 26.326 1.00 94.62 327 ALA A CA 1
ATOM 2489 C C . ALA A 1 327 ? -31.836 -13.790 26.895 1.00 94.62 327 ALA A C 1
ATOM 2491 O O . ALA A 1 327 ? -30.871 -14.325 27.449 1.00 94.62 327 ALA A O 1
ATOM 2492 N N . ILE A 1 328 ? -31.972 -12.467 26.787 1.00 95.44 328 ILE A N 1
ATOM 2493 C CA . ILE A 1 328 ? -31.078 -11.502 27.430 1.00 95.44 328 ILE A CA 1
ATOM 2494 C C . ILE A 1 328 ? -31.789 -10.934 28.662 1.00 95.44 328 ILE A C 1
ATOM 2496 O O . ILE A 1 328 ? -32.947 -10.517 28.602 1.00 95.44 328 ILE A O 1
ATOM 2500 N N . SER A 1 329 ? -31.089 -10.917 29.790 1.00 94.69 329 SER A N 1
ATOM 2501 C CA . SER A 1 329 ? -31.493 -10.219 31.014 1.00 94.69 329 SER A CA 1
ATOM 2502 C C . SER A 1 329 ? -30.370 -9.307 31.500 1.00 94.69 329 SER A C 1
ATOM 2504 O O . SER A 1 329 ? -29.247 -9.429 31.031 1.00 94.69 329 SER A O 1
ATOM 2506 N N . ASP A 1 330 ? -30.653 -8.423 32.448 1.00 94.50 330 ASP A N 1
ATOM 2507 C CA . ASP A 1 330 ? -29.664 -7.553 33.090 1.00 94.50 330 ASP A CA 1
ATOM 2508 C C . ASP A 1 330 ? -29.610 -7.815 34.604 1.00 94.50 330 ASP A C 1
ATOM 2510 O O . ASP A 1 330 ? -30.494 -8.468 35.168 1.00 94.50 330 ASP A O 1
ATOM 2514 N N . ASN A 1 331 ? -28.565 -7.319 35.267 1.00 91.56 331 ASN A N 1
ATOM 2515 C CA . ASN A 1 331 ? -28.414 -7.383 36.726 1.00 91.56 331 ASN A CA 1
ATOM 2516 C C . ASN A 1 331 ? -28.927 -6.116 37.455 1.00 91.56 331 ASN A C 1
ATOM 2518 O O . ASN A 1 331 ? -28.655 -5.943 38.644 1.00 91.56 331 ASN A O 1
ATOM 2522 N N . GLY A 1 332 ? -29.644 -5.226 36.760 1.00 89.25 332 GLY A N 1
ATOM 2523 C CA . GLY A 1 332 ? -30.096 -3.922 37.250 1.00 89.25 332 GLY A CA 1
ATOM 2524 C C . GLY A 1 332 ? -29.158 -2.748 36.944 1.00 89.25 332 GLY A C 1
ATOM 2525 O O . GLY A 1 332 ? -29.566 -1.597 37.111 1.00 89.25 332 GLY A O 1
ATOM 2526 N N . GLN A 1 333 ? -27.929 -2.992 36.477 1.00 92.75 333 GLN A N 1
ATOM 2527 C CA . GLN A 1 333 ? -27.012 -1.936 36.050 1.00 92.75 333 GLN A CA 1
ATOM 2528 C C . GLN A 1 333 ? -27.209 -1.613 34.560 1.00 92.75 333 GLN A C 1
ATOM 2530 O O . GLN A 1 333 ? -26.772 -2.353 33.686 1.00 92.75 333 GLN A O 1
ATOM 2535 N N . LEU A 1 334 ? -27.856 -0.478 34.277 1.00 92.81 334 LEU A N 1
ATOM 2536 C CA . LEU A 1 334 ? -28.207 -0.037 32.917 1.00 92.81 334 LEU A CA 1
ATOM 2537 C C . LEU A 1 334 ? -27.309 1.084 32.377 1.00 92.81 334 LEU A C 1
ATOM 2539 O O . LEU A 1 334 ? -27.618 1.685 31.358 1.00 92.81 334 LEU A O 1
ATOM 2543 N N . SER A 1 335 ? -26.217 1.413 33.053 1.00 95.38 335 SER A N 1
ATOM 2544 C CA . SER A 1 335 ? -25.218 2.348 32.542 1.00 95.38 335 SER A CA 1
ATOM 2545 C C . SER A 1 335 ? -23.875 2.118 33.216 1.00 95.38 335 SER A C 1
ATOM 2547 O O . SER A 1 335 ? -23.778 1.496 34.282 1.00 95.38 335 SER A O 1
ATOM 2549 N N . GLY A 1 336 ? -22.818 2.611 32.587 1.00 93.75 336 GLY A N 1
ATOM 2550 C CA . GLY A 1 336 ? -21.478 2.495 33.125 1.00 93.75 336 GLY A CA 1
ATOM 2551 C C . GLY A 1 336 ? -20.420 2.963 32.147 1.00 93.75 336 GLY A C 1
ATOM 2552 O O . GLY A 1 336 ? -20.716 3.466 31.067 1.00 93.75 336 GLY A O 1
ATOM 2553 N N . ASN A 1 337 ? -19.175 2.765 32.559 1.00 93.69 337 ASN A N 1
ATOM 2554 C CA . ASN A 1 337 ? -18.013 2.932 31.706 1.00 93.69 337 ASN A CA 1
ATOM 2555 C C . ASN A 1 337 ? -17.286 1.591 31.643 1.00 93.69 337 ASN A C 1
ATOM 2557 O O . ASN A 1 337 ? -17.144 0.916 32.667 1.00 93.69 337 ASN A O 1
ATOM 2561 N N . TYR A 1 338 ? -16.833 1.214 30.457 1.00 91.69 338 TYR A N 1
ATOM 2562 C CA . TYR A 1 338 ? -15.996 0.050 30.227 1.00 91.69 338 TYR A CA 1
ATOM 2563 C C . TYR A 1 338 ? -14.864 0.441 29.280 1.00 91.69 338 TYR A C 1
ATOM 2565 O O . TYR A 1 338 ? -15.113 0.769 28.123 1.00 91.69 338 TYR A O 1
ATOM 2573 N N . SER A 1 339 ? -13.623 0.409 29.774 1.00 91.12 339 SER A N 1
ATOM 2574 C CA . SER A 1 339 ? -12.475 0.998 29.074 1.00 91.12 339 SER A CA 1
ATOM 2575 C C . SER A 1 339 ? -12.802 2.431 28.629 1.00 91.12 339 SER A C 1
ATOM 2577 O O . SER A 1 339 ? -13.175 3.260 29.459 1.00 91.12 339 SER A O 1
ATOM 2579 N N . ASP A 1 340 ? -12.749 2.688 27.327 1.00 92.31 340 ASP A N 1
ATOM 2580 C CA . ASP A 1 340 ? -12.992 3.977 26.695 1.00 92.31 340 ASP A CA 1
ATOM 2581 C C . ASP A 1 340 ? -14.429 4.129 26.160 1.00 92.31 340 ASP A C 1
ATOM 2583 O O . ASP A 1 340 ? -14.747 5.102 25.476 1.00 92.31 340 ASP A O 1
ATOM 2587 N N . LEU A 1 341 ? -15.315 3.178 26.482 1.00 94.69 341 LEU A N 1
ATOM 2588 C CA . LEU A 1 341 ? -16.740 3.210 26.162 1.00 94.69 341 LEU A CA 1
ATOM 2589 C C . LEU A 1 341 ? -17.552 3.644 27.389 1.00 94.69 341 LEU A C 1
ATOM 2591 O O . LEU A 1 341 ? -17.678 2.904 28.366 1.00 94.69 341 LEU A O 1
ATOM 2595 N N . GLY A 1 342 ? -18.170 4.817 27.308 1.00 95.19 342 GLY A N 1
ATOM 2596 C CA . GLY A 1 342 ? -19.246 5.230 28.206 1.00 95.19 342 GLY A CA 1
ATOM 2597 C C . GLY A 1 342 ? -20.592 4.864 27.594 1.00 95.19 342 GLY A C 1
ATOM 2598 O O . GLY A 1 342 ? -20.826 5.136 26.412 1.00 95.19 342 GLY A O 1
ATOM 2599 N N . TYR A 1 343 ? -21.476 4.239 28.373 1.00 97.19 343 TYR A N 1
ATOM 2600 C CA . TYR A 1 343 ? -22.718 3.697 27.838 1.00 97.19 343 TYR A CA 1
ATOM 2601 C C . TYR A 1 343 ? -23.933 3.783 28.763 1.00 97.19 343 TYR A C 1
ATOM 2603 O O . TYR A 1 343 ? -23.834 3.804 29.994 1.00 97.19 343 TYR A O 1
ATOM 2611 N N . ALA A 1 344 ? -25.108 3.738 28.135 1.00 96.69 344 ALA A N 1
ATOM 2612 C CA . ALA A 1 344 ? -26.398 3.489 28.763 1.00 96.69 344 ALA A CA 1
ATOM 2613 C C . ALA A 1 344 ? -27.184 2.428 27.979 1.00 96.69 344 ALA A C 1
ATOM 2615 O O . ALA A 1 344 ? -27.077 2.328 26.761 1.00 96.69 344 ALA A O 1
ATOM 2616 N N . LEU A 1 345 ? -27.987 1.636 28.676 1.00 97.44 345 LEU A N 1
ATOM 2617 C CA . LEU A 1 345 ? -28.801 0.557 28.139 1.00 97.44 345 LEU A CA 1
ATOM 2618 C C . LEU A 1 345 ? -30.278 0.897 28.309 1.00 97.44 345 LEU A C 1
ATOM 2620 O O . LEU A 1 345 ? -30.727 1.254 29.398 1.00 97.44 345 LEU A O 1
ATOM 2624 N N . SER A 1 346 ? -31.051 0.711 27.245 1.00 97.44 346 SER A N 1
ATOM 2625 C CA . SER A 1 346 ? -32.511 0.703 27.300 1.00 97.44 346 SER A CA 1
ATOM 2626 C C . SER A 1 346 ? -33.027 -0.670 26.915 1.00 97.44 346 SER A C 1
ATOM 2628 O O . SER A 1 346 ? -32.672 -1.197 25.863 1.00 97.44 346 SER A O 1
ATOM 2630 N N . LYS A 1 347 ? -33.894 -1.238 27.751 1.00 97.38 347 LYS A N 1
ATOM 2631 C CA . LYS A 1 347 ? -34.593 -2.481 27.438 1.00 97.38 347 LYS A CA 1
ATOM 2632 C C . LYS A 1 347 ? -35.798 -2.192 26.546 1.00 97.38 347 LYS A C 1
ATOM 2634 O O . LYS A 1 347 ? -36.599 -1.317 26.868 1.00 97.38 347 LYS A O 1
ATOM 2639 N N . ASN A 1 348 ? -35.934 -2.942 25.460 1.00 97.50 348 ASN A N 1
ATOM 2640 C CA . ASN A 1 348 ? -37.055 -2.846 24.532 1.00 97.50 348 ASN A CA 1
ATOM 2641 C C . ASN A 1 348 ? -38.165 -3.845 24.901 1.00 97.50 348 ASN A C 1
ATOM 2643 O O . ASN A 1 348 ? -37.922 -4.850 25.577 1.00 97.50 348 ASN A O 1
ATOM 2647 N N . ASP A 1 349 ? -39.384 -3.603 24.410 1.00 96.38 349 ASP A N 1
ATOM 2648 C CA . ASP A 1 349 ? -40.553 -4.458 24.677 1.00 96.38 349 ASP A CA 1
ATOM 2649 C C . ASP A 1 349 ? -40.382 -5.900 24.162 1.00 96.38 349 ASP A C 1
ATOM 2651 O O . ASP A 1 349 ? -40.984 -6.829 24.698 1.00 96.38 349 ASP A O 1
ATOM 2655 N N . ASP A 1 350 ? -39.543 -6.106 23.141 1.00 94.75 350 ASP A N 1
ATOM 2656 C CA . ASP A 1 350 ? -39.241 -7.425 22.571 1.00 94.75 350 ASP A CA 1
ATOM 2657 C C . ASP A 1 350 ? -38.124 -8.182 23.316 1.00 94.75 350 ASP A C 1
ATOM 2659 O O . ASP A 1 350 ? -37.713 -9.260 22.889 1.00 94.75 350 ASP A O 1
ATOM 2663 N N . GLY A 1 351 ? -37.629 -7.626 24.427 1.00 94.44 351 GLY A N 1
ATOM 2664 C CA . GLY A 1 351 ? -36.565 -8.211 25.241 1.00 94.44 351 GLY A CA 1
ATOM 2665 C C . GLY A 1 351 ? -35.144 -7.938 24.739 1.00 94.44 351 GLY A C 1
ATOM 2666 O O . GLY A 1 351 ? -34.198 -8.372 25.396 1.00 94.44 351 GLY A O 1
ATOM 2667 N N . SER A 1 352 ? -34.971 -7.222 23.623 1.00 97.50 352 SER A N 1
ATOM 2668 C CA . SER A 1 352 ? -33.658 -6.719 23.200 1.00 97.50 352 SER A CA 1
ATOM 2669 C C . SER A 1 352 ? -33.198 -5.534 24.060 1.00 97.50 352 SER A C 1
ATOM 2671 O O . SER A 1 352 ? -33.989 -4.918 24.781 1.00 97.50 352 SER A O 1
ATOM 2673 N N . TYR A 1 353 ? -31.907 -5.212 23.985 1.00 98.06 353 TYR A N 1
ATOM 2674 C CA . TYR A 1 353 ? -31.313 -4.052 24.648 1.00 98.06 353 TYR A CA 1
ATOM 2675 C C . TYR A 1 353 ? -30.671 -3.132 23.615 1.00 98.06 353 TYR A C 1
ATOM 2677 O O . TYR A 1 353 ? -29.905 -3.589 22.768 1.00 98.06 353 TYR A O 1
ATOM 2685 N N . THR A 1 354 ? -30.951 -1.836 23.714 1.00 97.88 354 THR A N 1
ATOM 2686 C CA . THR A 1 354 ? -30.289 -0.790 22.931 1.00 97.88 354 THR A CA 1
ATOM 2687 C C . THR A 1 354 ? -29.218 -0.121 23.781 1.00 97.88 354 THR A C 1
ATOM 2689 O O . THR A 1 354 ? -29.515 0.450 24.829 1.00 97.88 354 THR A O 1
ATOM 2692 N N . LEU A 1 355 ? -27.978 -0.187 23.313 1.00 97.62 355 LEU A N 1
ATOM 2693 C CA . LEU A 1 355 ? -26.819 0.523 23.825 1.00 97.62 355 LEU A CA 1
ATOM 2694 C C . LEU A 1 355 ? -26.759 1.923 23.208 1.00 97.62 355 LEU A C 1
ATOM 2696 O O . LEU A 1 355 ? -26.635 2.067 21.990 1.00 97.62 355 LEU A O 1
ATOM 2700 N N . TYR A 1 356 ? -26.809 2.936 24.061 1.00 96.19 356 TYR A N 1
ATOM 2701 C CA . TYR A 1 356 ? -26.523 4.329 23.745 1.00 96.19 356 TYR A CA 1
ATOM 2702 C C . TYR A 1 356 ? -25.104 4.653 24.187 1.00 96.19 356 TYR A C 1
ATOM 2704 O O . TYR A 1 356 ? -24.721 4.339 25.316 1.00 96.19 356 TYR A O 1
ATOM 2712 N N . ILE A 1 357 ? -24.337 5.285 23.306 1.00 96.06 357 ILE A N 1
ATOM 2713 C CA . ILE A 1 357 ? -22.927 5.583 23.538 1.00 96.06 357 ILE A CA 1
ATOM 2714 C C . ILE A 1 357 ? -22.820 7.028 24.005 1.00 96.06 357 ILE A C 1
ATOM 2716 O O . ILE A 1 357 ? -23.121 7.949 23.257 1.00 96.06 357 ILE A O 1
ATOM 2720 N N . SER A 1 358 ? -22.410 7.232 25.255 1.00 92.81 358 SER A N 1
ATOM 2721 C CA . SER A 1 358 ? -22.190 8.578 25.797 1.00 92.81 358 SER A CA 1
ATOM 2722 C C . SER A 1 358 ? -20.779 9.090 25.523 1.00 92.81 358 SER A C 1
ATOM 2724 O O . SER A 1 358 ? -20.557 10.296 25.487 1.00 92.81 358 SER A O 1
ATOM 2726 N N . SER A 1 359 ? -19.819 8.180 25.361 1.00 92.88 359 SER A N 1
ATOM 2727 C CA . SER A 1 359 ? -18.443 8.486 24.974 1.00 92.88 359 SER A CA 1
ATOM 2728 C C . SER A 1 359 ? -17.803 7.254 24.352 1.00 92.88 359 SER A C 1
ATOM 2730 O O . SER A 1 359 ? -18.062 6.134 24.792 1.00 92.88 359 SER A O 1
ATOM 2732 N N . LEU A 1 360 ? -16.950 7.458 23.357 1.00 92.25 360 LEU A N 1
ATOM 2733 C CA . LEU A 1 360 ? -16.140 6.403 22.767 1.00 92.25 360 LEU A CA 1
ATOM 2734 C C . LEU A 1 360 ? -14.783 6.988 22.403 1.00 92.25 360 LEU A C 1
ATOM 2736 O O . LEU A 1 360 ? -14.737 8.056 21.795 1.00 92.25 360 LEU A O 1
ATOM 2740 N N . LYS A 1 361 ? -13.711 6.288 22.765 1.00 89.94 361 LYS A N 1
ATOM 2741 C CA . LYS A 1 361 ? -12.341 6.621 22.382 1.00 89.94 361 LYS A CA 1
ATOM 2742 C C . LYS A 1 361 ? -11.592 5.353 21.969 1.00 89.94 361 LYS A C 1
ATOM 2744 O O . LYS A 1 361 ? -11.642 4.346 22.661 1.00 89.94 361 LYS A O 1
ATOM 2749 N N . GLY A 1 362 ? -10.929 5.397 20.818 1.00 87.94 362 GLY A N 1
ATOM 2750 C CA . GLY A 1 362 ? -10.222 4.244 20.250 1.00 87.94 362 GLY A CA 1
ATOM 2751 C C . GLY A 1 362 ? -11.132 3.069 19.868 1.00 87.94 362 GLY A C 1
ATOM 2752 O O . GLY A 1 362 ? -12.350 3.201 19.742 1.00 87.94 362 GLY A O 1
ATOM 2753 N N . THR A 1 363 ? -10.525 1.904 19.651 1.00 89.50 363 THR A N 1
ATOM 2754 C CA . THR A 1 363 ? -11.241 0.673 19.299 1.00 89.50 363 THR A CA 1
ATOM 2755 C C . THR A 1 363 ? -11.609 -0.097 20.563 1.00 89.50 363 THR A C 1
ATOM 2757 O O . THR A 1 363 ? -10.734 -0.619 21.250 1.00 89.50 363 THR A O 1
ATOM 2760 N N . VAL A 1 364 ? -12.905 -0.216 20.866 1.00 91.25 364 VAL A N 1
ATOM 2761 C CA . VAL A 1 364 ? -13.370 -0.927 22.068 1.00 91.25 364 VAL A CA 1
ATOM 2762 C C . VAL A 1 364 ? -14.065 -2.231 21.693 1.00 91.25 364 VAL A C 1
ATOM 2764 O O . VAL A 1 364 ? -15.093 -2.252 21.019 1.00 91.25 364 VAL A O 1
ATOM 2767 N N . ALA A 1 365 ? -13.525 -3.342 22.188 1.00 92.81 365 ALA A N 1
ATOM 2768 C CA . ALA A 1 365 ? -14.158 -4.647 22.084 1.00 92.81 365 ALA A CA 1
ATOM 2769 C C . ALA A 1 365 ? -14.869 -5.011 23.395 1.00 92.81 365 ALA A C 1
ATOM 2771 O O . ALA A 1 365 ? -14.261 -4.979 24.467 1.00 92.81 365 ALA A O 1
ATOM 2772 N N . PHE A 1 366 ? -16.143 -5.397 23.326 1.00 93.62 366 PHE A N 1
ATOM 2773 C CA . PHE A 1 366 ? -16.938 -5.776 24.496 1.00 93.62 366 PHE A CA 1
ATOM 2774 C C . PHE A 1 366 ? -17.775 -7.031 24.241 1.00 93.62 366 PHE A C 1
ATOM 2776 O O . PHE A 1 366 ? -17.986 -7.450 23.108 1.00 93.62 366 PHE A O 1
ATOM 2783 N N . THR A 1 367 ? -18.266 -7.643 25.314 1.00 94.44 367 THR A N 1
ATOM 2784 C CA . THR A 1 367 ? -19.253 -8.730 25.284 1.00 94.44 367 THR A CA 1
ATOM 2785 C C . THR A 1 367 ? -20.509 -8.267 26.022 1.00 94.44 367 THR A C 1
ATOM 2787 O O . THR A 1 367 ? -20.420 -7.345 26.839 1.00 94.44 367 THR A O 1
ATOM 2790 N N . PRO A 1 368 ? -21.679 -8.899 25.816 1.00 94.12 368 PRO A N 1
ATOM 2791 C CA . PRO A 1 368 ? -22.866 -8.581 26.610 1.00 94.12 368 PRO A CA 1
ATOM 2792 C C . PRO A 1 368 ? -22.616 -8.651 28.130 1.00 94.12 368 PRO A C 1
ATOM 2794 O O . PRO A 1 368 ? -23.086 -7.785 28.861 1.00 94.12 368 PRO A O 1
ATOM 2797 N N . GLU A 1 369 ? -21.803 -9.606 28.603 1.00 92.06 369 GLU A N 1
ATOM 2798 C CA . GLU A 1 369 ? -21.443 -9.754 30.028 1.00 92.06 369 GLU A CA 1
ATOM 2799 C C . GLU A 1 369 ? -20.774 -8.488 30.589 1.00 92.06 369 GLU A C 1
ATOM 2801 O O . GLU A 1 369 ? -21.105 -8.045 31.688 1.00 92.06 369 GLU A O 1
ATOM 2806 N N . LEU A 1 370 ? -19.888 -7.858 29.810 1.00 92.75 370 LEU A N 1
ATOM 2807 C CA . LEU A 1 370 ? -19.196 -6.619 30.193 1.00 92.75 370 LEU A CA 1
ATOM 2808 C C . LEU A 1 370 ? -20.135 -5.407 30.263 1.00 92.75 370 LEU A C 1
ATOM 2810 O O . LEU A 1 370 ? -19.834 -4.421 30.935 1.00 92.75 370 LEU A O 1
ATOM 2814 N N . LEU A 1 371 ? -21.295 -5.503 29.614 1.00 93.94 371 LEU A N 1
ATOM 2815 C CA . LEU A 1 371 ? -22.383 -4.535 29.708 1.00 93.94 371 LEU A CA 1
ATOM 2816 C C . LEU A 1 371 ? -23.401 -4.895 30.795 1.00 93.94 371 LEU A C 1
ATOM 2818 O O . LEU A 1 371 ? -24.497 -4.347 30.803 1.00 93.94 371 LEU A O 1
ATOM 2822 N N . ASN A 1 372 ? -23.072 -5.819 31.704 1.00 94.12 372 ASN A N 1
ATOM 2823 C CA . ASN A 1 372 ? -23.986 -6.328 32.728 1.00 94.12 372 ASN A CA 1
ATOM 2824 C C . ASN A 1 372 ? -25.214 -7.075 32.173 1.00 94.12 372 ASN A C 1
ATOM 2826 O O . ASN A 1 372 ? -26.226 -7.228 32.866 1.00 94.12 372 ASN A O 1
ATOM 2830 N N . LEU A 1 373 ? -25.120 -7.574 30.937 1.00 94.75 373 LEU A N 1
ATOM 2831 C CA . LEU A 1 373 ? -26.143 -8.399 30.311 1.00 94.75 373 LEU A CA 1
ATOM 2832 C C . LEU A 1 373 ? -25.802 -9.883 30.458 1.00 94.75 373 LEU A C 1
ATOM 2834 O O . LEU A 1 373 ? -24.676 -10.327 30.248 1.00 94.75 373 LEU A O 1
ATOM 2838 N N . ILE A 1 374 ? -26.813 -10.675 30.778 1.00 94.44 374 ILE A N 1
ATOM 2839 C CA . ILE A 1 374 ? -26.742 -12.123 30.927 1.00 94.44 374 ILE A CA 1
ATOM 2840 C C . ILE A 1 374 ? -27.509 -12.736 29.763 1.00 94.44 374 ILE A C 1
ATOM 2842 O O . ILE A 1 374 ? -28.721 -12.545 29.650 1.00 94.44 374 ILE A O 1
ATOM 2846 N N . VAL A 1 375 ? -26.813 -13.500 28.923 1.00 93.94 375 VAL A N 1
ATOM 2847 C CA . VAL A 1 375 ? -27.426 -14.274 27.838 1.00 93.94 375 VAL A CA 1
ATOM 2848 C C . VAL A 1 375 ? -27.623 -15.705 28.323 1.00 93.94 375 VAL A C 1
ATOM 2850 O O . VAL A 1 375 ? -26.662 -16.385 28.675 1.00 93.94 375 VAL A O 1
ATOM 2853 N N . SER A 1 376 ? -28.869 -16.167 28.363 1.00 92.81 376 SER A N 1
ATOM 2854 C CA . SER A 1 376 ? -29.227 -17.488 28.887 1.00 92.81 376 SER A CA 1
ATOM 2855 C C . SER A 1 376 ? -30.026 -18.290 27.867 1.00 92.81 376 SER A C 1
ATOM 2857 O O . SER A 1 376 ? -30.788 -17.730 27.081 1.00 92.81 376 SER A O 1
ATOM 2859 N N . LYS A 1 377 ? -29.847 -19.614 27.864 1.00 92.81 377 LYS A N 1
ATOM 2860 C CA . LYS A 1 377 ? -30.658 -20.519 27.046 1.00 92.81 377 LYS A CA 1
ATOM 2861 C C . LYS A 1 377 ? -32.035 -20.676 27.687 1.00 92.81 377 LYS A C 1
ATOM 2863 O O . LYS A 1 377 ? -32.140 -20.967 28.878 1.00 92.81 377 LYS A O 1
ATOM 2868 N N . VAL A 1 378 ? -33.090 -20.530 26.896 1.00 89.19 378 VAL A N 1
ATOM 2869 C CA . VAL A 1 378 ? -34.466 -20.738 27.346 1.00 89.19 378 VAL A CA 1
ATOM 2870 C C . VAL A 1 378 ? -34.714 -22.243 27.444 1.00 89.19 378 VAL A C 1
ATOM 2872 O O . VAL A 1 378 ? -34.733 -22.944 26.434 1.00 89.19 378 VAL A O 1
ATOM 2875 N N . SER A 1 379 ? -34.890 -22.762 28.663 1.00 80.88 379 SER A N 1
ATOM 2876 C CA . SER A 1 379 ? -35.328 -24.148 28.866 1.00 80.88 379 SER A CA 1
ATOM 2877 C C . SER A 1 379 ? -36.851 -24.225 28.828 1.00 80.88 379 SER A C 1
ATOM 2879 O O . SER A 1 379 ? -37.540 -23.595 29.629 1.00 80.88 379 SER A O 1
ATOM 2881 N N . THR A 1 380 ? -37.386 -25.023 27.906 1.00 64.31 380 THR A N 1
ATOM 2882 C CA . THR A 1 380 ? -38.825 -25.306 27.802 1.00 64.31 380 THR A CA 1
ATOM 2883 C C . THR A 1 380 ? -39.275 -26.472 28.684 1.00 64.31 380 THR A C 1
ATOM 2885 O O . THR A 1 380 ? -40.459 -26.799 28.686 1.00 64.31 380 THR A O 1
ATOM 2888 N N . GLU A 1 381 ? -38.376 -27.119 29.434 1.00 54.72 381 GLU A N 1
ATOM 2889 C CA . GLU A 1 381 ? -38.678 -28.418 30.053 1.00 54.72 381 GLU A CA 1
ATOM 2890 C C . GLU A 1 381 ? -39.704 -28.372 31.200 1.00 54.72 381 GLU A C 1
ATOM 2892 O O . GLU A 1 381 ? -40.255 -29.419 31.533 1.00 54.72 381 GLU A O 1
ATOM 2897 N N . HIS A 1 382 ? -40.069 -27.205 31.754 1.00 47.38 382 HIS A N 1
ATOM 2898 C CA . HIS A 1 382 ? -40.991 -27.137 32.906 1.00 47.38 382 HIS A CA 1
ATOM 2899 C C . HIS A 1 382 ? -42.125 -26.093 32.858 1.00 47.38 382 HIS A C 1
ATOM 2901 O O . HIS A 1 382 ? -42.756 -25.853 33.882 1.00 47.38 382 HIS A O 1
ATOM 2907 N N . GLY A 1 383 ? -42.461 -25.501 31.707 1.00 43.53 383 GLY A N 1
ATOM 2908 C CA . GLY A 1 383 ? -43.653 -24.632 31.591 1.00 43.53 383 GLY A CA 1
ATOM 2909 C C . GLY A 1 383 ? -43.616 -23.315 32.392 1.00 43.53 383 GLY A C 1
ATOM 2910 O O . GLY A 1 383 ? -44.571 -22.546 32.336 1.00 43.53 383 GLY A O 1
ATOM 2911 N N . GLU A 1 384 ? -42.509 -23.021 33.076 1.00 43.12 384 GLU A N 1
ATOM 2912 C CA . GLU A 1 384 ? -42.181 -21.728 33.677 1.00 43.12 384 GLU A CA 1
ATOM 2913 C C . GLU A 1 384 ? -40.805 -21.289 33.167 1.00 43.12 384 GLU A C 1
ATOM 2915 O O . GLU A 1 384 ? -39.839 -22.051 33.238 1.00 43.12 384 GLU A O 1
ATOM 2920 N N . VAL A 1 385 ? -40.710 -20.053 32.665 1.00 41.62 385 VAL A N 1
ATOM 2921 C CA . VAL A 1 385 ? -39.437 -19.422 32.295 1.00 41.62 385 VAL A CA 1
ATOM 2922 C C . VAL A 1 385 ? -38.630 -19.211 33.576 1.00 41.62 385 VAL A C 1
ATOM 2924 O O . VAL A 1 385 ? -38.829 -18.235 34.296 1.00 41.62 385 VAL A O 1
ATOM 2927 N N . LYS A 1 386 ? -37.736 -20.147 33.897 1.00 42.41 386 LYS A N 1
ATOM 2928 C CA . LYS A 1 386 ? -36.694 -19.942 34.905 1.00 42.41 386 LYS A CA 1
ATOM 2929 C C . LYS A 1 386 ? -35.420 -19.545 34.180 1.00 42.41 386 LYS A C 1
ATOM 2931 O O . LYS A 1 386 ? -34.925 -20.315 33.361 1.00 42.41 386 LYS A O 1
ATOM 2936 N N . ASN A 1 387 ? -34.896 -18.359 34.491 1.00 42.88 387 ASN A N 1
ATOM 2937 C CA . ASN A 1 387 ? -33.537 -17.981 34.118 1.00 42.88 387 ASN A CA 1
ATOM 2938 C C . ASN A 1 387 ? -32.600 -19.057 34.673 1.00 42.88 387 ASN A C 1
ATOM 2940 O O . ASN A 1 387 ? -32.400 -19.142 35.886 1.00 42.88 387 ASN A O 1
ATOM 2944 N N . VAL A 1 388 ? -32.067 -19.909 33.800 1.00 39.53 388 VAL A N 1
ATOM 2945 C CA . VAL A 1 388 ? -30.998 -20.833 34.168 1.00 39.53 388 VAL A CA 1
ATOM 2946 C C . VAL A 1 388 ? -29.736 -19.985 34.240 1.00 39.53 388 VAL A C 1
ATOM 2948 O O . VAL A 1 388 ? -29.005 -19.835 33.265 1.00 39.53 388 VAL A O 1
ATOM 2951 N N . VAL A 1 389 ? -29.528 -19.351 35.394 1.00 41.62 389 VAL A N 1
ATOM 2952 C CA . VAL A 1 389 ? -28.208 -18.851 35.769 1.00 41.62 389 VAL A CA 1
ATOM 2953 C C . VAL A 1 389 ? -27.305 -20.078 35.791 1.00 41.62 389 VAL A C 1
ATOM 2955 O O . VAL A 1 389 ? -27.637 -21.074 36.434 1.00 41.62 389 VAL A O 1
ATOM 2958 N N . VAL A 1 390 ? -26.202 -20.037 35.046 1.00 38.00 390 VAL A N 1
ATOM 2959 C CA . VAL A 1 390 ? -25.144 -21.041 35.169 1.00 38.00 390 VAL A CA 1
ATOM 2960 C C . VAL A 1 390 ? -24.628 -20.936 36.602 1.00 38.00 390 VAL A C 1
ATOM 2962 O O . VAL A 1 390 ? -23.939 -19.986 36.966 1.00 38.00 390 VAL A O 1
ATOM 2965 N N . ASP A 1 391 ? -25.090 -21.863 37.430 1.00 31.41 391 ASP A N 1
ATOM 2966 C CA . ASP A 1 391 ? -24.941 -21.863 38.877 1.00 31.41 391 ASP A CA 1
ATOM 2967 C C . ASP A 1 391 ? -23.449 -21.964 39.240 1.00 31.41 391 ASP A C 1
ATOM 2969 O O . ASP A 1 391 ? -22.811 -23.001 39.043 1.00 31.41 391 ASP A O 1
ATOM 2973 N N . LYS A 1 392 ? -22.868 -20.873 39.755 1.00 37.25 392 LYS A N 1
ATOM 2974 C CA . LYS A 1 392 ? -21.633 -20.932 40.543 1.00 37.25 392 LYS A CA 1
ATOM 2975 C C . LYS A 1 392 ? -22.052 -21.085 41.999 1.00 37.25 392 LYS A C 1
ATOM 2977 O O . LYS A 1 392 ? -22.465 -20.122 42.640 1.00 37.25 392 LYS A O 1
ATOM 2982 N N . GLY A 1 393 ? -21.950 -22.311 42.503 1.00 34.09 393 GLY A N 1
ATOM 2983 C CA . GLY A 1 393 ? -22.221 -22.627 43.900 1.00 34.09 393 GLY A CA 1
ATOM 2984 C C . GLY A 1 393 ? -21.365 -21.792 44.857 1.00 34.09 393 GLY A C 1
ATOM 2985 O O . GLY A 1 393 ? -20.147 -21.713 44.713 1.00 34.09 393 GLY A O 1
ATOM 2986 N N . GLY A 1 394 ? -22.013 -21.196 45.858 1.00 32.34 394 GLY A N 1
ATOM 2987 C CA . GLY A 1 394 ? -21.343 -20.471 46.936 1.00 32.34 394 GLY A CA 1
ATOM 2988 C C . GLY A 1 394 ? -22.308 -19.628 47.765 1.00 32.34 394 GLY A C 1
ATOM 2989 O O . GLY A 1 394 ? -22.526 -18.458 47.482 1.00 32.34 394 GLY A O 1
ATOM 2990 N N . SER A 1 395 ? -22.896 -20.244 48.789 1.00 33.03 395 SER A N 1
ATOM 2991 C CA . SER A 1 395 ? -23.829 -19.631 49.740 1.00 33.03 395 SER A CA 1
ATOM 2992 C C . SER A 1 395 ? -23.177 -18.584 50.660 1.00 33.03 395 SER A C 1
ATOM 2994 O O . SER A 1 395 ? -22.162 -18.871 51.286 1.00 33.03 395 SER A O 1
ATOM 2996 N N . SER A 1 396 ? -23.879 -17.448 50.793 1.00 38.06 396 SER A N 1
ATOM 2997 C CA . SER A 1 396 ? -24.074 -16.555 51.961 1.00 38.06 396 SER A CA 1
ATOM 2998 C C . SER A 1 396 ? -22.866 -15.966 52.716 1.00 38.06 396 SER A C 1
ATOM 3000 O O . SER A 1 396 ? -22.153 -16.687 53.403 1.00 38.06 396 SER A O 1
ATOM 3002 N N . ASP A 1 397 ? -22.779 -14.630 52.796 1.00 29.23 397 ASP A N 1
ATOM 3003 C CA . ASP A 1 397 ? -23.410 -13.891 53.908 1.00 29.23 397 ASP A CA 1
ATOM 3004 C C . ASP A 1 397 ? -23.388 -12.359 53.738 1.00 29.23 397 ASP A C 1
ATOM 3006 O O . ASP A 1 397 ? -22.454 -11.759 53.212 1.00 29.23 397 ASP A O 1
ATOM 3010 N N . ASN A 1 398 ? -24.460 -11.739 54.232 1.00 37.56 398 ASN A N 1
ATOM 3011 C CA . ASN A 1 398 ? -24.702 -10.299 54.295 1.00 37.56 398 ASN A CA 1
ATOM 3012 C C . ASN A 1 398 ? -23.839 -9.626 55.377 1.00 37.56 398 ASN A C 1
ATOM 3014 O O . ASN A 1 398 ? -23.959 -9.967 56.558 1.00 37.56 398 ASN A O 1
ATOM 3018 N N . ARG A 1 399 ? -23.107 -8.561 55.025 1.00 28.17 399 ARG A N 1
ATOM 3019 C CA . ARG A 1 399 ? -22.809 -7.462 55.959 1.00 28.17 399 ARG A CA 1
ATOM 3020 C C . ARG A 1 399 ? -22.462 -6.165 55.231 1.00 28.17 399 ARG A C 1
ATOM 3022 O O . ARG A 1 399 ? -21.590 -6.146 54.370 1.00 28.17 399 ARG A O 1
ATOM 3029 N N . SER A 1 400 ? -23.153 -5.094 55.615 1.00 34.06 400 SER A N 1
ATOM 3030 C CA . SER A 1 400 ? -22.821 -3.718 55.262 1.00 34.06 400 SER A CA 1
ATOM 3031 C C . SER A 1 400 ? -21.565 -3.262 56.012 1.00 34.06 400 SER A C 1
ATOM 3033 O O . SER A 1 400 ? -21.376 -3.618 57.175 1.00 34.06 400 SER A O 1
ATOM 3035 N N . ASP A 1 401 ? -20.689 -2.512 55.344 1.00 29.16 401 ASP A N 1
ATOM 3036 C CA . ASP A 1 401 ? -20.428 -1.094 55.634 1.00 29.16 401 ASP A CA 1
ATOM 3037 C C . ASP A 1 401 ? -19.136 -0.597 54.964 1.00 29.16 401 ASP A C 1
ATOM 3039 O O . ASP A 1 401 ? -18.128 -1.294 54.887 1.00 29.16 401 ASP A O 1
ATOM 3043 N N . ASN A 1 402 ? -19.206 0.688 54.615 1.00 28.67 402 ASN A N 1
ATOM 3044 C CA . ASN A 1 402 ? -18.155 1.657 54.313 1.00 28.67 402 ASN A CA 1
ATOM 3045 C C . ASN A 1 402 ? -17.537 1.711 52.912 1.00 28.67 402 ASN A C 1
ATOM 3047 O O . ASN A 1 402 ? -16.705 0.910 52.498 1.00 28.67 402 ASN A O 1
ATOM 3051 N N . ALA A 1 403 ? -17.904 2.820 52.264 1.00 43.22 403 ALA A N 1
ATOM 3052 C CA . ALA A 1 403 ? -17.201 3.480 51.188 1.00 43.22 403 ALA A CA 1
ATOM 3053 C C . ALA A 1 403 ? -15.726 3.713 51.546 1.00 43.22 403 ALA A C 1
ATOM 3055 O O . ALA A 1 403 ? -15.401 4.430 52.495 1.00 43.22 403 ALA A O 1
ATOM 3056 N N . SER A 1 404 ? -14.854 3.149 50.723 1.00 31.09 404 SER A N 1
ATOM 3057 C CA . SER A 1 404 ? -13.478 3.589 50.540 1.00 31.09 404 SER A CA 1
ATOM 3058 C C . SER A 1 404 ? -13.283 3.900 49.059 1.00 31.09 404 SER A C 1
ATOM 3060 O O . SER A 1 404 ? -13.809 3.190 48.202 1.00 31.09 404 SER A O 1
ATOM 3062 N N . GLU A 1 405 ? -12.596 5.010 48.800 1.00 29.98 405 GLU A N 1
ATOM 3063 C CA . GLU A 1 405 ? -12.305 5.600 47.489 1.00 29.98 405 GLU A CA 1
ATOM 3064 C C . GLU A 1 405 ? -11.866 4.556 46.446 1.00 29.98 405 GLU A C 1
ATOM 3066 O O . GLU A 1 405 ? -11.166 3.602 46.801 1.00 29.98 405 GLU A O 1
ATOM 3071 N N . PRO A 1 406 ? -12.241 4.717 45.162 1.00 32.69 406 PRO A N 1
ATOM 3072 C CA . PRO A 1 406 ? -11.818 3.789 44.129 1.00 32.69 406 PRO A CA 1
ATOM 3073 C C . PRO A 1 406 ? -10.302 3.903 43.952 1.00 32.69 406 PRO A C 1
ATOM 3075 O O . PRO A 1 406 ? -9.780 4.903 43.460 1.00 32.69 406 PRO A O 1
ATOM 3078 N N . SER A 1 407 ? -9.595 2.855 44.370 1.00 34.09 407 SER A N 1
ATOM 3079 C CA . SER A 1 407 ? -8.231 2.584 43.933 1.00 34.09 407 SER A CA 1
ATOM 3080 C C . SER A 1 407 ? -8.185 2.619 42.406 1.00 34.09 407 SER A C 1
ATOM 3082 O O . SER A 1 407 ? -9.084 2.080 41.758 1.00 34.09 407 SER A O 1
ATOM 3084 N N . ALA A 1 408 ? -7.148 3.257 41.859 1.00 28.12 408 ALA A N 1
ATOM 3085 C CA . ALA A 1 408 ? -6.917 3.397 40.424 1.00 28.12 408 ALA A CA 1
ATOM 3086 C C . ALA A 1 408 ? -7.186 2.080 39.660 1.00 28.12 408 ALA A C 1
ATOM 3088 O O . ALA A 1 408 ? -6.815 1.011 40.158 1.00 28.12 408 ALA A O 1
ATOM 3089 N N . PRO A 1 409 ? -7.835 2.134 38.482 1.00 33.91 409 PRO A N 1
ATOM 3090 C CA . PRO A 1 409 ? -8.205 0.933 37.747 1.00 33.91 409 PRO A CA 1
ATOM 3091 C C . PRO A 1 409 ? -6.949 0.179 37.301 1.00 33.91 409 PRO A C 1
ATOM 3093 O O . PRO A 1 409 ? -6.008 0.767 36.770 1.00 33.91 409 PRO A O 1
ATOM 3096 N N . ALA A 1 410 ? -6.941 -1.131 37.550 1.00 32.09 410 ALA A N 1
ATOM 3097 C CA . ALA A 1 410 ? -5.908 -2.034 37.069 1.00 32.09 410 ALA A CA 1
ATOM 3098 C C . ALA A 1 410 ? -5.917 -2.055 35.533 1.00 32.09 410 ALA A C 1
ATOM 3100 O O . ALA A 1 410 ? -6.965 -2.231 34.913 1.00 32.09 410 ALA A O 1
ATOM 3101 N N . THR A 1 411 ? -4.747 -1.856 34.934 1.00 26.56 411 THR A N 1
ATOM 3102 C CA . THR A 1 411 ? -4.506 -1.918 33.491 1.00 26.56 411 THR A CA 1
ATOM 3103 C C . THR A 1 411 ? -4.935 -3.284 32.939 1.00 26.56 411 THR A C 1
ATOM 3105 O O . THR A 1 411 ? -4.571 -4.318 33.496 1.00 26.56 411 THR A O 1
ATOM 3108 N N . PHE A 1 412 ? -5.725 -3.292 31.864 1.00 36.00 412 PHE A N 1
ATOM 3109 C CA . PHE A 1 412 ? -6.295 -4.496 31.252 1.00 36.00 412 PHE A CA 1
ATOM 3110 C C . PHE A 1 412 ? -5.202 -5.335 30.564 1.00 36.00 412 PHE A C 1
ATOM 3112 O O . PHE A 1 412 ? -4.445 -4.813 29.747 1.00 36.00 412 PHE A O 1
ATOM 3119 N N . ASN A 1 413 ? -5.098 -6.625 30.895 1.00 54.59 413 ASN A N 1
ATOM 3120 C CA . ASN A 1 413 ? -4.050 -7.516 30.396 1.00 54.59 413 ASN A CA 1
ATOM 3121 C C . ASN A 1 413 ? -4.655 -8.550 29.431 1.00 54.59 413 ASN A C 1
ATOM 3123 O O . ASN A 1 413 ? -5.489 -9.358 29.837 1.00 54.59 413 ASN A O 1
ATOM 3127 N N . PHE A 1 414 ? -4.230 -8.573 28.160 1.00 54.50 414 PHE A N 1
ATOM 3128 C CA . PHE A 1 414 ? -4.643 -9.598 27.181 1.00 54.50 414 PHE A CA 1
ATOM 3129 C C . PHE A 1 414 ? -4.420 -11.037 27.690 1.00 54.50 414 PHE A C 1
ATOM 3131 O O . PHE A 1 414 ? -5.142 -11.957 27.287 1.00 54.50 414 PHE A O 1
ATOM 3138 N N . ASN A 1 415 ? -3.486 -11.229 28.629 1.00 71.50 415 ASN A N 1
ATOM 3139 C CA . ASN A 1 415 ? -3.260 -12.505 29.302 1.00 71.50 415 ASN A CA 1
ATOM 3140 C C . ASN A 1 415 ? -4.488 -12.963 30.098 1.00 71.50 415 ASN A C 1
ATOM 3142 O O . ASN A 1 415 ? -4.771 -14.156 30.102 1.00 71.50 415 ASN A O 1
ATOM 3146 N N . ASP A 1 416 ? -5.262 -12.057 30.700 1.00 71.31 416 ASP A N 1
ATOM 3147 C CA . ASP A 1 416 ? -6.410 -12.416 31.540 1.00 71.31 416 ASP A CA 1
ATOM 3148 C C . ASP A 1 416 ? -7.545 -13.044 30.720 1.00 71.31 416 ASP A C 1
ATOM 3150 O O . ASP A 1 416 ? -8.170 -14.012 31.157 1.00 71.31 416 ASP A O 1
ATOM 3154 N N . ILE A 1 417 ? -7.775 -12.561 29.492 1.00 68.75 417 ILE A N 1
ATOM 3155 C CA . ILE A 1 417 ? -8.768 -13.143 28.573 1.00 68.75 417 ILE A CA 1
ATOM 3156 C C . ILE A 1 417 ? -8.327 -14.537 28.123 1.00 68.75 417 ILE A C 1
ATOM 3158 O O . ILE A 1 417 ? -9.129 -15.475 28.128 1.00 68.75 417 ILE A O 1
ATOM 3162 N N . ALA A 1 418 ? -7.059 -14.686 27.729 1.00 78.38 418 ALA A N 1
ATOM 3163 C CA . ALA A 1 418 ? -6.517 -15.974 27.306 1.00 78.38 418 ALA A CA 1
ATOM 3164 C C . ALA A 1 418 ? -6.550 -16.992 28.457 1.00 78.38 418 ALA A C 1
ATOM 3166 O O . ALA A 1 418 ? -7.004 -18.120 28.273 1.00 78.38 418 ALA A O 1
ATOM 3167 N N . ILE A 1 419 ? -6.156 -16.570 29.659 1.00 86.81 419 ILE A N 1
ATOM 3168 C CA . ILE A 1 419 ? -6.199 -17.379 30.878 1.00 86.81 419 ILE A CA 1
ATOM 3169 C C . ILE A 1 419 ? -7.637 -17.783 31.222 1.00 86.81 419 ILE A C 1
ATOM 3171 O O . ILE A 1 419 ? -7.870 -18.958 31.505 1.00 86.81 419 ILE A O 1
ATOM 3175 N N . LYS A 1 420 ? -8.612 -16.864 31.147 1.00 82.00 420 LYS A N 1
ATOM 3176 C CA . LYS A 1 420 ? -10.034 -17.189 31.362 1.00 82.00 420 LYS A CA 1
ATOM 3177 C C . LYS A 1 420 ? -10.520 -18.235 30.352 1.00 82.00 420 LYS A C 1
ATOM 3179 O O . LYS A 1 420 ? -11.121 -19.221 30.758 1.00 82.00 420 LYS A O 1
ATOM 3184 N N . SER A 1 421 ? -10.192 -18.076 29.067 1.00 84.69 421 SER A N 1
ATOM 3185 C CA . SER A 1 421 ? -10.547 -19.052 28.023 1.00 84.69 421 SER A CA 1
ATOM 3186 C C . SER A 1 421 ? -9.970 -20.444 28.307 1.00 84.69 421 SER A C 1
ATOM 3188 O O . SER A 1 421 ? -10.683 -21.443 28.208 1.00 84.69 421 SER A O 1
ATOM 3190 N N . ILE A 1 422 ? -8.699 -20.523 28.719 1.00 89.94 422 ILE A N 1
ATOM 3191 C CA . ILE A 1 422 ? -8.071 -21.792 29.113 1.00 89.94 422 ILE A CA 1
ATOM 3192 C C . ILE A 1 422 ? -8.806 -22.396 30.315 1.00 89.94 422 ILE A C 1
ATOM 3194 O O . ILE A 1 422 ? -9.139 -23.580 30.295 1.00 89.94 422 ILE A O 1
ATOM 3198 N N . ALA A 1 423 ? -9.081 -21.591 31.345 1.00 87.88 423 ALA A N 1
ATOM 3199 C CA . ALA A 1 423 ? -9.781 -22.029 32.550 1.00 87.88 423 ALA A CA 1
ATOM 3200 C C . ALA A 1 423 ? -11.162 -22.620 32.225 1.00 87.88 423 ALA A C 1
ATOM 3202 O O . ALA A 1 423 ? -11.503 -23.699 32.710 1.00 87.88 423 ALA A O 1
ATOM 3203 N N . ASP A 1 424 ? -11.925 -21.945 31.364 1.00 84.62 424 ASP A N 1
ATOM 3204 C CA . ASP A 1 424 ? -13.261 -22.369 30.955 1.00 84.62 424 ASP A CA 1
ATOM 3205 C C . ASP A 1 424 ? -13.213 -23.691 30.159 1.00 84.62 424 ASP A C 1
ATOM 3207 O O . ASP A 1 424 ? -14.011 -24.595 30.417 1.00 84.62 424 ASP A O 1
ATOM 3211 N N . GLN A 1 425 ? -12.239 -23.860 29.252 1.00 90.50 425 GLN A N 1
ATOM 3212 C CA . GLN A 1 425 ? -12.048 -25.104 28.486 1.00 90.50 425 GLN A CA 1
ATOM 3213 C C . GLN A 1 425 ? -11.625 -26.290 29.366 1.00 90.50 425 GLN A C 1
ATOM 3215 O O . GLN A 1 425 ? -12.128 -27.405 29.187 1.00 90.50 425 GLN A O 1
ATOM 3220 N N . VAL A 1 426 ? -10.734 -26.057 30.337 1.00 88.94 426 VAL A N 1
ATOM 3221 C CA . VAL A 1 426 ? -10.324 -27.068 31.326 1.00 88.94 426 VAL A CA 1
ATOM 3222 C C . VAL A 1 426 ? -11.531 -27.472 32.174 1.00 88.94 426 VAL A C 1
ATOM 3224 O O . VAL A 1 426 ? -11.821 -28.661 32.309 1.00 88.94 426 VAL A O 1
ATOM 3227 N N . GLN A 1 427 ? -12.283 -26.500 32.698 1.00 85.62 427 GLN A N 1
ATOM 3228 C CA . GLN A 1 427 ? -13.451 -26.764 33.537 1.00 85.62 427 GLN A CA 1
ATOM 3229 C C . GLN A 1 427 ? -14.547 -27.521 32.776 1.00 85.62 427 GLN A C 1
ATOM 3231 O O . GLN A 1 427 ? -15.178 -28.419 33.337 1.00 85.62 427 GLN A O 1
ATOM 3236 N N . ALA A 1 428 ? -14.765 -27.205 31.496 1.00 83.06 428 ALA A N 1
ATOM 3237 C CA . ALA A 1 428 ? -15.711 -27.929 30.651 1.00 83.06 428 ALA A CA 1
ATOM 3238 C C . ALA A 1 428 ? -15.344 -29.418 30.528 1.00 83.06 428 ALA A C 1
ATOM 3240 O O . ALA A 1 428 ? -16.211 -30.279 30.684 1.00 83.06 428 ALA A O 1
ATOM 3241 N N . GLN A 1 429 ? -14.061 -29.736 30.335 1.00 88.75 429 GLN A N 1
ATOM 3242 C CA . GLN A 1 429 ? -13.585 -31.122 30.276 1.00 88.75 429 GLN A CA 1
ATOM 3243 C C . GLN A 1 429 ? -13.650 -31.825 31.634 1.00 88.75 429 GLN A C 1
ATOM 3245 O O . GLN A 1 429 ? -14.069 -32.980 31.709 1.00 88.75 429 GLN A O 1
ATOM 3250 N N . MET A 1 430 ? -13.334 -31.127 32.728 1.00 82.31 430 MET A N 1
ATOM 3251 C CA . MET A 1 430 ? -13.510 -31.674 34.077 1.00 82.31 430 MET A CA 1
ATOM 3252 C C . MET A 1 430 ? -14.965 -32.031 34.369 1.00 82.31 430 MET A C 1
ATOM 3254 O O . MET A 1 430 ? -15.238 -33.062 34.978 1.00 82.31 430 MET A O 1
ATOM 3258 N N . ASN A 1 431 ? -15.913 -31.192 33.947 1.00 81.88 431 ASN A N 1
ATOM 3259 C CA . ASN A 1 431 ? -17.336 -31.442 34.167 1.00 81.88 431 ASN A CA 1
ATOM 3260 C C . ASN A 1 431 ? -17.803 -32.727 33.463 1.00 81.88 431 ASN A C 1
ATOM 3262 O O . ASN A 1 431 ? -18.678 -33.415 33.982 1.00 81.88 431 ASN A O 1
ATOM 3266 N N . ILE A 1 432 ? -17.185 -33.080 32.332 1.00 80.31 432 ILE A N 1
ATOM 3267 C CA . ILE A 1 432 ? -17.419 -34.348 31.626 1.00 80.31 432 ILE A CA 1
ATOM 3268 C C . ILE A 1 432 ? -16.766 -35.523 32.378 1.00 80.31 432 ILE A C 1
ATOM 3270 O O . ILE A 1 432 ? -17.355 -36.598 32.470 1.00 80.31 432 ILE A O 1
ATOM 3274 N N . ALA A 1 433 ? -15.581 -35.315 32.958 1.00 77.19 433 ALA A N 1
ATOM 3275 C CA . ALA A 1 433 ? -14.773 -36.348 33.614 1.00 77.19 433 ALA A CA 1
ATOM 3276 C C . ALA A 1 433 ? -14.996 -36.511 35.136 1.00 77.19 433 ALA A C 1
ATOM 3278 O O . ALA A 1 433 ? -14.247 -37.238 35.793 1.00 77.19 433 ALA A O 1
ATOM 3279 N N . GLY A 1 434 ? -16.020 -35.871 35.716 1.00 76.38 434 GLY A N 1
ATOM 3280 C CA . GLY A 1 434 ? -16.392 -36.055 37.128 1.00 76.38 434 GLY A CA 1
ATOM 3281 C C . GLY A 1 434 ? -15.817 -35.038 38.127 1.00 76.38 434 GLY A C 1
ATOM 3282 O O . GLY A 1 434 ? -15.692 -35.364 39.302 1.00 76.38 434 GLY A O 1
ATOM 3283 N N . GLN A 1 435 ? -15.533 -33.809 37.680 1.00 72.69 435 GLN A N 1
ATOM 3284 C CA . GLN A 1 435 ? -15.181 -32.616 38.480 1.00 72.69 435 GLN A CA 1
ATOM 3285 C C . GLN A 1 435 ? -13.797 -32.583 39.163 1.00 72.69 435 GLN A C 1
ATOM 3287 O O . GLN A 1 435 ? -13.546 -31.673 39.952 1.00 72.69 435 GLN A O 1
ATOM 3292 N N . ASP A 1 436 ? -12.867 -33.479 38.829 1.00 73.25 436 ASP A N 1
ATOM 3293 C CA . ASP A 1 436 ? -11.476 -33.422 39.312 1.00 73.25 436 ASP A CA 1
ATOM 3294 C C . ASP A 1 436 ? -10.498 -33.292 38.130 1.00 73.25 436 ASP A C 1
ATOM 3296 O O . ASP A 1 436 ? -10.537 -34.102 37.213 1.00 73.25 436 ASP A O 1
ATOM 3300 N N . VAL A 1 437 ? -9.603 -32.291 38.122 1.00 66.56 437 VAL A N 1
ATOM 3301 C CA . VAL A 1 437 ? -8.592 -32.150 37.047 1.00 66.56 437 VAL A CA 1
ATOM 3302 C C . VAL A 1 437 ? -7.663 -33.356 37.047 1.00 66.56 437 VAL A C 1
ATOM 3304 O O . VAL A 1 437 ? -7.220 -33.788 35.989 1.00 66.56 437 VAL A O 1
ATOM 3307 N N . ALA A 1 438 ? -7.379 -33.919 38.225 1.00 72.69 438 ALA A N 1
ATOM 3308 C CA . ALA A 1 438 ? -6.503 -35.074 38.351 1.00 72.69 438 ALA A CA 1
ATOM 3309 C C . ALA A 1 438 ? -7.114 -36.355 37.758 1.00 72.69 438 ALA A C 1
ATOM 3311 O O . ALA A 1 438 ? -6.389 -37.334 37.583 1.00 72.69 438 ALA A O 1
ATOM 3312 N N . SER A 1 439 ? -8.417 -36.368 37.435 1.00 75.75 439 SER A N 1
ATOM 3313 C CA . SER A 1 439 ? -9.042 -37.486 36.719 1.00 75.75 439 SER A CA 1
ATOM 3314 C C . SER A 1 439 ? -8.787 -37.453 35.207 1.00 75.75 439 SER A C 1
ATOM 3316 O O . SER A 1 439 ? -9.021 -38.459 34.536 1.00 75.75 439 SER A O 1
ATOM 3318 N N . LEU A 1 440 ? -8.280 -36.337 34.669 1.00 81.38 440 LEU A N 1
ATOM 3319 C CA . LEU A 1 440 ? -7.905 -36.193 33.264 1.00 81.38 440 LEU A CA 1
ATOM 3320 C C . LEU A 1 440 ? -6.428 -36.558 33.071 1.00 81.38 440 LEU A C 1
ATOM 3322 O O . LEU A 1 440 ? -5.544 -35.948 33.662 1.00 81.38 440 LEU A O 1
ATOM 3326 N N . GLU A 1 441 ? -6.137 -37.528 32.202 1.00 86.81 441 GLU A N 1
ATOM 3327 C CA . GLU A 1 441 ? -4.747 -37.834 31.824 1.00 86.81 441 GLU A CA 1
ATOM 3328 C C . GLU A 1 441 ? -4.150 -36.741 30.917 1.00 86.81 441 GLU A C 1
ATOM 3330 O O . GLU A 1 441 ? -2.965 -36.412 31.022 1.00 86.81 441 GLU A O 1
ATOM 3335 N N . VAL A 1 442 ? -4.980 -36.159 30.042 1.00 92.31 442 VAL A N 1
ATOM 3336 C CA . VAL A 1 442 ? -4.625 -35.101 29.086 1.00 92.31 442 VAL A CA 1
ATOM 3337 C C . VAL A 1 442 ? -5.800 -34.130 28.943 1.00 92.31 442 VAL A C 1
ATOM 3339 O O . VAL A 1 442 ? -6.951 -34.561 28.957 1.00 92.31 442 VAL A O 1
ATOM 3342 N N . VAL A 1 443 ? -5.509 -32.838 28.782 1.00 92.88 443 VAL A N 1
ATOM 3343 C CA . VAL A 1 443 ? -6.496 -31.789 28.469 1.00 92.88 443 VAL A CA 1
ATOM 3344 C C . VAL A 1 443 ? -6.243 -31.225 27.075 1.00 92.88 443 VAL A C 1
ATOM 3346 O O . VAL A 1 443 ? -5.111 -30.866 26.746 1.00 92.88 443 VAL A O 1
ATOM 3349 N N . ASP A 1 444 ? -7.300 -31.100 26.280 1.00 95.00 444 ASP A N 1
ATOM 3350 C CA . ASP A 1 444 ? -7.253 -30.452 24.968 1.00 95.00 444 ASP A CA 1
ATOM 3351 C C . ASP A 1 444 ? -7.609 -28.968 25.090 1.00 95.00 444 ASP A C 1
ATOM 3353 O O . ASP A 1 444 ? -8.602 -28.608 25.714 1.00 95.00 444 ASP A O 1
ATOM 3357 N N . ILE A 1 445 ? -6.798 -28.080 24.527 1.00 94.69 445 ILE A N 1
ATOM 3358 C CA . ILE A 1 445 ? -7.000 -26.630 24.620 1.00 94.69 445 ILE A CA 1
ATOM 3359 C C . ILE A 1 445 ? -6.918 -26.048 23.218 1.00 94.69 445 ILE A C 1
ATOM 3361 O O . ILE A 1 445 ? -5.886 -26.148 22.565 1.00 94.69 445 ILE A O 1
ATOM 3365 N N . TYR A 1 446 ? -7.983 -25.408 22.760 1.00 93.50 446 TYR A N 1
ATOM 3366 C CA . TYR A 1 446 ? -8.088 -24.879 21.407 1.00 93.50 446 TYR A CA 1
ATOM 3367 C C . TYR A 1 446 ? -7.829 -23.374 21.411 1.00 93.50 446 TYR A C 1
ATOM 3369 O O . TYR A 1 446 ? -8.575 -22.603 22.024 1.00 93.50 446 TYR A O 1
ATOM 3377 N N . PHE A 1 447 ? -6.764 -22.967 20.720 1.00 86.62 447 PHE A N 1
ATOM 3378 C CA . PHE A 1 447 ? -6.365 -21.570 20.538 1.00 86.62 447 PHE A CA 1
ATOM 3379 C C . PHE A 1 447 ? -6.759 -21.007 19.164 1.00 86.62 447 PHE A C 1
ATOM 3381 O O . PHE A 1 447 ? -6.809 -19.786 19.021 1.00 86.62 447 PHE A O 1
ATOM 3388 N N . LYS A 1 448 ? -7.108 -21.868 18.194 1.00 84.94 448 LYS A N 1
ATOM 3389 C CA . LYS A 1 448 ? -7.473 -21.487 16.816 1.00 84.94 448 LYS A CA 1
ATOM 3390 C C . LYS A 1 448 ? -6.357 -20.664 16.150 1.00 84.94 448 LYS A C 1
ATOM 3392 O O . LYS A 1 448 ? -5.203 -21.084 16.172 1.00 84.94 448 LYS A O 1
ATOM 3397 N N . ASP A 1 449 ? -6.682 -19.491 15.615 1.00 76.69 449 ASP A N 1
ATOM 3398 C CA . ASP A 1 449 ? -5.790 -18.540 14.946 1.00 76.69 449 ASP A CA 1
ATOM 3399 C C . ASP A 1 449 ? -4.888 -17.740 15.907 1.00 76.69 449 ASP A C 1
ATOM 3401 O O . ASP A 1 449 ? -3.971 -17.036 15.477 1.00 76.69 449 ASP A O 1
ATOM 3405 N N . LYS A 1 450 ? -5.093 -17.849 17.227 1.00 72.62 450 LYS A N 1
ATOM 3406 C CA . LYS A 1 450 ? -4.273 -17.144 18.223 1.00 72.62 450 LYS A CA 1
ATOM 3407 C C . LYS A 1 450 ? -2.956 -17.872 18.463 1.00 72.62 450 LYS A C 1
ATOM 3409 O O . LYS A 1 450 ? -2.847 -18.735 19.332 1.00 72.62 450 LYS A O 1
ATOM 3414 N N . ILE A 1 451 ? -1.931 -17.481 17.712 1.00 69.75 451 ILE A N 1
ATOM 3415 C CA . ILE A 1 451 ? -0.629 -18.163 17.722 1.00 69.75 451 ILE A CA 1
ATOM 3416 C C . ILE A 1 451 ? 0.325 -17.724 18.845 1.00 69.75 451 ILE A C 1
ATOM 3418 O O . ILE A 1 451 ? 1.244 -18.474 19.170 1.00 69.75 451 ILE A O 1
ATOM 3422 N N . ASN A 1 452 ? 0.117 -16.548 19.446 1.00 83.94 452 ASN A N 1
ATOM 3423 C CA . ASN A 1 452 ? 1.098 -15.879 20.308 1.00 83.94 452 ASN A CA 1
ATOM 3424 C C . ASN A 1 452 ? 0.870 -16.152 21.808 1.00 83.94 452 ASN A C 1
ATOM 3426 O O . ASN A 1 452 ? -0.185 -15.837 22.358 1.00 83.94 452 ASN A O 1
ATOM 3430 N N . MET A 1 453 ? 1.877 -16.716 22.486 1.00 90.06 453 MET A N 1
ATOM 3431 C CA . MET A 1 453 ? 1.863 -16.999 23.927 1.00 90.06 453 MET A CA 1
ATOM 3432 C C . MET A 1 453 ? 2.810 -16.081 24.693 1.00 90.06 453 MET A C 1
ATOM 3434 O O . MET A 1 453 ? 3.934 -15.838 24.256 1.00 90.06 453 MET A O 1
ATOM 3438 N N . THR A 1 454 ? 2.374 -15.602 25.853 1.00 93.12 454 THR A N 1
ATOM 3439 C CA . THR A 1 454 ? 3.178 -14.808 26.794 1.00 93.12 454 THR A CA 1
ATOM 3440 C C . THR A 1 454 ? 3.685 -15.681 27.951 1.00 93.12 454 THR A C 1
ATOM 3442 O O . THR A 1 454 ? 3.167 -16.786 28.165 1.00 93.12 454 THR A O 1
ATOM 3445 N N . PRO A 1 455 ? 4.656 -15.202 28.756 1.00 94.81 455 PRO A N 1
ATOM 3446 C CA . PRO A 1 455 ? 5.087 -15.899 29.967 1.00 94.81 455 PRO A CA 1
ATOM 3447 C C . PRO A 1 455 ? 3.941 -16.238 30.928 1.00 94.81 455 PRO A C 1
ATOM 3449 O O . PRO A 1 455 ? 3.948 -17.316 31.518 1.00 94.81 455 PRO A O 1
ATOM 3452 N N . ASP A 1 456 ? 2.938 -15.369 31.070 1.00 92.81 456 ASP A N 1
ATOM 3453 C CA . ASP A 1 456 ? 1.817 -15.603 31.991 1.00 92.81 456 ASP A CA 1
ATOM 3454 C C . ASP A 1 456 ? 0.889 -16.719 31.506 1.00 92.81 456 ASP A C 1
ATOM 3456 O O . ASP A 1 456 ? 0.429 -17.530 32.309 1.00 92.81 456 ASP A O 1
ATOM 3460 N N . ILE A 1 457 ? 0.664 -16.814 30.192 1.00 92.50 457 ILE A N 1
ATOM 3461 C CA . ILE A 1 457 ? -0.114 -17.907 29.597 1.00 92.50 457 ILE A CA 1
ATOM 3462 C C . ILE A 1 457 ? 0.609 -19.242 29.812 1.00 92.50 457 ILE A C 1
ATOM 3464 O O . ILE A 1 457 ? -0.009 -20.211 30.258 1.00 92.50 457 ILE A O 1
ATOM 3468 N N . ILE A 1 458 ? 1.924 -19.294 29.563 1.00 95.62 458 ILE A N 1
ATOM 3469 C CA . ILE A 1 458 ? 2.729 -20.501 29.810 1.00 95.62 458 ILE A CA 1
ATOM 3470 C C . ILE A 1 458 ? 2.714 -20.876 31.292 1.00 95.62 458 ILE A C 1
ATOM 3472 O O . ILE A 1 458 ? 2.521 -22.052 31.613 1.00 95.62 458 ILE A O 1
ATOM 3476 N N . LYS A 1 459 ? 2.850 -19.897 32.195 1.00 95.19 459 LYS A N 1
ATOM 3477 C CA . LYS A 1 459 ? 2.747 -20.129 33.640 1.00 95.19 459 LYS A CA 1
ATOM 3478 C C . LYS A 1 459 ? 1.403 -20.710 34.022 1.00 95.19 459 LYS A C 1
ATOM 3480 O O . LYS A 1 459 ? 1.354 -21.712 34.728 1.00 95.19 459 LYS A O 1
ATOM 3485 N N . TYR A 1 460 ? 0.314 -20.136 33.522 1.00 94.25 460 TYR A N 1
ATOM 3486 C CA . TYR A 1 460 ? -1.018 -20.646 33.808 1.00 94.25 460 TYR A CA 1
ATOM 3487 C C . TYR A 1 460 ? -1.184 -22.090 33.317 1.00 94.25 460 TYR A C 1
ATOM 3489 O O . TYR A 1 460 ? -1.584 -22.961 34.091 1.00 94.25 460 TYR A O 1
ATOM 3497 N N . LEU A 1 461 ? -0.797 -22.371 32.068 1.00 93.94 461 LEU A N 1
ATOM 3498 C CA . LEU A 1 461 ? -0.830 -23.722 31.509 1.00 93.94 461 LEU A CA 1
ATOM 3499 C C . LEU A 1 461 ? -0.009 -24.699 32.356 1.00 93.94 461 LEU A C 1
ATOM 3501 O O . LEU A 1 461 ? -0.476 -25.791 32.653 1.00 93.94 461 LEU A O 1
ATOM 3505 N N . CYS A 1 462 ? 1.203 -24.343 32.769 1.00 94.44 462 CYS A N 1
ATOM 3506 C CA . CYS A 1 462 ? 2.089 -25.279 33.460 1.00 94.44 462 CYS A CA 1
ATOM 3507 C C . CYS A 1 462 ? 1.750 -25.446 34.948 1.00 94.44 462 CYS A C 1
ATOM 3509 O O . CYS A 1 462 ? 1.819 -26.559 35.461 1.00 94.44 462 CYS A O 1
ATOM 3511 N N . GLU A 1 463 ? 1.356 -24.372 35.633 1.00 94.38 463 GLU A N 1
ATOM 3512 C CA . GLU A 1 463 ? 1.191 -24.347 37.093 1.00 94.38 463 GLU A CA 1
ATOM 3513 C C . GLU A 1 463 ? -0.254 -24.547 37.551 1.00 94.38 463 GLU A C 1
ATOM 3515 O O . GLU A 1 463 ? -0.480 -25.032 38.661 1.00 94.38 463 GLU A O 1
ATOM 3520 N N . LYS A 1 464 ? -1.245 -24.151 36.740 1.00 93.25 464 LYS A N 1
ATOM 3521 C CA . LYS A 1 464 ? -2.672 -24.260 37.096 1.00 93.25 464 LYS A CA 1
ATOM 3522 C C . LYS A 1 464 ? -3.367 -25.446 36.446 1.00 93.25 464 LYS A C 1
ATOM 3524 O O . LYS A 1 464 ? -4.396 -25.880 36.954 1.00 93.25 464 LYS A O 1
ATOM 3529 N N . VAL A 1 465 ? -2.782 -26.014 35.394 1.00 90.56 465 VAL A N 1
ATOM 3530 C CA . VAL A 1 465 ? -3.253 -27.250 34.761 1.00 90.56 465 VAL A CA 1
ATOM 3531 C C . VAL A 1 465 ? -2.187 -28.332 34.996 1.00 90.56 465 VAL A C 1
ATOM 3533 O O . VAL A 1 465 ? -1.258 -28.452 34.205 1.00 90.56 465 VAL A O 1
ATOM 3536 N N . PRO A 1 466 ? -2.244 -29.111 36.093 1.00 88.06 466 PRO A N 1
ATOM 3537 C CA . PRO A 1 466 ? -1.151 -30.006 36.506 1.00 88.06 466 PRO A CA 1
ATOM 3538 C C . PRO A 1 466 ? -1.046 -31.314 35.696 1.00 88.06 466 PRO A C 1
ATOM 3540 O O . PRO A 1 466 ? -0.288 -32.210 36.061 1.00 88.06 466 PRO A O 1
ATOM 3543 N N . VAL A 1 467 ? -1.802 -31.438 34.608 1.00 92.25 467 VAL A N 1
ATOM 3544 C CA . VAL A 1 467 ? -1.851 -32.620 33.735 1.00 92.25 467 VAL A CA 1
ATOM 3545 C C . VAL A 1 467 ? -1.189 -32.321 32.388 1.00 92.25 467 VAL A C 1
ATOM 3547 O O . VAL A 1 467 ? -0.772 -31.187 32.132 1.00 92.25 467 VAL A O 1
ATOM 3550 N N . ALA A 1 468 ? -1.027 -33.329 31.531 1.00 94.06 468 ALA A N 1
ATOM 3551 C CA . ALA A 1 468 ? -0.523 -33.098 30.180 1.00 94.06 468 ALA A CA 1
ATOM 3552 C C . ALA A 1 468 ? -1.558 -32.325 29.345 1.00 94.06 468 ALA A C 1
ATOM 3554 O O . ALA A 1 468 ? -2.760 -32.414 29.595 1.00 94.06 468 ALA A O 1
ATOM 3555 N N . LYS A 1 469 ? -1.098 -31.556 28.356 1.00 95.38 469 LYS A N 1
ATOM 3556 C CA . LYS A 1 469 ? -1.963 -30.750 27.490 1.00 95.38 469 LYS A CA 1
ATOM 3557 C C . LYS A 1 469 ? -1.632 -30.967 26.030 1.00 95.38 469 LYS A C 1
ATOM 3559 O O . LYS A 1 469 ? -0.467 -31.147 25.672 1.00 95.38 469 LYS A O 1
ATOM 3564 N N . ARG A 1 470 ? -2.660 -30.870 25.201 1.00 96.88 470 ARG A N 1
ATOM 3565 C CA . ARG A 1 470 ? -2.550 -30.707 23.756 1.00 96.88 470 ARG A CA 1
ATOM 3566 C C . ARG A 1 470 ? -3.178 -29.367 23.412 1.00 96.88 470 ARG A C 1
ATOM 3568 O O . ARG A 1 470 ? -4.372 -29.171 23.599 1.00 96.88 470 ARG A O 1
ATOM 3575 N N . CYS A 1 471 ? -2.353 -28.425 22.988 1.00 96.12 471 CYS A N 1
ATOM 3576 C CA . CYS A 1 471 ? -2.795 -27.103 22.580 1.00 96.12 471 CYS A CA 1
ATOM 3577 C C . CYS A 1 471 ? -2.931 -27.091 21.052 1.00 96.12 471 CYS A C 1
ATOM 3579 O O . CYS A 1 471 ? -1.939 -27.324 20.364 1.00 96.12 471 CYS A O 1
ATOM 3581 N N . HIS A 1 472 ? -4.137 -26.856 20.545 1.00 94.81 472 HIS A N 1
ATOM 3582 C CA . HIS A 1 472 ? -4.495 -26.90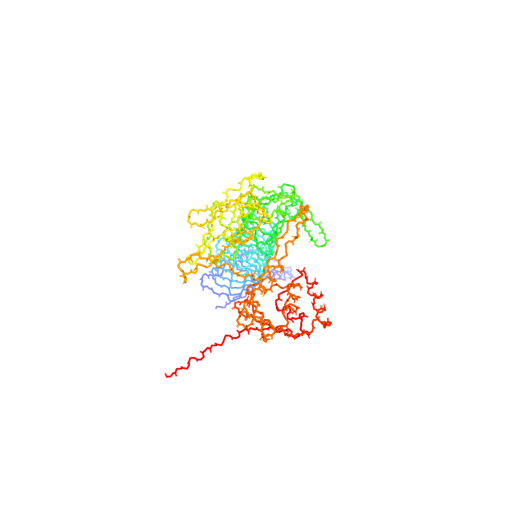1 19.129 1.00 94.81 472 HIS A CA 1
ATOM 3583 C C . HIS A 1 472 ? -4.465 -25.495 18.513 1.00 94.81 472 HIS A C 1
ATOM 3585 O O . HIS A 1 472 ? -5.049 -24.562 19.078 1.00 94.81 472 HIS A O 1
ATOM 3591 N N . PHE A 1 473 ? -3.812 -25.360 17.359 1.00 93.69 473 PHE A N 1
ATOM 3592 C CA . PHE A 1 473 ? -3.637 -24.117 16.600 1.00 93.69 473 PHE A CA 1
ATOM 3593 C C . PHE A 1 473 ? -3.983 -24.338 15.133 1.00 93.69 473 PHE A C 1
ATOM 3595 O O . PHE A 1 473 ? -3.593 -25.353 14.565 1.00 93.69 473 PHE A O 1
ATOM 3602 N N . ASP A 1 474 ? -4.609 -23.348 14.509 1.00 89.56 474 ASP A N 1
ATOM 3603 C CA . ASP A 1 474 ? -4.804 -23.304 13.062 1.00 89.56 474 ASP A CA 1
ATOM 3604 C C . ASP A 1 474 ? -3.693 -22.432 12.465 1.00 89.56 474 ASP A C 1
ATOM 3606 O O . ASP A 1 474 ? -3.632 -21.226 12.713 1.00 89.56 474 ASP A O 1
ATOM 3610 N N . TYR A 1 475 ? -2.775 -23.033 11.706 1.00 89.56 475 TYR A N 1
ATOM 3611 C CA . TYR A 1 475 ? -1.639 -22.322 11.116 1.00 89.56 475 TYR A CA 1
ATOM 3612 C C . TYR A 1 475 ? -1.378 -22.794 9.688 1.00 89.56 475 TYR A C 1
ATOM 3614 O O . TYR A 1 475 ? -1.211 -23.983 9.437 1.00 89.56 475 TYR A O 1
ATOM 3622 N N . GLN A 1 476 ? -1.347 -21.843 8.747 1.00 88.50 476 GLN A N 1
ATOM 3623 C CA . GLN A 1 476 ? -1.167 -22.103 7.310 1.00 88.50 476 GLN A CA 1
ATOM 3624 C C . GLN A 1 476 ? -2.183 -23.103 6.721 1.00 88.50 476 GLN A C 1
ATOM 3626 O O . GLN A 1 476 ? -1.872 -23.850 5.800 1.00 88.50 476 GLN A O 1
ATOM 3631 N N . GLY A 1 477 ? -3.418 -23.093 7.236 1.00 87.75 477 GLY A N 1
ATOM 3632 C CA . GLY A 1 477 ? -4.491 -23.984 6.779 1.00 87.75 477 GLY A CA 1
ATOM 3633 C C . GLY A 1 477 ? -4.409 -25.412 7.328 1.00 87.75 477 GLY A C 1
ATOM 3634 O O . GLY A 1 477 ? -5.222 -26.246 6.937 1.00 87.75 477 GLY A O 1
ATOM 3635 N N . GLU A 1 478 ? -3.471 -25.689 8.235 1.00 91.12 478 GLU A N 1
ATOM 3636 C CA . GLU A 1 478 ? -3.309 -26.981 8.899 1.00 91.12 478 GLU A CA 1
ATOM 3637 C C . GLU A 1 478 ? -3.525 -26.855 10.412 1.00 91.12 478 GLU A C 1
ATOM 3639 O O . GLU A 1 478 ? -3.194 -25.834 11.023 1.00 91.12 478 GLU A O 1
ATOM 3644 N N . GLU A 1 479 ? -4.050 -27.915 11.029 1.00 92.81 479 GLU A N 1
ATOM 3645 C CA . GLU A 1 479 ? -4.171 -28.008 12.483 1.00 92.81 479 GLU A CA 1
ATOM 3646 C C . GLU A 1 479 ? -2.852 -28.514 13.081 1.00 92.81 479 GLU A C 1
ATOM 3648 O O . GLU A 1 479 ? -2.372 -29.610 12.777 1.00 92.81 479 GLU A O 1
ATOM 3653 N N . TRP A 1 480 ? -2.271 -27.720 13.971 1.00 94.44 480 TRP A N 1
ATOM 3654 C CA . TRP A 1 480 ? -1.065 -28.035 14.720 1.00 94.44 480 TRP A CA 1
ATOM 3655 C C . TRP A 1 480 ? -1.391 -28.304 16.182 1.00 94.44 480 TRP A C 1
ATOM 3657 O O . TRP A 1 480 ? -2.150 -27.574 16.811 1.00 94.44 480 TRP A O 1
ATOM 3667 N N . VAL A 1 481 ? -0.737 -29.309 16.762 1.00 96.25 481 VAL A N 1
ATOM 3668 C CA . VAL A 1 481 ? -0.865 -29.640 18.183 1.00 96.25 481 VAL A CA 1
ATOM 3669 C C . VAL A 1 481 ? 0.476 -29.490 18.878 1.00 96.25 481 VAL A C 1
ATOM 3671 O O . VAL A 1 481 ? 1.390 -30.288 18.657 1.00 96.25 481 VAL A O 1
ATOM 3674 N N . LEU A 1 482 ? 0.573 -28.500 19.768 1.00 96.94 482 LEU A N 1
ATOM 3675 C CA . LEU A 1 482 ? 1.650 -28.375 20.745 1.00 96.94 482 LEU A CA 1
ATOM 3676 C C . LEU A 1 482 ? 1.322 -29.244 21.965 1.00 96.94 482 LEU A C 1
ATOM 3678 O O . LEU A 1 482 ? 0.410 -28.956 22.737 1.00 96.94 482 LEU A O 1
ATOM 3682 N N . THR A 1 483 ? 2.091 -30.304 22.159 1.00 97.19 483 THR A N 1
ATOM 3683 C CA . THR A 1 483 ? 2.018 -31.177 23.326 1.00 97.19 483 THR A CA 1
ATOM 3684 C C . THR A 1 483 ? 2.904 -30.636 24.443 1.00 97.19 483 THR A C 1
ATOM 3686 O O . THR A 1 483 ? 4.115 -30.480 24.276 1.00 97.19 483 THR A O 1
ATOM 3689 N N . ILE A 1 484 ? 2.296 -30.395 25.603 1.00 96.69 484 ILE A N 1
ATOM 3690 C CA . ILE A 1 484 ? 2.963 -29.963 26.831 1.00 96.69 484 ILE A CA 1
ATOM 3691 C C . ILE A 1 484 ? 2.832 -31.102 27.850 1.00 96.69 484 ILE A C 1
ATOM 3693 O O . ILE A 1 484 ? 1.727 -31.340 28.348 1.00 96.69 484 ILE A O 1
ATOM 3697 N N . PRO A 1 485 ? 3.909 -31.840 28.172 1.00 96.06 485 PRO A N 1
ATOM 3698 C CA . PRO A 1 485 ? 3.823 -32.918 29.152 1.00 96.06 485 PRO A CA 1
ATOM 3699 C C . PRO A 1 485 ? 3.550 -32.371 30.561 1.00 96.06 485 PRO A C 1
ATOM 3701 O O . PRO A 1 485 ? 3.763 -31.193 30.843 1.00 96.06 485 PRO A O 1
ATOM 3704 N N . ALA A 1 486 ? 3.114 -33.235 31.479 1.00 93.06 486 ALA A N 1
ATOM 3705 C CA . ALA A 1 486 ? 3.199 -32.921 32.901 1.00 93.06 486 ALA A CA 1
ATOM 3706 C C . ALA A 1 486 ? 4.674 -32.994 33.334 1.00 93.06 486 ALA A C 1
ATOM 3708 O O . ALA A 1 486 ? 5.366 -33.974 33.045 1.00 93.06 486 ALA A O 1
ATOM 3709 N N . PHE A 1 487 ? 5.170 -31.956 34.003 1.00 92.12 487 PHE A N 1
ATOM 3710 C CA . PHE A 1 487 ? 6.546 -31.884 34.490 1.00 92.12 487 PHE A CA 1
ATOM 3711 C C . PHE A 1 487 ? 6.615 -31.099 35.805 1.00 92.12 487 PHE A C 1
ATOM 3713 O O . PHE A 1 487 ? 5.655 -30.449 36.212 1.00 92.12 487 PHE A O 1
ATOM 3720 N N . ASP A 1 488 ? 7.763 -31.175 36.474 1.00 91.44 488 ASP A N 1
ATOM 3721 C CA . ASP A 1 488 ? 8.035 -30.429 37.700 1.00 91.44 488 ASP A CA 1
ATOM 3722 C C . ASP A 1 488 ? 8.361 -28.960 37.380 1.00 91.44 488 ASP A C 1
ATOM 3724 O O . ASP A 1 488 ? 9.428 -28.655 36.838 1.00 91.44 488 ASP A O 1
ATOM 3728 N N . THR A 1 489 ? 7.450 -28.045 37.722 1.00 93.06 489 THR A N 1
ATOM 3729 C CA . THR A 1 489 ? 7.616 -26.597 37.509 1.00 93.06 489 THR A CA 1
ATOM 3730 C C . THR A 1 489 ? 8.722 -25.978 38.374 1.00 93.06 489 THR A C 1
ATOM 3732 O O . THR A 1 489 ? 9.054 -24.813 38.191 1.00 93.06 489 THR A O 1
ATOM 3735 N N . THR A 1 490 ? 9.356 -26.739 39.274 1.00 93.25 490 THR A N 1
ATOM 3736 C CA . THR A 1 490 ? 10.567 -26.307 39.997 1.00 93.25 490 THR A CA 1
ATOM 3737 C C . THR A 1 490 ? 11.869 -26.605 39.242 1.00 93.25 490 THR A C 1
ATOM 3739 O O . THR A 1 490 ? 12.949 -26.211 39.686 1.00 93.25 490 THR A O 1
ATOM 3742 N N . SER A 1 491 ? 11.789 -27.269 38.081 1.00 94.44 491 SER A N 1
ATOM 3743 C CA . SER A 1 491 ? 12.940 -27.549 37.219 1.00 94.44 491 SER A CA 1
ATOM 3744 C C . SER A 1 491 ? 13.626 -26.257 36.748 1.00 94.44 491 SER A C 1
ATOM 3746 O O . SER A 1 491 ? 12.942 -25.367 36.234 1.00 94.44 491 SER A O 1
ATOM 3748 N N . PRO A 1 492 ? 14.972 -26.160 36.806 1.00 94.94 492 PRO A N 1
ATOM 3749 C CA . PRO A 1 492 ? 15.706 -25.007 36.279 1.00 94.94 492 PRO A CA 1
ATOM 3750 C C . PRO A 1 492 ? 15.364 -24.684 34.819 1.00 94.94 492 PRO A C 1
ATOM 3752 O O . PRO A 1 492 ? 15.206 -23.520 34.469 1.00 94.94 492 PRO A O 1
ATOM 3755 N N . ALA A 1 493 ? 15.136 -25.713 33.994 1.00 95.00 493 ALA A N 1
ATOM 3756 C CA . ALA A 1 493 ? 14.798 -25.548 32.581 1.00 95.00 493 ALA A CA 1
ATOM 3757 C C . ALA A 1 493 ? 13.463 -24.810 32.347 1.00 95.00 493 ALA A C 1
ATOM 3759 O O . ALA A 1 493 ? 13.276 -24.202 31.296 1.00 95.00 493 ALA A O 1
ATOM 3760 N N . TYR A 1 494 ? 12.531 -24.845 33.306 1.00 96.88 494 TYR A N 1
ATOM 3761 C CA . TYR A 1 494 ? 11.276 -24.093 33.222 1.00 96.88 494 TYR A CA 1
ATOM 3762 C C . TYR A 1 494 ? 11.474 -22.608 33.514 1.00 96.88 494 TYR A C 1
ATOM 3764 O O . TYR A 1 494 ? 11.000 -21.769 32.748 1.00 96.88 494 TYR A O 1
ATOM 3772 N N . ALA A 1 495 ? 12.232 -22.283 34.563 1.00 95.56 495 ALA A N 1
ATOM 3773 C CA . ALA A 1 495 ? 12.589 -20.902 34.868 1.00 95.56 495 ALA A CA 1
ATOM 3774 C C . ALA A 1 495 ? 13.415 -20.270 33.733 1.00 95.56 495 ALA A C 1
ATOM 3776 O O . ALA A 1 495 ? 13.106 -19.161 33.303 1.00 95.56 495 ALA A O 1
ATOM 3777 N N . GLU A 1 496 ? 14.399 -21.003 33.200 1.00 96.50 496 GLU A N 1
ATOM 3778 C CA . GLU A 1 496 ? 15.205 -20.573 32.050 1.00 96.50 496 GLU A CA 1
ATOM 3779 C C . GLU A 1 496 ? 14.337 -20.332 30.805 1.00 96.50 496 GLU A C 1
ATOM 3781 O O . GLU A 1 496 ? 14.478 -19.303 30.149 1.00 96.50 496 GLU A O 1
ATOM 3786 N N . GLY A 1 497 ? 13.396 -21.232 30.497 1.00 96.69 497 GLY A N 1
ATOM 3787 C CA . GLY A 1 497 ? 12.491 -21.058 29.358 1.00 96.69 497 GLY A CA 1
ATOM 3788 C C . GLY A 1 497 ? 11.583 -19.829 29.489 1.00 96.69 497 GLY A C 1
ATOM 3789 O O . GLY A 1 497 ? 11.407 -19.089 28.521 1.00 96.69 497 GLY A O 1
ATOM 3790 N N . LEU A 1 498 ? 11.051 -19.558 30.688 1.00 96.50 498 LEU A N 1
ATOM 3791 C CA . LEU A 1 498 ? 10.270 -18.343 30.951 1.00 96.50 498 LEU A CA 1
ATOM 3792 C C . LEU A 1 498 ? 11.115 -17.070 30.809 1.00 96.50 498 LEU A C 1
ATOM 3794 O O . LEU A 1 498 ? 10.623 -16.085 30.266 1.00 96.50 498 LEU A O 1
ATOM 3798 N N . GLU A 1 499 ? 12.372 -17.088 31.262 1.00 95.94 499 GLU A N 1
ATOM 3799 C CA . GLU A 1 499 ? 13.292 -15.954 31.113 1.00 95.94 499 GLU A CA 1
ATOM 3800 C C . GLU A 1 499 ? 13.636 -15.686 29.642 1.00 95.94 499 GLU A C 1
ATOM 3802 O O . GLU A 1 499 ? 13.709 -14.531 29.226 1.00 95.94 499 GLU A O 1
ATOM 3807 N N . VAL A 1 500 ? 13.833 -16.737 28.839 1.00 95.81 500 VAL A N 1
ATOM 3808 C CA . VAL A 1 500 ? 14.055 -16.597 27.391 1.00 95.81 500 VAL A CA 1
ATOM 3809 C C . VAL A 1 500 ? 12.821 -16.006 26.712 1.00 95.81 500 VAL A C 1
ATOM 3811 O O . VAL A 1 500 ? 12.963 -15.081 25.918 1.00 95.81 500 VAL A O 1
ATOM 3814 N N . LEU A 1 501 ? 11.621 -16.487 27.050 1.00 95.06 501 LEU A N 1
ATOM 3815 C CA . LEU A 1 501 ? 10.372 -15.975 26.484 1.00 95.06 501 LEU A CA 1
ATOM 3816 C C . LEU A 1 501 ? 10.110 -14.504 26.858 1.00 95.06 501 LEU A C 1
ATOM 3818 O O . LEU A 1 501 ? 9.663 -13.734 26.014 1.00 95.06 501 LEU A O 1
ATOM 3822 N N . ASP A 1 502 ? 10.419 -14.092 28.091 1.00 92.81 502 ASP A N 1
ATOM 3823 C CA . ASP A 1 502 ? 10.269 -12.696 28.541 1.00 92.81 502 ASP A CA 1
ATOM 3824 C C . ASP A 1 502 ? 11.233 -11.724 27.829 1.00 92.81 502 ASP A C 1
ATOM 3826 O O . ASP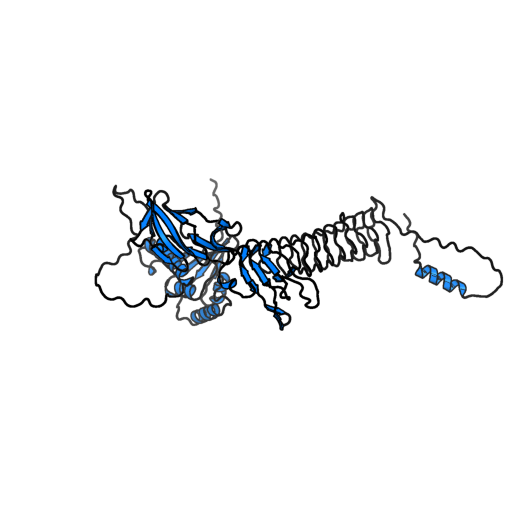 A 1 502 ? 10.990 -10.517 27.790 1.00 92.81 502 ASP A O 1
ATOM 3830 N N . LYS A 1 503 ? 12.312 -12.249 27.231 1.00 93.12 503 LYS A N 1
ATOM 3831 C CA . LYS A 1 503 ? 13.297 -11.492 26.441 1.00 93.12 503 LYS A CA 1
ATOM 3832 C C . LYS A 1 503 ? 13.017 -11.480 24.936 1.00 93.12 503 LYS A C 1
ATOM 3834 O O . LYS A 1 503 ? 13.772 -10.839 24.205 1.00 93.12 503 LYS A O 1
ATOM 3839 N N . GLU A 1 504 ? 11.985 -12.172 24.455 1.00 92.06 504 GLU A N 1
ATOM 3840 C CA . GLU A 1 504 ? 11.563 -12.053 23.054 1.00 92.06 504 GLU A CA 1
ATOM 3841 C C . GLU A 1 504 ? 11.112 -10.601 22.767 1.00 92.06 504 GLU A C 1
ATOM 3843 O O . GLU A 1 504 ? 10.540 -9.966 23.658 1.00 92.06 504 GLU A O 1
ATOM 3848 N N . PRO A 1 505 ? 11.333 -10.045 21.557 1.00 78.19 505 PRO A N 1
ATOM 3849 C CA . PRO A 1 505 ? 11.102 -8.621 21.269 1.00 78.19 505 PRO A CA 1
ATOM 3850 C C . PRO A 1 505 ? 9.698 -8.109 21.624 1.00 78.19 505 PRO A C 1
ATOM 3852 O O . PRO A 1 505 ? 9.554 -7.003 22.135 1.00 78.19 505 PRO A O 1
ATOM 3855 N N . ALA A 1 506 ? 8.671 -8.937 21.416 1.00 80.38 506 ALA A N 1
ATOM 3856 C CA . ALA A 1 506 ? 7.280 -8.622 21.746 1.00 80.38 506 ALA A CA 1
ATOM 3857 C C . ALA A 1 506 ? 6.828 -9.182 23.114 1.00 80.38 506 ALA A C 1
ATOM 3859 O O . ALA A 1 506 ? 5.650 -9.108 23.456 1.00 80.38 506 ALA A O 1
ATOM 3860 N N . LYS A 1 507 ? 7.738 -9.796 23.887 1.00 85.56 507 LYS A N 1
ATOM 3861 C CA . LYS A 1 507 ? 7.446 -10.592 25.101 1.00 85.56 507 LYS A CA 1
ATOM 3862 C C . LYS A 1 507 ? 6.400 -11.687 24.885 1.00 85.56 507 LYS A C 1
ATOM 3864 O O . LYS A 1 507 ? 5.666 -12.090 25.790 1.00 85.56 507 LYS A O 1
ATOM 3869 N N . THR A 1 508 ? 6.324 -12.163 23.651 1.00 87.25 508 THR A N 1
ATOM 3870 C CA . THR A 1 508 ? 5.451 -13.237 23.214 1.00 87.25 508 THR A CA 1
ATOM 3871 C C . THR A 1 508 ? 6.132 -14.026 22.105 1.00 87.25 508 THR A C 1
ATOM 3873 O O . THR A 1 508 ? 7.011 -13.508 21.418 1.00 87.25 508 THR A O 1
ATOM 3876 N N . ALA A 1 509 ? 5.745 -15.289 21.943 1.00 89.56 509 ALA A N 1
ATOM 3877 C CA . ALA A 1 509 ? 6.232 -16.142 20.876 1.00 89.56 509 ALA A CA 1
ATOM 3878 C C . ALA A 1 509 ? 5.124 -17.043 20.322 1.00 89.56 509 ALA A C 1
ATOM 3880 O O . ALA A 1 509 ? 4.251 -17.505 21.060 1.00 89.56 509 ALA A O 1
ATOM 3881 N N . GLY A 1 510 ? 5.217 -17.341 19.024 1.00 91.25 510 GLY A N 1
ATOM 3882 C CA . GLY A 1 510 ? 4.387 -18.342 18.356 1.00 91.25 510 GLY A CA 1
ATOM 3883 C C . GLY A 1 510 ? 4.613 -19.761 18.900 1.00 91.25 510 GLY A C 1
ATOM 3884 O O . GLY A 1 510 ? 5.706 -20.078 19.374 1.00 91.25 510 GLY A O 1
ATOM 3885 N N . PHE A 1 511 ? 3.631 -20.661 18.781 1.00 92.19 511 PHE A N 1
ATOM 3886 C CA . PHE A 1 511 ? 3.711 -22.028 19.334 1.00 92.19 511 PHE A CA 1
ATOM 3887 C C . PHE A 1 511 ? 4.929 -22.854 18.851 1.00 92.19 511 PHE A C 1
ATOM 3889 O O . PHE A 1 511 ? 5.492 -23.631 19.626 1.00 92.19 511 PHE A O 1
ATOM 3896 N N . LEU A 1 512 ? 5.394 -22.666 17.606 1.00 92.75 512 LEU A N 1
ATOM 3897 C CA . LEU A 1 512 ? 6.613 -23.316 17.096 1.00 92.75 512 LEU A CA 1
ATOM 3898 C C . LEU A 1 512 ? 7.871 -22.833 17.823 1.00 92.75 512 LEU A C 1
ATOM 3900 O O . LEU A 1 512 ? 8.751 -23.631 18.143 1.00 92.75 512 LEU A O 1
ATOM 3904 N N . ARG A 1 513 ? 7.935 -21.536 18.130 1.00 95.56 513 ARG A N 1
ATOM 3905 C CA . ARG A 1 513 ? 9.030 -20.945 18.897 1.00 95.56 513 ARG A CA 1
ATOM 3906 C C . ARG A 1 513 ? 8.951 -21.351 20.369 1.00 95.56 513 ARG A C 1
ATOM 3908 O O . ARG A 1 513 ? 9.979 -21.679 20.952 1.00 95.56 513 ARG A O 1
ATOM 3915 N N . ILE A 1 514 ? 7.748 -21.429 20.943 1.00 95.94 514 ILE A N 1
ATOM 3916 C CA . ILE A 1 514 ? 7.515 -21.958 22.298 1.00 95.94 514 ILE A CA 1
ATOM 3917 C C . ILE A 1 514 ? 8.033 -23.394 22.431 1.00 95.94 514 ILE A C 1
ATOM 3919 O O . ILE A 1 514 ? 8.734 -23.701 23.395 1.00 95.94 514 ILE A O 1
ATOM 3923 N N . LYS A 1 515 ? 7.756 -24.263 21.449 1.00 95.88 515 LYS A N 1
ATOM 3924 C CA . LYS A 1 515 ? 8.321 -25.621 21.394 1.00 95.88 515 LYS A CA 1
ATOM 3925 C C . LYS A 1 515 ? 9.849 -25.599 21.508 1.00 95.88 515 LYS A C 1
ATOM 3927 O O . LYS A 1 515 ? 10.415 -26.365 22.284 1.00 95.88 515 LYS A O 1
ATOM 3932 N N . ASP A 1 516 ? 10.514 -24.722 20.759 1.00 95.38 516 ASP A N 1
ATOM 3933 C CA . ASP A 1 516 ? 11.976 -24.641 20.760 1.00 95.38 516 ASP A CA 1
ATOM 3934 C C . ASP A 1 516 ? 12.532 -24.088 22.081 1.00 95.38 516 ASP A C 1
ATOM 3936 O O . ASP A 1 516 ? 13.499 -24.644 22.607 1.00 95.38 516 ASP A O 1
ATOM 3940 N N . ILE A 1 517 ? 11.898 -23.054 22.650 1.00 96.50 517 ILE A N 1
ATOM 3941 C CA . ILE A 1 517 ? 12.275 -22.462 23.946 1.00 96.50 517 ILE A CA 1
ATOM 3942 C C . ILE A 1 517 ? 12.194 -23.512 25.065 1.00 96.50 517 ILE A C 1
ATOM 3944 O O . ILE A 1 517 ? 13.126 -23.656 25.854 1.00 96.50 517 ILE A O 1
ATOM 3948 N N . PHE A 1 518 ? 11.114 -24.296 25.110 1.00 97.00 518 PHE A N 1
ATOM 3949 C CA . PHE A 1 518 ? 10.862 -25.280 26.169 1.00 97.00 518 PHE A CA 1
ATOM 3950 C C . PHE A 1 518 ? 11.244 -26.721 25.780 1.00 97.00 518 PHE A C 1
ATOM 3952 O O . PHE A 1 518 ? 10.808 -27.690 26.409 1.00 97.00 518 PHE A O 1
ATOM 3959 N N . LYS A 1 519 ? 12.122 -26.900 24.783 1.00 96.00 519 LYS A N 1
ATOM 3960 C CA . LYS A 1 519 ? 12.553 -28.219 24.283 1.00 96.00 519 LYS A CA 1
ATOM 3961 C C . LYS A 1 519 ? 13.152 -29.121 25.367 1.00 96.00 519 LYS A C 1
ATOM 3963 O O . LYS A 1 519 ? 12.940 -30.333 25.351 1.00 96.00 519 LYS A O 1
ATOM 3968 N N . ALA A 1 520 ? 13.874 -28.550 26.334 1.00 93.31 520 ALA A N 1
ATOM 3969 C CA . ALA A 1 520 ? 14.448 -29.296 27.460 1.00 93.31 520 ALA A CA 1
ATOM 3970 C C . ALA A 1 520 ? 13.377 -29.942 28.365 1.00 93.31 520 ALA A C 1
ATOM 3972 O O . ALA A 1 520 ? 13.639 -30.965 28.999 1.00 93.31 520 ALA A O 1
ATOM 3973 N N . LEU A 1 521 ? 12.159 -29.391 28.371 1.00 95.56 521 LEU A N 1
ATOM 3974 C CA . LEU A 1 521 ? 10.985 -29.934 29.061 1.00 95.56 521 LEU A CA 1
ATOM 3975 C C . LEU A 1 521 ? 10.143 -30.856 28.170 1.00 95.56 521 LEU A C 1
ATOM 3977 O O . LEU A 1 521 ? 9.079 -31.302 28.591 1.00 95.56 521 LEU A O 1
ATOM 3981 N N . LYS A 1 522 ? 10.630 -31.176 26.963 1.00 96.62 522 LYS A N 1
ATOM 3982 C CA . LYS A 1 522 ? 9.975 -32.050 25.978 1.00 96.62 522 LYS A CA 1
ATOM 3983 C C . LYS A 1 522 ? 8.644 -31.504 25.452 1.00 96.62 522 LYS A C 1
ATOM 3985 O O . LYS A 1 522 ? 7.727 -32.280 25.199 1.00 96.62 522 LYS A O 1
ATOM 3990 N N . PHE A 1 523 ? 8.542 -30.186 25.286 1.00 97.19 523 PHE A N 1
ATOM 3991 C CA . PHE A 1 523 ? 7.466 -29.611 24.480 1.00 97.19 523 PHE A CA 1
ATOM 3992 C C . PHE A 1 523 ? 7.669 -30.064 23.033 1.00 97.19 523 PHE A C 1
ATOM 3994 O O . PHE A 1 523 ? 8.798 -30.058 22.536 1.00 97.19 523 PHE A O 1
ATOM 4001 N N . ASP A 1 524 ? 6.593 -30.472 22.372 1.00 97.00 524 ASP A N 1
ATOM 4002 C CA . ASP A 1 524 ? 6.642 -30.976 20.998 1.00 97.00 524 ASP A CA 1
ATOM 4003 C C . ASP A 1 524 ? 5.472 -30.432 20.186 1.00 97.00 524 ASP A C 1
ATOM 4005 O O . ASP A 1 524 ? 4.386 -30.285 20.733 1.00 97.00 524 ASP A O 1
ATOM 4009 N N . ALA A 1 525 ? 5.666 -30.135 18.902 1.00 94.56 525 ALA A N 1
ATOM 4010 C CA . ALA A 1 525 ? 4.590 -29.650 18.038 1.00 94.56 525 ALA A CA 1
ATOM 4011 C C . ALA A 1 525 ? 4.581 -30.402 16.712 1.00 94.56 525 ALA A C 1
ATOM 4013 O O . ALA A 1 525 ? 5.621 -30.517 16.058 1.00 94.56 525 ALA A O 1
ATOM 4014 N N . LYS A 1 526 ? 3.399 -30.872 16.312 1.00 95.31 526 LYS A N 1
ATOM 4015 C CA . LYS A 1 526 ? 3.193 -31.642 15.082 1.00 95.31 526 LYS A CA 1
ATOM 4016 C C . LYS A 1 526 ? 1.871 -31.286 14.414 1.00 95.31 526 LYS A C 1
ATOM 4018 O O . LYS A 1 526 ? 0.929 -30.893 15.099 1.00 95.31 526 LYS A O 1
ATOM 4023 N N . ILE A 1 527 ? 1.812 -31.480 13.103 1.00 91.94 527 ILE A N 1
ATOM 4024 C CA . ILE A 1 527 ? 0.579 -31.388 12.319 1.00 91.94 527 ILE A CA 1
ATOM 4025 C C . ILE A 1 527 ? -0.318 -32.580 12.675 1.00 91.94 527 ILE A C 1
ATOM 4027 O O . ILE A 1 527 ? 0.168 -33.701 12.871 1.00 91.94 527 ILE A O 1
ATOM 4031 N N . VAL A 1 528 ? -1.623 -32.344 12.786 1.00 90.31 528 VAL A N 1
ATOM 4032 C CA . VAL A 1 528 ? -2.622 -33.407 12.893 1.00 90.31 528 VAL A CA 1
ATOM 4033 C C . VAL A 1 528 ? -2.824 -33.990 11.499 1.00 90.31 528 VAL A C 1
ATOM 4035 O O . VAL A 1 528 ? -3.475 -33.392 10.648 1.00 90.31 528 VAL A O 1
ATOM 4038 N N . GLU A 1 529 ? -2.237 -35.159 11.241 1.00 78.81 529 GLU A N 1
ATOM 4039 C CA . GLU A 1 529 ? -2.500 -35.888 10.000 1.00 78.81 529 GLU A CA 1
ATOM 4040 C C . GLU A 1 529 ? -3.986 -36.264 9.955 1.00 78.81 529 GLU A C 1
ATOM 4042 O O . GLU A 1 529 ? -4.472 -37.034 10.790 1.00 78.81 529 GLU A O 1
ATOM 4047 N N . VAL A 1 530 ? -4.713 -35.702 8.985 1.00 65.88 530 VAL A N 1
ATOM 4048 C CA . VAL A 1 530 ? -6.106 -36.062 8.719 1.00 65.88 530 VAL A CA 1
ATOM 4049 C C . VAL A 1 530 ? -6.129 -37.552 8.396 1.00 65.88 530 VAL A C 1
ATOM 4051 O O . VAL A 1 530 ? -5.626 -37.977 7.356 1.00 65.88 530 VAL A O 1
ATOM 4054 N N . GLN A 1 531 ? -6.697 -38.364 9.290 1.00 50.09 531 GLN A N 1
ATOM 4055 C CA . GLN A 1 531 ? -6.961 -39.762 8.980 1.00 50.09 531 GLN A CA 1
ATOM 4056 C C . GLN A 1 531 ? -8.012 -39.793 7.870 1.00 50.09 531 GLN A C 1
ATOM 4058 O O . GLN A 1 531 ? -9.201 -39.625 8.123 1.00 50.09 531 GLN A O 1
ATOM 4063 N N . THR A 1 532 ? -7.579 -39.974 6.622 1.00 47.28 532 THR A N 1
ATOM 4064 C CA . THR A 1 532 ? -8.476 -40.372 5.539 1.00 47.28 532 THR A CA 1
ATOM 4065 C C . THR A 1 532 ? -9.081 -41.711 5.926 1.00 47.28 532 THR A C 1
ATOM 4067 O O . THR A 1 532 ? -8.385 -42.725 5.918 1.00 47.28 532 THR A O 1
ATOM 4070 N N . GLU A 1 533 ? -10.359 -41.704 6.305 1.00 45.00 533 GLU A N 1
ATOM 4071 C CA . GLU A 1 533 ? -11.143 -42.921 6.481 1.00 45.00 533 GLU A CA 1
ATOM 4072 C C . GLU A 1 533 ? -11.048 -43.745 5.189 1.00 45.00 533 GLU A C 1
ATOM 4074 O O . GLU A 1 533 ? -11.587 -43.366 4.144 1.00 45.00 533 GLU A O 1
ATOM 4079 N N . GLU A 1 534 ? -10.335 -44.874 5.247 1.00 45.19 534 GLU A N 1
ATOM 4080 C CA . GLU A 1 534 ? -10.460 -45.924 4.244 1.00 45.19 534 GLU A CA 1
ATOM 4081 C C . GLU A 1 534 ? -11.920 -46.377 4.256 1.00 45.19 534 GLU A C 1
ATOM 4083 O O . GLU A 1 534 ? -12.388 -47.076 5.157 1.00 45.19 534 GLU A O 1
ATOM 4088 N N . THR A 1 535 ? -12.662 -45.942 3.244 1.00 42.69 535 THR A N 1
ATOM 4089 C CA . THR A 1 535 ? -13.994 -46.449 2.950 1.00 42.69 535 THR A CA 1
ATOM 4090 C C . THR A 1 535 ? -13.840 -47.906 2.530 1.00 42.69 535 THR A C 1
ATOM 4092 O O . THR A 1 535 ? -13.534 -48.217 1.381 1.00 42.69 535 THR A O 1
ATOM 4095 N N . VAL A 1 536 ? -14.029 -48.815 3.486 1.00 46.94 536 VAL A N 1
ATOM 4096 C CA . VAL A 1 536 ? -14.223 -50.240 3.217 1.00 46.94 536 VAL A CA 1
ATOM 4097 C C . VAL A 1 536 ? -15.513 -50.368 2.403 1.00 46.94 536 VAL A C 1
ATOM 4099 O O . VAL A 1 536 ? -16.611 -50.194 2.928 1.00 46.94 536 VAL A O 1
ATOM 4102 N N . GLN A 1 537 ? -15.373 -50.600 1.096 1.00 44.47 537 GLN A N 1
ATOM 4103 C CA . GLN A 1 537 ? -16.468 -51.048 0.238 1.00 44.47 537 GLN A CA 1
ATOM 4104 C C . GLN A 1 537 ? -16.682 -52.549 0.466 1.00 44.47 537 GLN A C 1
ATOM 4106 O O . GLN A 1 537 ? -15.800 -53.346 0.141 1.00 44.47 537 GLN A O 1
ATOM 4111 N N . ASP A 1 538 ? -17.845 -52.896 1.021 1.00 50.50 538 ASP A N 1
ATOM 4112 C CA . ASP A 1 538 ? -18.443 -54.238 0.943 1.00 50.50 538 ASP A CA 1
ATOM 4113 C C . ASP A 1 538 ? -19.001 -54.529 -0.463 1.00 50.50 538 ASP A C 1
ATOM 4115 O O . ASP A 1 538 ? -19.587 -53.602 -1.081 1.00 50.50 538 ASP A O 1
#

Sequence (538 aa):
MRRSKYVSKKLAVVLMSAALGVTPVVASVAMPVSAFAAELPDNEGGETISELENGDTIENNDGKIETNDGEILNNNGTVEKNTWIIENNNGEVDENLGFITTNSNVGTVSVNNKEITDNFGIVSKNNLVIKNNHSFVEENNDFIQTNVDGVVSVNNGGVGLNDGHIIDNYNQVENIGGKITNNREGGEVFGGSFDPDDDLIGNGSILLNIGGAVYSGFKPEDIITIDNYYYGELSDEMVYNGETLNFNGTIYIINSYGEESDTNKDFVMVENQYHALLVNSADNVDVTFNGFTEDEVNKFQYVKTAENGNPIEVAGTITLKAKDGYAISDNGQLSGNYSDLGYALSKNDDGSYTLYISSLKGTVAFTPELLNLIVSKVSTEHGEVKNVVVDKGGSSDNRSDNASEPSAPATFNFNDIAIKSIADQVQAQMNIAGQDVASLEVVDIYFKDKINMTPDIIKYLCEKVPVAKRCHFDYQGEEWVLTIPAFDTTSPAYAEGLEVLDKEPAKTAGFLRIKDIFKALKFDAKIVEVQTEETVQD

pLDDT: mean 85.57, std 18.97, range [26.56, 98.75]

Secondary structure (DSSP, 8-state):
-----PPPHHHHHHHHHHHTTS-------------PPPPPPPB-TT-EEEEE-TT-EEEEE-SEEEEE-SEEEEE-SEEEEESSEEEEESSEEEEESSEEEEE-TT-EEEEESSEEEEESSEEEEESSEEEEESSEEEEESSEEEEEEEEEEEEESSEEEEEEEEEEEE-SEEEESS-EEEEEETT-EEESS-S-TT-------EEEEEEEEEEE--SSTT-EEEEEEEEEEEEESEEEETTEEEE---EEEEEEE-S-GGGT-STTEEEEEEEEEEEE-S-TTEEEEEES-EEPTTT--EEEEEEETTEE-----EEEEEEPTTEEEEE-S--EEEETTEEEEEEE-TTS-EEEEEEEE-S-EEE-GGGGTEEEEE---TTSS------------------------PPPP-HHHHHHHHHHHHHHHHHHHHTS-GGG-SEEEEEEET--EE-HHHHHHHHHH--SEEEEEEEETTEEEEEEE----TTSHHHHHHHHHHHTSTTS-EEHHHHHHHTGGGT-EEEE-----------

Radius of gyration: 36.07 Å; chains: 1; bounding box: 99×78×119 Å